Protein AF-A0A2J0Q7E8-F1 (afdb_monomer)

Structure (mmCIF, N/CA/C/O backbone):
data_AF-A0A2J0Q7E8-F1
#
_entry.id   AF-A0A2J0Q7E8-F1
#
loop_
_atom_site.group_PDB
_atom_site.id
_atom_site.type_symbol
_atom_site.label_atom_id
_atom_site.label_alt_id
_atom_site.label_comp_id
_atom_site.label_asym_id
_atom_site.label_entity_id
_atom_site.label_seq_id
_atom_site.pdbx_PDB_ins_code
_atom_site.Cartn_x
_atom_site.Cartn_y
_atom_site.Cartn_z
_atom_site.occupancy
_atom_site.B_iso_or_equiv
_atom_site.auth_seq_id
_atom_site.auth_comp_id
_atom_site.auth_asym_id
_atom_site.auth_atom_id
_atom_site.pdbx_PDB_model_num
ATOM 1 N N . MET A 1 1 ? -3.260 20.744 -15.168 1.00 29.88 1 MET A N 1
ATOM 2 C CA . MET A 1 1 ? -1.927 21.332 -15.432 1.00 29.88 1 MET A CA 1
ATOM 3 C C . MET A 1 1 ? -1.127 21.308 -14.137 1.00 29.88 1 MET A C 1
ATOM 5 O O . MET A 1 1 ? -1.166 22.268 -13.384 1.00 29.88 1 MET A O 1
ATOM 9 N N . TYR A 1 2 ? -0.454 20.196 -13.850 1.00 25.84 2 TYR A N 1
ATOM 10 C CA . TYR A 1 2 ? 0.564 20.111 -12.804 1.00 25.84 2 TYR A CA 1
ATOM 11 C C . TYR A 1 2 ? 1.826 19.566 -13.467 1.00 25.84 2 TYR A C 1
ATOM 13 O O . TYR A 1 2 ? 1.751 18.666 -14.300 1.00 25.84 2 TYR A O 1
ATOM 21 N N . LYS A 1 3 ? 2.949 20.234 -13.200 1.00 28.77 3 LYS A N 1
ATOM 22 C CA . LYS A 1 3 ? 4.243 20.004 -13.842 1.00 28.77 3 LYS A CA 1
ATOM 23 C C . LYS A 1 3 ? 4.721 18.596 -13.491 1.00 28.77 3 LYS A C 1
ATOM 25 O O . LYS A 1 3 ? 4.876 18.301 -12.311 1.00 28.77 3 LYS A O 1
ATOM 30 N N . GLY A 1 4 ? 4.930 17.760 -14.508 1.00 27.06 4 GLY A N 1
ATOM 31 C CA . GLY A 1 4 ? 5.583 16.465 -14.349 1.00 27.06 4 GLY A CA 1
ATOM 32 C C . GLY A 1 4 ? 6.909 16.648 -13.617 1.00 27.06 4 GLY A C 1
ATOM 33 O O . GLY A 1 4 ? 7.687 17.544 -13.949 1.00 27.06 4 GLY A O 1
ATOM 34 N N . LEU A 1 5 ? 7.101 15.850 -12.573 1.00 32.62 5 LEU A N 1
ATOM 35 C CA . LEU A 1 5 ? 8.302 15.810 -11.756 1.00 32.62 5 LEU A CA 1
ATOM 36 C C . LEU A 1 5 ? 9.481 15.430 -12.667 1.00 32.62 5 LEU A C 1
ATOM 38 O O . LEU A 1 5 ? 9.484 14.366 -13.282 1.00 32.62 5 LEU A O 1
ATOM 42 N N . ILE A 1 6 ? 10.437 16.343 -12.828 1.00 28.72 6 ILE A N 1
ATOM 43 C CA . ILE A 1 6 ? 11.600 16.143 -13.693 1.00 28.72 6 ILE A CA 1
ATOM 44 C C . ILE A 1 6 ? 12.678 15.468 -12.847 1.00 28.72 6 ILE A C 1
ATOM 46 O O . ILE A 1 6 ? 13.301 16.127 -12.018 1.00 28.72 6 ILE A O 1
ATOM 50 N N . VAL A 1 7 ? 12.955 14.186 -13.095 1.00 37.59 7 VAL A N 1
ATOM 51 C CA . VAL A 1 7 ? 14.287 13.646 -12.796 1.00 37.59 7 VAL A CA 1
ATOM 52 C C . VAL A 1 7 ? 15.257 14.402 -13.704 1.00 37.59 7 VAL A C 1
ATOM 54 O O . VAL A 1 7 ? 15.308 14.163 -14.912 1.00 37.59 7 VAL A O 1
ATOM 57 N N . ILE A 1 8 ? 15.981 15.385 -13.160 1.00 37.69 8 ILE A N 1
ATOM 58 C CA . ILE A 1 8 ? 17.003 16.110 -13.922 1.00 37.69 8 ILE A CA 1
ATOM 59 C C . ILE A 1 8 ? 18.231 15.208 -13.991 1.00 37.69 8 ILE A C 1
ATOM 61 O O . ILE A 1 8 ? 19.143 15.309 -13.179 1.00 37.69 8 ILE A O 1
ATOM 65 N N . VAL A 1 9 ? 18.285 14.328 -14.986 1.00 42.94 9 VAL A N 1
ATOM 66 C CA . VAL A 1 9 ? 19.572 13.774 -15.401 1.00 42.94 9 VAL A CA 1
ATOM 67 C C . VAL A 1 9 ? 20.324 14.890 -16.117 1.00 42.94 9 VAL A C 1
ATOM 69 O O . VAL A 1 9 ? 20.014 15.240 -17.258 1.00 42.94 9 VAL A O 1
ATOM 72 N N . VAL A 1 10 ? 21.334 15.451 -15.456 1.00 36.12 10 VAL A N 1
ATOM 73 C CA . VAL A 1 10 ? 22.291 16.332 -16.127 1.00 36.12 10 VAL A CA 1
ATOM 74 C C . VAL A 1 10 ? 23.195 15.456 -16.990 1.00 36.12 10 VAL A C 1
ATOM 76 O O . VAL A 1 10 ? 24.043 14.723 -16.486 1.00 36.12 10 VAL A O 1
ATOM 79 N N . VAL A 1 11 ? 23.003 15.520 -18.307 1.00 40.06 11 VAL A N 1
ATOM 80 C CA . VAL A 1 11 ? 23.932 14.922 -19.271 1.00 40.06 11 VAL A CA 1
ATOM 81 C C . VAL A 1 11 ? 25.169 15.813 -19.332 1.00 40.06 11 VAL A C 1
ATOM 83 O O . VAL A 1 11 ? 25.130 16.898 -19.914 1.00 40.06 11 VAL A O 1
ATOM 86 N N . VAL A 1 12 ? 26.275 15.369 -18.741 1.00 32.66 12 VAL A N 1
ATOM 87 C CA . VAL A 1 12 ? 27.570 16.037 -18.909 1.00 32.66 12 VAL A CA 1
ATOM 88 C C . VAL A 1 12 ? 28.159 15.578 -20.245 1.00 32.66 12 VAL A C 1
ATOM 90 O O . VAL A 1 12 ? 28.572 14.432 -20.403 1.00 32.66 12 VAL A O 1
ATOM 93 N N . PHE A 1 13 ? 28.151 16.461 -21.246 1.00 34.16 13 PHE A N 1
ATOM 94 C CA . PHE A 1 13 ? 28.747 16.178 -22.551 1.00 34.16 13 PHE A CA 1
ATOM 95 C C . PHE A 1 13 ? 30.276 16.224 -22.463 1.00 34.16 13 PHE A C 1
ATOM 97 O O . PHE A 1 13 ? 30.862 17.287 -22.275 1.00 34.16 13 PHE A O 1
ATOM 104 N N . SER A 1 14 ? 30.932 15.093 -22.711 1.00 29.83 14 SER A N 1
ATOM 105 C CA . SER A 1 14 ? 32.288 15.067 -23.263 1.00 29.83 14 SER A CA 1
ATOM 106 C C . SER A 1 14 ? 32.182 14.645 -24.731 1.00 29.83 14 SER A C 1
ATOM 108 O O . SER A 1 14 ? 32.129 13.468 -25.070 1.00 29.83 14 SER A O 1
ATOM 110 N N . ALA A 1 15 ? 32.041 15.627 -25.624 1.00 29.38 15 ALA A N 1
ATOM 111 C CA . ALA A 1 15 ? 31.917 15.375 -27.055 1.00 29.38 15 ALA A CA 1
ATOM 112 C C . ALA A 1 15 ? 33.299 15.169 -27.694 1.00 29.38 15 ALA A C 1
ATOM 114 O O . ALA A 1 15 ? 34.107 16.093 -27.742 1.00 29.38 15 ALA A O 1
ATOM 115 N N . VAL A 1 16 ? 33.531 13.991 -28.274 1.00 29.97 16 VAL A N 1
ATOM 116 C CA . VAL A 1 16 ? 34.401 13.853 -29.450 1.00 29.97 16 VAL A CA 1
ATOM 117 C C . VAL A 1 16 ? 33.485 13.487 -30.611 1.00 29.97 16 VAL A C 1
ATOM 119 O O . VAL A 1 16 ? 33.139 12.327 -30.810 1.00 29.97 16 VAL A O 1
ATOM 122 N N . ALA A 1 17 ? 33.015 14.501 -31.335 1.00 31.02 17 ALA A N 1
ATOM 123 C CA . ALA A 1 17 ? 32.206 14.321 -32.531 1.00 31.02 17 ALA A CA 1
ATOM 124 C C . ALA A 1 17 ? 33.125 14.298 -33.759 1.00 31.02 17 ALA A C 1
ATOM 126 O O . ALA A 1 17 ? 33.606 15.341 -34.196 1.00 31.02 17 ALA A O 1
ATOM 127 N N . VAL A 1 18 ? 33.355 13.117 -34.334 1.00 34.00 18 VAL A N 1
ATOM 128 C CA . VAL A 1 18 ? 33.808 12.996 -35.726 1.00 34.00 18 VAL A CA 1
ATOM 129 C C . VAL A 1 18 ? 32.577 12.619 -36.541 1.00 34.00 18 VAL A C 1
ATOM 131 O O . VAL A 1 18 ? 32.099 11.490 -36.480 1.00 34.00 18 VAL A O 1
ATOM 134 N N . GLY A 1 19 ? 32.002 13.607 -37.223 1.00 30.72 19 GLY A N 1
ATOM 135 C CA . GLY A 1 19 ? 30.799 13.434 -38.029 1.00 30.72 19 GLY A CA 1
ATOM 136 C C . GLY A 1 19 ? 31.110 12.914 -39.430 1.00 30.72 19 GLY A C 1
ATOM 137 O O . GLY A 1 19 ? 31.966 13.467 -40.115 1.00 30.72 19 GLY A O 1
ATOM 138 N N . VAL A 1 20 ? 30.345 11.918 -39.881 1.00 32.38 20 VAL A N 1
ATOM 139 C CA . VAL A 1 20 ? 30.047 11.695 -41.302 1.00 32.38 20 VAL A CA 1
ATOM 140 C C . VAL A 1 20 ? 28.559 11.363 -41.432 1.00 32.38 20 VAL A C 1
ATOM 142 O O . VAL A 1 20 ? 28.012 10.562 -40.678 1.00 32.38 20 VAL A O 1
ATOM 145 N N . LEU A 1 21 ? 27.913 12.043 -42.377 1.00 35.75 21 LEU A N 1
ATOM 146 C CA . LEU A 1 21 ? 26.495 11.971 -42.719 1.00 35.75 21 LEU A CA 1
ATOM 147 C C . LEU A 1 21 ? 26.125 10.609 -43.329 1.00 35.75 21 LEU A C 1
ATOM 149 O O . LEU A 1 21 ? 26.566 10.303 -44.432 1.00 35.75 21 LEU A O 1
ATOM 153 N N . PHE A 1 22 ? 25.231 9.860 -42.678 1.00 38.66 22 PHE A N 1
ATOM 154 C CA . PHE A 1 22 ? 24.342 8.904 -43.345 1.00 38.66 22 PHE A CA 1
ATOM 155 C C . PHE A 1 22 ? 22.932 9.021 -42.761 1.00 38.66 22 PHE A C 1
ATOM 157 O O . PHE A 1 22 ? 22.739 9.100 -41.548 1.00 38.66 22 PHE A O 1
ATOM 164 N N . PHE A 1 23 ? 21.953 9.085 -43.660 1.00 39.91 23 PHE A N 1
ATOM 165 C CA . PHE A 1 23 ? 20.534 9.243 -43.369 1.00 39.91 23 PHE A CA 1
ATOM 166 C C . PHE A 1 23 ? 20.035 8.129 -42.414 1.00 39.91 23 PHE A C 1
ATOM 168 O O . PHE A 1 23 ? 20.376 6.957 -42.570 1.00 39.91 23 PHE A O 1
ATOM 175 N N . ASP A 1 24 ? 19.249 8.521 -41.404 1.00 41.59 24 ASP A N 1
ATOM 176 C CA . ASP A 1 24 ? 18.457 7.674 -40.483 1.00 41.59 24 ASP A CA 1
ATOM 177 C C . ASP A 1 24 ? 19.199 6.771 -39.463 1.00 41.59 24 ASP A C 1
ATOM 179 O O . ASP A 1 24 ? 18.590 5.920 -38.818 1.00 41.59 24 ASP A O 1
ATOM 183 N N . SER A 1 25 ? 20.513 6.952 -39.274 1.00 51.31 25 SER A N 1
ATOM 184 C CA . SER A 1 25 ? 21.388 5.963 -38.609 1.00 51.31 25 SER A CA 1
ATOM 185 C C . SER A 1 25 ? 22.073 6.459 -37.324 1.00 51.31 25 SER A C 1
ATOM 187 O O . SER A 1 25 ? 23.271 6.242 -37.143 1.00 51.31 25 SER A O 1
ATOM 189 N N . PHE A 1 26 ? 21.360 7.137 -36.421 1.00 70.88 26 PHE A N 1
ATOM 190 C CA . PHE A 1 26 ? 21.956 7.591 -35.157 1.00 70.88 26 PHE A CA 1
ATOM 191 C C . PHE A 1 26 ? 21.622 6.647 -34.005 1.00 70.88 26 PHE A C 1
ATOM 193 O O . PHE A 1 26 ? 20.456 6.403 -33.704 1.00 70.88 26 PHE A O 1
ATOM 200 N N . VAL A 1 27 ? 22.661 6.150 -33.333 1.00 78.75 27 VAL A N 1
ATOM 201 C CA . VAL A 1 27 ? 22.513 5.487 -32.035 1.00 78.75 27 VAL A CA 1
ATOM 202 C C . VAL A 1 27 ? 22.162 6.550 -31.007 1.00 78.75 27 VAL A C 1
ATOM 204 O O . VAL A 1 27 ? 22.874 7.548 -30.870 1.00 78.75 27 VAL A O 1
ATOM 207 N N . ARG A 1 28 ? 21.083 6.330 -30.262 1.00 83.44 28 ARG A N 1
ATOM 208 C CA . ARG A 1 28 ? 20.658 7.239 -29.200 1.00 83.44 28 ARG A CA 1
ATOM 209 C C . ARG A 1 28 ? 20.571 6.477 -27.893 1.00 83.44 28 ARG A C 1
ATOM 211 O O . ARG A 1 28 ? 19.845 5.498 -27.818 1.00 83.44 28 ARG A O 1
ATOM 218 N N . VAL A 1 29 ? 21.300 6.949 -26.888 1.00 86.12 29 VAL A N 1
ATOM 219 C CA . VAL A 1 29 ? 21.240 6.428 -25.520 1.00 86.12 29 VAL A CA 1
ATOM 220 C C . VAL A 1 29 ? 20.461 7.436 -24.684 1.00 86.12 29 VAL A C 1
ATOM 222 O O . VAL A 1 29 ? 20.860 8.602 -24.578 1.00 86.12 29 VAL A O 1
ATOM 225 N N . ASP A 1 30 ? 19.357 7.016 -24.085 1.00 86.12 30 ASP A N 1
ATOM 226 C CA . ASP A 1 30 ? 18.511 7.841 -23.226 1.00 86.12 30 ASP A CA 1
ATOM 227 C C . ASP A 1 30 ? 18.316 7.156 -21.879 1.00 86.12 30 ASP A C 1
ATOM 229 O O . ASP A 1 30 ? 18.131 5.946 -21.809 1.00 86.12 30 ASP A O 1
ATOM 233 N N . TYR A 1 31 ? 18.345 7.948 -20.812 1.00 86.31 31 TYR A N 1
ATOM 234 C CA . TYR A 1 31 ? 17.760 7.523 -19.550 1.00 86.31 31 TYR A CA 1
ATOM 235 C C . TYR A 1 31 ? 16.272 7.850 -19.607 1.00 86.31 31 TYR A C 1
ATOM 237 O O . TYR A 1 31 ? 15.887 8.929 -20.069 1.00 86.31 31 TYR A O 1
ATOM 245 N N . PHE A 1 32 ? 15.456 6.922 -19.137 1.00 85.31 32 PHE A N 1
ATOM 246 C CA . PHE A 1 32 ? 14.017 7.062 -19.054 1.00 85.31 32 PHE A CA 1
ATOM 247 C C . PHE A 1 32 ? 13.543 6.393 -17.768 1.00 85.31 32 PHE A C 1
ATOM 249 O O . PHE A 1 32 ? 14.079 5.362 -17.378 1.00 85.31 32 PHE A O 1
ATOM 256 N N . SER A 1 33 ? 12.552 6.971 -17.103 1.00 85.56 33 SER A N 1
ATOM 257 C CA . SER A 1 33 ? 11.897 6.344 -15.959 1.00 85.56 33 SER A CA 1
ATOM 258 C C . SER A 1 33 ? 10.404 6.347 -16.232 1.00 85.56 33 SER A C 1
ATOM 260 O O . SER A 1 33 ? 9.842 7.398 -16.547 1.00 85.56 33 SER A O 1
ATOM 262 N N . SER A 1 34 ? 9.787 5.168 -16.194 1.00 89.06 34 SER A N 1
ATOM 263 C CA . SER A 1 34 ? 8.368 4.988 -16.503 1.00 89.06 34 SER A CA 1
ATOM 264 C C . SER A 1 34 ? 7.605 4.510 -15.270 1.00 89.06 34 SER A C 1
ATOM 266 O O . SER A 1 34 ? 8.167 3.741 -14.479 1.00 89.06 34 SER A O 1
ATOM 268 N N . PRO A 1 35 ? 6.327 4.889 -15.096 1.00 87.88 35 PRO A N 1
ATOM 269 C CA . PRO A 1 35 ? 5.512 4.386 -13.997 1.00 87.88 35 PRO A CA 1
ATOM 270 C C . PRO A 1 35 ? 5.476 2.858 -13.911 1.00 87.88 35 PRO A C 1
ATOM 272 O O . PRO A 1 35 ? 5.377 2.330 -12.804 1.00 87.88 35 PRO A O 1
ATOM 275 N N . GLU A 1 36 ? 5.571 2.148 -15.037 1.00 90.69 36 GLU A N 1
ATOM 276 C CA . GLU A 1 36 ? 5.364 0.702 -15.130 1.00 90.69 36 GLU A CA 1
ATOM 277 C C . GLU A 1 36 ? 6.640 -0.099 -14.872 1.00 90.69 36 GLU A C 1
ATOM 279 O O . GLU A 1 36 ? 6.604 -1.078 -14.121 1.00 90.69 36 GLU A O 1
ATOM 284 N N . THR A 1 37 ? 7.770 0.304 -15.464 1.00 90.75 37 THR A N 1
ATOM 285 C CA . THR A 1 37 ? 9.047 -0.438 -15.416 1.00 90.75 37 THR A CA 1
ATOM 286 C C . THR A 1 37 ? 10.058 0.145 -14.434 1.00 90.75 37 THR A C 1
ATOM 288 O O . THR A 1 37 ? 10.904 -0.609 -13.944 1.00 90.75 37 THR A O 1
ATOM 291 N N . GLY A 1 38 ? 9.916 1.425 -14.075 1.00 91.00 38 GLY A N 1
ATOM 292 C CA . GLY A 1 38 ? 10.889 2.172 -13.282 1.00 91.00 38 GLY A CA 1
ATOM 293 C C . GLY A 1 38 ? 12.027 2.718 -14.139 1.00 91.00 38 GLY A C 1
ATOM 294 O O . GLY A 1 38 ? 11.833 3.051 -15.308 1.00 91.00 38 GLY A O 1
ATOM 295 N N . ASP A 1 39 ? 13.208 2.822 -13.534 1.00 90.25 39 ASP A N 1
ATOM 296 C CA . ASP A 1 39 ? 14.408 3.336 -14.190 1.00 90.25 39 ASP A CA 1
ATOM 297 C C . ASP A 1 39 ? 14.885 2.410 -15.314 1.00 90.25 39 ASP A C 1
ATOM 299 O O . ASP A 1 39 ? 14.988 1.195 -15.132 1.00 90.25 39 ASP A O 1
ATOM 303 N N . GLN A 1 40 ? 15.241 2.992 -16.457 1.00 91.44 40 GLN A N 1
ATOM 304 C CA . GLN A 1 40 ? 15.790 2.266 -17.592 1.00 91.44 40 GLN A CA 1
ATOM 305 C C . GLN A 1 40 ? 16.731 3.124 -18.445 1.00 91.44 40 GLN A C 1
ATOM 307 O O . GLN A 1 40 ? 16.623 4.349 -18.526 1.00 91.44 40 GLN A O 1
ATOM 312 N N . ILE A 1 41 ? 17.663 2.452 -19.115 1.00 92.44 41 ILE A N 1
ATOM 313 C CA . ILE A 1 41 ? 18.430 3.011 -20.226 1.00 92.44 41 ILE A CA 1
ATOM 314 C C . ILE A 1 41 ? 17.874 2.410 -21.509 1.00 92.44 41 ILE A C 1
ATOM 316 O O . ILE A 1 41 ? 17.839 1.191 -21.659 1.00 92.44 41 ILE A O 1
ATOM 320 N N . ILE A 1 42 ? 17.469 3.267 -22.439 1.00 91.38 42 ILE A N 1
ATOM 321 C CA . ILE A 1 42 ? 16.989 2.868 -23.759 1.00 91.38 42 ILE A CA 1
ATOM 322 C C . ILE A 1 42 ? 18.047 3.245 -24.785 1.00 91.38 42 ILE A C 1
ATOM 324 O O . ILE A 1 42 ? 18.480 4.398 -24.856 1.00 91.38 42 ILE A O 1
ATOM 328 N N . ILE A 1 43 ? 18.452 2.275 -25.596 1.00 91.56 43 ILE A N 1
ATOM 329 C CA . ILE A 1 43 ? 19.388 2.471 -26.696 1.00 91.56 43 ILE A CA 1
ATOM 330 C C . ILE A 1 43 ? 18.642 2.193 -27.994 1.00 91.56 43 ILE A C 1
ATOM 332 O O . ILE A 1 43 ? 18.354 1.041 -28.317 1.00 91.56 43 ILE A O 1
ATOM 336 N N . LYS A 1 44 ? 18.336 3.250 -28.749 1.00 90.56 44 LYS A N 1
ATOM 337 C CA . LYS A 1 44 ? 17.777 3.120 -30.099 1.00 90.56 44 LYS A CA 1
ATOM 338 C C . LYS A 1 44 ? 18.909 2.802 -31.068 1.00 90.56 44 LYS A C 1
ATOM 340 O O . LYS A 1 44 ? 19.903 3.535 -31.108 1.00 90.56 44 LYS A O 1
ATOM 345 N N . LEU A 1 45 ? 18.765 1.717 -31.823 1.00 89.25 45 LEU A N 1
ATOM 346 C CA . LEU A 1 45 ? 19.806 1.172 -32.690 1.00 89.25 45 LEU A CA 1
ATOM 347 C C . LEU A 1 45 ? 19.374 1.161 -34.168 1.00 89.25 45 LEU A C 1
ATOM 349 O O . LEU A 1 45 ? 18.187 1.032 -34.471 1.00 89.25 45 LEU A O 1
ATOM 353 N N . PRO A 1 46 ? 20.324 1.273 -35.116 1.00 86.62 46 PRO A N 1
ATOM 354 C CA . PRO A 1 46 ? 20.027 1.180 -36.543 1.00 86.62 46 PRO A CA 1
ATOM 355 C C . PRO A 1 46 ? 19.375 -0.150 -36.958 1.00 86.62 46 PRO A C 1
ATOM 357 O O . PRO A 1 46 ? 19.630 -1.207 -36.381 1.00 86.62 46 PRO A O 1
ATOM 360 N N . LYS A 1 47 ? 18.617 -0.124 -38.061 1.00 87.31 47 LYS A N 1
ATOM 361 C CA . LYS A 1 47 ? 17.904 -1.294 -38.622 1.00 87.31 47 LYS A CA 1
ATOM 362 C C . LYS A 1 47 ? 18.785 -2.471 -39.060 1.00 87.31 47 LYS A C 1
ATOM 364 O O . LYS A 1 47 ? 18.257 -3.534 -39.362 1.00 87.31 47 LYS A O 1
ATOM 369 N N . TRP A 1 48 ? 20.098 -2.298 -39.149 1.00 85.75 48 TRP A N 1
ATOM 370 C CA . TRP A 1 48 ? 21.018 -3.375 -39.523 1.00 85.75 48 TRP A CA 1
ATOM 371 C C . TRP A 1 48 ? 21.617 -4.098 -38.303 1.00 85.75 48 TRP A C 1
ATOM 373 O O . TRP A 1 48 ? 22.225 -5.147 -38.473 1.00 85.75 48 TRP A O 1
ATOM 383 N N . ILE A 1 49 ? 21.425 -3.573 -37.084 1.00 87.69 49 ILE A N 1
ATOM 384 C CA . ILE A 1 49 ? 21.899 -4.190 -35.836 1.00 87.69 49 ILE A CA 1
ATOM 385 C C . ILE A 1 49 ? 20.943 -5.288 -35.392 1.00 87.69 49 ILE A C 1
ATOM 387 O O . ILE A 1 49 ? 19.801 -4.989 -35.054 1.00 87.69 49 ILE A O 1
ATOM 391 N N . ASP A 1 50 ? 21.392 -6.538 -35.366 1.00 90.75 50 ASP A N 1
ATOM 392 C CA . ASP A 1 50 ? 20.609 -7.634 -34.797 1.00 90.75 50 ASP A CA 1
ATOM 393 C C . ASP A 1 50 ? 20.662 -7.668 -33.257 1.00 90.75 50 ASP A C 1
ATOM 395 O O . ASP A 1 50 ? 21.362 -6.891 -32.601 1.00 90.75 50 ASP A O 1
ATOM 399 N N . LYS A 1 51 ? 19.888 -8.590 -32.677 1.00 92.88 51 LYS A N 1
ATOM 400 C CA . LYS A 1 51 ? 19.776 -8.786 -31.231 1.00 92.88 51 LYS A CA 1
ATOM 401 C C . LYS A 1 51 ? 21.122 -9.073 -30.558 1.00 92.88 51 LYS A C 1
ATOM 403 O O . LYS A 1 51 ? 21.390 -8.518 -29.493 1.00 92.88 51 LYS A O 1
ATOM 408 N N . ASP A 1 52 ? 21.943 -9.942 -31.139 1.00 92.69 52 ASP A N 1
ATOM 409 C CA . ASP A 1 52 ? 23.192 -10.379 -30.513 1.00 92.69 52 ASP A CA 1
ATOM 410 C C . ASP A 1 52 ? 24.232 -9.258 -30.568 1.00 92.69 52 ASP A C 1
ATOM 412 O O . ASP A 1 52 ? 24.930 -9.003 -29.584 1.00 92.69 52 ASP A O 1
ATOM 416 N N . MET A 1 53 ? 24.288 -8.522 -31.680 1.00 91.31 53 MET A N 1
ATOM 417 C CA . MET A 1 53 ? 25.082 -7.300 -31.794 1.00 91.31 53 MET A CA 1
ATOM 418 C C . MET A 1 53 ? 24.633 -6.245 -30.781 1.00 91.31 53 MET A C 1
ATOM 420 O O . MET A 1 53 ? 25.480 -5.656 -30.112 1.00 91.31 53 MET A O 1
ATOM 424 N N . ALA A 1 54 ? 23.323 -6.024 -30.631 1.00 92.19 54 ALA A N 1
ATOM 425 C CA . ALA A 1 54 ? 22.782 -5.075 -29.663 1.00 92.19 54 ALA A CA 1
ATOM 426 C C . ALA A 1 54 ? 23.219 -5.436 -28.237 1.00 92.19 54 ALA A C 1
ATOM 428 O O . ALA A 1 54 ? 23.849 -4.622 -27.561 1.00 92.19 54 ALA A O 1
ATOM 429 N N . ILE A 1 55 ? 22.956 -6.673 -27.809 1.00 93.56 55 ILE A N 1
ATOM 430 C CA . ILE A 1 55 ? 23.277 -7.158 -26.461 1.00 93.56 55 ILE A CA 1
ATOM 431 C C . ILE A 1 55 ? 24.777 -7.042 -26.171 1.00 93.56 55 ILE A C 1
ATOM 433 O O . ILE A 1 55 ? 25.157 -6.496 -25.137 1.00 93.56 55 ILE A O 1
ATOM 437 N N . ASN A 1 56 ? 25.629 -7.489 -27.096 1.00 92.25 56 ASN A N 1
ATOM 438 C CA . ASN A 1 56 ? 27.082 -7.478 -26.904 1.00 92.25 56 ASN A CA 1
ATOM 439 C C . ASN A 1 56 ? 27.702 -6.075 -26.994 1.00 92.25 56 ASN A C 1
ATOM 441 O O . ASN A 1 56 ? 28.843 -5.882 -26.577 1.00 92.25 56 ASN A O 1
ATOM 445 N N . SER A 1 57 ? 26.975 -5.094 -27.534 1.00 89.69 57 SER A N 1
ATOM 446 C CA . SER A 1 57 ? 27.462 -3.717 -27.637 1.00 89.69 57 SER A CA 1
ATOM 447 C C . SER A 1 57 ? 27.400 -2.951 -26.319 1.00 89.69 57 SER A C 1
ATOM 449 O O . SER A 1 57 ? 28.119 -1.964 -26.163 1.00 89.69 57 SER A O 1
ATOM 451 N N . PHE A 1 58 ? 26.548 -3.372 -25.381 1.00 94.25 58 PHE A N 1
ATOM 452 C CA . PHE A 1 58 ? 26.244 -2.615 -24.173 1.00 94.25 58 PHE A CA 1
ATOM 453 C C . PHE A 1 58 ? 27.193 -2.936 -23.017 1.00 94.25 58 PHE A C 1
ATOM 455 O O . PHE A 1 58 ? 27.431 -4.090 -22.668 1.00 94.25 58 PHE A O 1
ATOM 462 N N . SER A 1 59 ? 27.662 -1.889 -22.343 1.00 94.25 59 SER A N 1
ATOM 463 C CA . SER A 1 59 ? 28.265 -1.993 -21.016 1.00 94.25 59 SER A CA 1
ATOM 464 C C . SER A 1 59 ? 27.964 -0.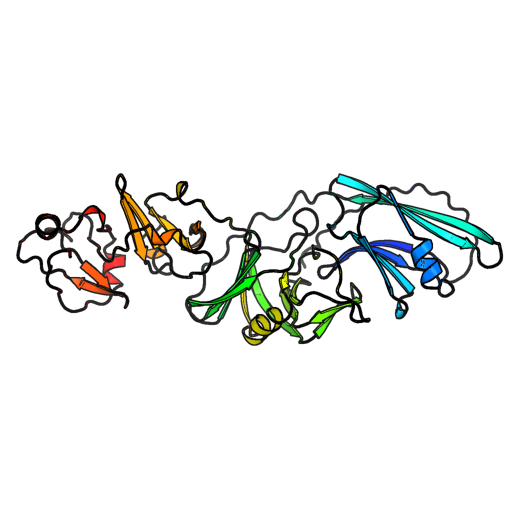752 -20.182 1.00 94.25 59 SER A C 1
ATOM 466 O O . SER A 1 59 ? 27.730 0.335 -20.714 1.00 94.25 59 SER A O 1
ATOM 468 N N . ILE A 1 60 ? 28.002 -0.900 -18.861 1.00 94.44 60 ILE A N 1
ATOM 469 C CA . ILE A 1 60 ? 27.792 0.193 -17.911 1.00 94.44 60 ILE A CA 1
ATOM 470 C C . ILE A 1 60 ? 28.862 0.159 -16.816 1.00 94.44 60 ILE A C 1
ATOM 472 O O . ILE A 1 60 ? 29.264 -0.914 -16.365 1.00 94.44 60 ILE A O 1
ATOM 476 N N . ASN A 1 61 ? 29.351 1.332 -16.412 1.00 93.81 61 ASN A N 1
ATOM 477 C CA . ASN A 1 61 ? 30.312 1.498 -15.324 1.00 93.81 61 ASN A CA 1
ATOM 478 C C . ASN A 1 61 ? 29.807 2.546 -14.308 1.00 93.81 61 ASN A C 1
ATOM 480 O O . ASN A 1 61 ? 29.460 3.641 -14.742 1.00 93.81 61 ASN A O 1
ATOM 484 N N . PRO A 1 62 ? 29.790 2.262 -12.994 1.00 94.81 62 PRO A N 1
ATOM 485 C CA . PRO A 1 62 ? 30.115 0.976 -12.380 1.00 94.81 62 PRO A CA 1
ATOM 486 C C . PRO A 1 62 ? 29.145 -0.127 -12.826 1.00 94.81 62 PRO A C 1
ATOM 488 O O . PRO A 1 62 ? 28.015 0.146 -13.229 1.00 94.81 62 PRO A O 1
ATOM 491 N N . VAL A 1 63 ? 29.619 -1.374 -12.801 1.00 94.38 63 VAL A N 1
ATOM 492 C CA . VAL A 1 63 ? 28.801 -2.531 -13.186 1.00 94.38 63 VAL A CA 1
ATOM 493 C C . VAL A 1 63 ? 27.693 -2.712 -12.157 1.00 94.38 63 VAL A C 1
ATOM 495 O O . VAL A 1 63 ? 27.958 -2.733 -10.956 1.00 94.38 63 VAL A O 1
ATOM 498 N N . ILE A 1 64 ? 26.464 -2.870 -12.638 1.00 94.25 64 ILE A N 1
ATOM 499 C CA . ILE A 1 64 ? 25.284 -3.126 -11.816 1.00 94.25 64 ILE A CA 1
ATOM 500 C C . ILE A 1 64 ? 24.442 -4.238 -12.434 1.00 94.25 64 ILE A C 1
ATOM 502 O O . ILE A 1 64 ? 24.424 -4.416 -13.651 1.00 94.25 64 ILE A O 1
ATOM 506 N N . ASP A 1 65 ? 23.752 -4.987 -11.578 1.00 95.25 65 ASP A N 1
ATOM 507 C CA . ASP A 1 65 ? 22.852 -6.057 -11.998 1.00 95.25 65 ASP A CA 1
ATOM 508 C C . ASP A 1 65 ? 21.565 -5.477 -12.601 1.00 95.25 65 ASP A C 1
ATOM 510 O O . ASP A 1 65 ? 20.936 -4.568 -12.044 1.00 95.25 65 ASP A O 1
ATOM 514 N N . GLY A 1 66 ? 21.165 -6.014 -13.745 1.00 94.62 66 GLY A N 1
ATOM 515 C CA . GLY A 1 66 ? 20.035 -5.520 -14.508 1.00 94.62 66 GLY A CA 1
ATOM 516 C C . GLY A 1 66 ? 19.568 -6.504 -15.565 1.00 94.62 66 GLY A C 1
ATOM 517 O O . GLY A 1 66 ? 20.282 -7.423 -15.968 1.00 94.62 66 GLY A O 1
ATOM 518 N N . GLU A 1 67 ? 18.337 -6.298 -16.001 1.00 95.19 67 GLU A N 1
ATOM 519 C CA . GLU A 1 67 ? 17.754 -6.982 -17.141 1.00 95.19 67 GLU A CA 1
ATOM 520 C C . GLU A 1 67 ? 18.153 -6.251 -18.424 1.00 95.19 67 GLU A C 1
ATOM 522 O O . GLU A 1 67 ? 18.032 -5.031 -18.500 1.00 95.19 67 GLU A O 1
ATOM 527 N N . LEU A 1 68 ? 18.606 -6.986 -19.438 1.00 94.94 68 LEU A N 1
ATOM 528 C CA . LEU A 1 68 ? 18.895 -6.442 -20.762 1.00 94.94 68 LEU A CA 1
ATOM 529 C C . LEU A 1 68 ? 17.961 -7.095 -21.786 1.00 94.94 68 LEU A C 1
ATOM 531 O O . LEU A 1 68 ? 17.948 -8.321 -21.927 1.00 94.94 68 LEU A O 1
ATOM 535 N N . VAL A 1 69 ? 17.164 -6.286 -22.481 1.00 94.12 69 VAL A N 1
ATOM 536 C CA . VAL A 1 69 ? 16.067 -6.747 -23.341 1.00 94.12 69 VAL A CA 1
ATOM 537 C C . VAL A 1 69 ? 16.137 -6.062 -24.695 1.00 94.12 69 VAL A C 1
ATOM 539 O O . VAL A 1 69 ? 16.140 -4.840 -24.788 1.00 94.12 69 VAL A O 1
ATOM 542 N N . TRP A 1 70 ? 16.175 -6.862 -25.757 1.00 94.00 70 TRP A N 1
ATOM 543 C CA . TRP A 1 70 ? 16.038 -6.374 -27.126 1.00 94.00 70 TRP A CA 1
ATOM 544 C C . TRP A 1 70 ? 14.569 -6.396 -27.543 1.00 94.00 70 TRP A C 1
ATOM 546 O O . TRP A 1 70 ? 13.937 -7.454 -27.490 1.00 94.00 70 TRP A O 1
ATOM 556 N N . ILE A 1 71 ? 14.051 -5.251 -27.985 1.00 91.00 71 ILE A N 1
ATOM 557 C CA . ILE A 1 71 ? 12.693 -5.106 -28.504 1.00 91.00 71 ILE A CA 1
ATOM 558 C C . ILE A 1 71 ? 12.777 -4.843 -30.007 1.00 91.00 71 ILE A C 1
ATOM 560 O O . ILE A 1 71 ? 13.052 -3.725 -30.449 1.00 91.00 71 ILE A O 1
ATOM 564 N N . ASP A 1 72 ? 12.571 -5.901 -30.792 1.00 88.75 72 ASP A N 1
ATOM 565 C CA . ASP A 1 72 ? 12.857 -5.891 -32.230 1.00 88.75 72 ASP A CA 1
ATOM 566 C C . ASP A 1 72 ? 11.963 -4.922 -33.014 1.00 88.75 72 ASP A C 1
ATOM 568 O O . ASP A 1 72 ? 12.471 -4.159 -33.833 1.00 88.75 72 ASP A O 1
ATOM 572 N N . ASP A 1 73 ? 10.669 -4.860 -32.685 1.00 87.44 73 ASP A N 1
ATOM 573 C CA . ASP A 1 73 ? 9.696 -3.985 -33.358 1.00 87.44 73 ASP A CA 1
ATOM 574 C C . ASP A 1 73 ? 10.078 -2.497 -33.288 1.00 87.44 73 ASP A C 1
ATOM 576 O O . ASP A 1 73 ? 9.797 -1.731 -34.211 1.00 87.44 73 ASP A O 1
ATOM 580 N N . PHE A 1 74 ? 10.765 -2.088 -32.215 1.00 87.50 74 PHE A N 1
ATOM 581 C CA . PHE A 1 74 ? 11.192 -0.702 -31.995 1.00 87.50 74 PHE A CA 1
ATOM 582 C C . PHE A 1 74 ? 12.683 -0.478 -32.260 1.00 87.50 74 PHE A C 1
ATOM 584 O O . PHE A 1 74 ? 13.130 0.668 -32.303 1.00 87.50 74 PHE A O 1
ATOM 591 N N . ARG A 1 75 ? 13.453 -1.553 -32.474 1.00 90.50 75 ARG A N 1
ATOM 592 C CA . ARG A 1 75 ? 14.923 -1.530 -32.575 1.00 90.50 75 ARG A CA 1
ATOM 593 C C . ARG A 1 75 ? 15.573 -0.879 -31.357 1.00 90.50 75 ARG A C 1
ATOM 595 O O . ARG A 1 75 ? 16.488 -0.060 -31.471 1.00 90.50 75 ARG A O 1
ATOM 602 N N . GLU A 1 76 ? 15.081 -1.255 -30.183 1.00 92.56 76 GLU A N 1
ATOM 603 C CA . GLU A 1 76 ? 15.519 -0.703 -28.907 1.00 92.56 76 GLU A CA 1
ATOM 604 C C . GLU A 1 76 ? 16.126 -1.783 -28.019 1.00 92.56 76 GLU A C 1
ATOM 606 O O . GLU A 1 76 ? 15.535 -2.840 -27.802 1.00 92.56 76 GLU A O 1
ATOM 611 N N . LEU A 1 77 ? 17.298 -1.491 -27.460 1.00 94.06 77 LEU A N 1
ATOM 612 C CA . LEU A 1 77 ? 17.875 -2.256 -26.366 1.00 94.06 77 LEU A CA 1
ATOM 613 C C . LEU A 1 77 ? 17.575 -1.532 -25.056 1.00 94.06 77 LEU A C 1
ATOM 615 O O . LEU A 1 77 ? 17.997 -0.394 -24.857 1.00 94.06 77 LEU A O 1
ATOM 619 N N . HIS A 1 78 ? 16.838 -2.192 -24.176 1.00 94.56 78 HIS A N 1
ATOM 620 C CA . HIS A 1 78 ? 16.458 -1.680 -22.868 1.00 94.56 78 HIS A CA 1
ATOM 621 C C . HIS A 1 78 ? 17.321 -2.345 -21.804 1.00 94.56 78 HIS A C 1
ATOM 623 O O . HIS A 1 78 ? 17.394 -3.570 -21.742 1.00 94.56 78 HIS A O 1
ATOM 629 N N . PHE A 1 79 ? 17.959 -1.544 -20.959 1.00 95.88 79 PHE A N 1
ATOM 630 C CA . PHE A 1 79 ? 18.627 -2.006 -19.750 1.00 95.88 79 PHE A CA 1
ATOM 631 C C . PHE A 1 79 ? 17.884 -1.493 -18.520 1.00 95.88 79 PHE A C 1
ATOM 633 O O . PHE A 1 79 ? 17.743 -0.282 -18.341 1.00 95.88 79 PHE A O 1
ATOM 640 N N . LEU A 1 80 ? 17.439 -2.410 -17.665 1.00 95.12 80 LEU A N 1
ATOM 641 C CA . LEU A 1 80 ? 16.674 -2.115 -16.463 1.00 95.12 80 LEU A CA 1
ATOM 642 C C . LEU A 1 80 ? 17.444 -2.605 -15.226 1.00 95.12 80 LEU A C 1
ATOM 644 O O . LEU A 1 80 ? 17.524 -3.816 -15.005 1.00 95.12 80 LEU A O 1
ATOM 648 N N . PRO A 1 81 ? 18.007 -1.723 -14.385 1.00 94.56 81 PRO A N 1
ATOM 649 C CA . PRO A 1 81 ? 18.681 -2.144 -13.161 1.00 94.56 81 PRO A CA 1
ATOM 650 C C . PRO A 1 81 ? 17.687 -2.792 -12.189 1.00 94.56 81 PRO A C 1
ATOM 652 O O . PRO A 1 81 ? 16.689 -2.181 -11.799 1.00 94.56 81 PRO A O 1
ATOM 655 N N . ARG A 1 82 ? 17.961 -4.023 -11.731 1.00 94.38 82 ARG A N 1
ATOM 656 C CA . ARG A 1 82 ? 16.982 -4.802 -10.940 1.00 94.38 82 ARG A CA 1
ATOM 657 C C . ARG A 1 82 ? 16.543 -4.089 -9.661 1.00 94.38 82 ARG A C 1
ATOM 659 O O . ARG A 1 82 ? 15.414 -4.267 -9.210 1.00 94.38 82 ARG A O 1
ATOM 666 N N . LYS A 1 83 ? 17.437 -3.301 -9.059 1.00 91.75 83 LYS A N 1
ATOM 667 C CA . LYS A 1 83 ? 17.199 -2.555 -7.813 1.00 91.75 83 LYS A CA 1
ATOM 668 C C . LYS A 1 83 ? 17.067 -1.041 -8.022 1.00 91.75 83 LYS A C 1
ATOM 670 O O . LYS A 1 83 ? 16.985 -0.325 -7.031 1.00 91.75 83 LYS A O 1
ATOM 675 N N . GLY A 1 84 ? 16.983 -0.576 -9.269 1.00 90.38 84 GLY A N 1
ATOM 676 C CA . GLY A 1 84 ? 17.127 0.843 -9.600 1.00 90.38 84 GLY A CA 1
ATOM 677 C C . 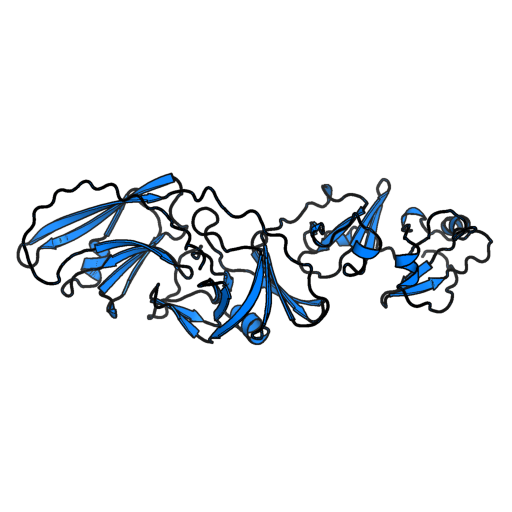GLY A 1 84 ? 18.594 1.274 -9.638 1.00 90.38 84 GLY A C 1
ATOM 678 O O . GLY A 1 84 ? 19.490 0.494 -9.302 1.00 90.38 84 GLY A O 1
ATOM 679 N N . PHE A 1 85 ? 18.838 2.508 -10.072 1.00 90.12 85 PHE A N 1
ATOM 680 C CA . PHE A 1 85 ? 20.161 3.110 -9.939 1.00 90.12 85 PHE A CA 1
ATOM 681 C C . PHE A 1 85 ? 20.373 3.660 -8.530 1.00 90.12 85 PHE A C 1
ATOM 683 O O . PHE A 1 85 ? 19.422 4.097 -7.880 1.00 90.12 85 PHE A O 1
ATOM 690 N N . GLU A 1 86 ? 21.626 3.674 -8.079 1.00 88.69 86 GLU A N 1
ATOM 691 C CA . GLU A 1 86 ? 21.961 4.237 -6.776 1.00 88.69 86 GLU A CA 1
ATOM 692 C C . GLU A 1 86 ? 21.907 5.774 -6.829 1.00 88.69 86 GLU A C 1
ATOM 694 O O . GLU A 1 86 ? 22.569 6.385 -7.678 1.00 88.69 86 GLU A O 1
ATOM 699 N N . PRO A 1 87 ? 21.137 6.422 -5.940 1.00 85.19 87 PRO A N 1
ATOM 700 C CA . PRO A 1 87 ? 21.071 7.875 -5.881 1.00 85.19 87 PRO A CA 1
ATOM 701 C C . PRO A 1 87 ? 22.436 8.496 -5.549 1.00 85.19 87 PRO A C 1
ATOM 703 O O . PRO A 1 87 ? 23.171 8.001 -4.695 1.00 85.19 87 PRO A O 1
ATOM 706 N N . GLY A 1 88 ? 22.777 9.598 -6.215 1.00 84.88 88 GLY A N 1
ATOM 707 C CA . GLY A 1 88 ? 24.055 10.295 -6.053 1.00 84.88 88 GLY A CA 1
ATOM 708 C C . GLY A 1 88 ? 25.238 9.645 -6.780 1.00 84.88 88 GLY A C 1
ATOM 709 O O . GLY A 1 88 ? 26.368 10.103 -6.614 1.00 84.88 88 GLY A O 1
ATOM 710 N N . MET A 1 89 ? 25.007 8.604 -7.587 1.00 87.44 89 MET A N 1
ATOM 711 C CA . MET A 1 89 ? 26.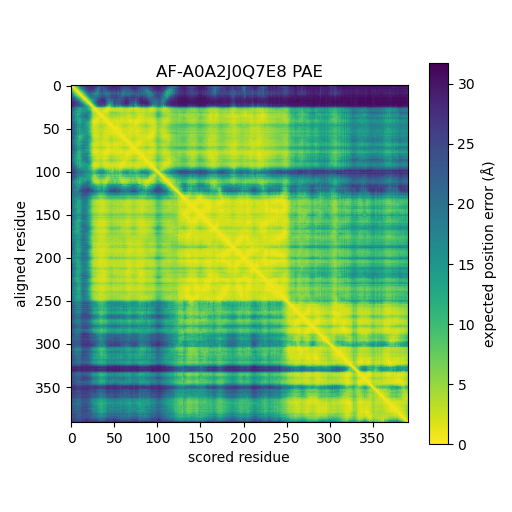048 7.943 -8.377 1.00 87.44 89 MET A CA 1
ATOM 712 C C . MET A 1 89 ? 26.022 8.376 -9.848 1.00 87.44 89 MET A C 1
ATOM 714 O O . MET A 1 89 ? 24.967 8.617 -10.439 1.00 87.44 89 MET A O 1
ATOM 718 N N . SER A 1 90 ? 27.211 8.427 -10.454 1.00 88.50 90 SER A N 1
ATOM 719 C CA . SER A 1 90 ? 27.379 8.551 -11.904 1.00 88.50 90 SER A CA 1
ATOM 720 C C . SER A 1 90 ? 27.517 7.178 -12.548 1.00 88.50 90 SER A C 1
ATOM 722 O O . SER A 1 90 ? 28.314 6.355 -12.096 1.00 88.50 90 SER A O 1
ATOM 724 N N . TYR A 1 91 ? 26.816 6.976 -13.659 1.00 90.44 91 TYR A N 1
ATOM 725 C CA . TYR A 1 91 ? 26.912 5.793 -14.500 1.00 90.44 91 TYR A CA 1
ATOM 726 C C . TYR A 1 91 ? 27.319 6.173 -15.917 1.00 90.44 91 TYR A C 1
ATOM 728 O O . TYR A 1 91 ? 26.673 6.985 -16.579 1.00 90.44 91 TYR A O 1
ATOM 736 N N . LYS A 1 92 ? 28.382 5.547 -16.409 1.00 90.94 92 LYS A N 1
ATOM 737 C CA . LYS A 1 92 ? 28.846 5.655 -17.785 1.00 90.94 92 LYS A CA 1
ATOM 738 C C . LYS A 1 92 ? 28.355 4.467 -18.591 1.00 90.94 92 LYS A C 1
ATOM 740 O O . LYS A 1 92 ? 28.815 3.345 -18.390 1.00 90.94 92 LYS A O 1
ATOM 745 N N . VAL A 1 93 ? 27.453 4.730 -19.524 1.00 90.69 93 VAL A N 1
ATOM 746 C CA . VAL A 1 93 ? 26.965 3.755 -20.497 1.00 90.69 93 VAL A CA 1
ATOM 747 C C . VAL A 1 93 ? 27.855 3.810 -21.723 1.00 90.69 93 VAL A C 1
ATOM 749 O O . VAL A 1 93 ? 28.035 4.884 -22.295 1.00 90.69 93 VAL A O 1
ATOM 752 N N . ASN A 1 94 ? 28.383 2.665 -22.144 1.00 88.50 94 ASN A N 1
ATOM 753 C CA . ASN A 1 94 ? 29.139 2.531 -23.381 1.00 88.50 94 ASN A CA 1
ATOM 754 C C . ASN A 1 94 ? 28.405 1.580 -24.329 1.00 88.50 94 ASN A C 1
ATOM 756 O O . ASN A 1 94 ? 27.973 0.500 -23.930 1.00 88.50 94 ASN A O 1
ATOM 760 N N . VAL A 1 95 ? 28.303 1.992 -25.586 1.00 88.25 95 VAL A N 1
ATOM 761 C CA . VAL A 1 95 ? 27.728 1.237 -26.694 1.00 88.25 95 VAL A CA 1
ATOM 762 C C . VAL A 1 95 ? 28.806 1.111 -27.767 1.00 88.25 95 VAL A C 1
ATOM 764 O O . VAL A 1 95 ? 29.165 2.096 -28.409 1.00 88.25 95 VAL A O 1
ATOM 767 N N . GLY A 1 96 ? 29.374 -0.083 -27.918 1.00 86.56 96 GLY A N 1
ATOM 768 C CA . GLY A 1 96 ? 30.415 -0.382 -28.901 1.00 86.56 96 GLY A CA 1
ATOM 769 C C . GLY A 1 96 ? 29.847 -1.156 -30.083 1.00 86.56 96 GLY A C 1
ATOM 770 O O . GLY A 1 96 ? 29.694 -2.371 -29.995 1.00 86.56 96 GLY A O 1
ATOM 771 N N . LEU A 1 97 ? 29.546 -0.474 -31.190 1.00 80.88 97 LEU A N 1
ATOM 772 C CA . LEU A 1 97 ? 29.011 -1.123 -32.394 1.00 80.88 97 LEU A CA 1
ATOM 773 C C . LEU A 1 97 ? 30.083 -1.282 -33.471 1.00 80.88 97 LEU A C 1
ATOM 775 O O . LEU A 1 97 ? 30.917 -0.386 -33.625 1.00 80.88 97 LEU A O 1
ATOM 779 N N . PRO A 1 98 ? 30.048 -2.363 -34.268 1.00 71.25 98 PRO A N 1
ATOM 780 C CA . PRO A 1 98 ? 30.892 -2.461 -35.447 1.00 71.25 98 PRO A CA 1
ATOM 781 C C . PRO A 1 98 ? 30.521 -1.374 -36.469 1.00 71.25 98 PRO A C 1
ATOM 783 O O . PRO A 1 98 ? 29.374 -0.957 -36.583 1.00 71.25 98 PRO A O 1
ATOM 786 N N . THR A 1 99 ? 31.480 -0.900 -37.250 1.00 68.06 99 THR A N 1
ATOM 787 C CA . THR A 1 99 ? 31.221 -0.066 -38.419 1.00 68.06 99 THR A CA 1
ATOM 788 C C . THR A 1 99 ? 30.814 -0.965 -39.570 1.00 68.06 99 THR A C 1
ATOM 790 O O . THR A 1 99 ? 31.539 -1.892 -39.949 1.00 68.06 99 THR A O 1
ATOM 793 N N . TYR A 1 100 ? 29.640 -0.689 -40.137 1.00 65.94 100 TYR A N 1
ATOM 794 C CA . TYR A 1 100 ? 29.119 -1.449 -41.264 1.00 65.94 100 TYR A CA 1
ATOM 795 C C . TYR A 1 100 ? 30.152 -1.499 -42.404 1.00 65.94 100 TYR A C 1
ATOM 797 O O . TYR A 1 100 ? 30.554 -0.466 -42.935 1.00 65.94 100 TYR A O 1
ATOM 805 N N . GLY A 1 101 ? 30.611 -2.707 -42.745 1.00 62.84 101 GLY A N 1
ATOM 806 C CA . GLY A 1 101 ? 31.549 -2.954 -43.845 1.00 62.84 101 GLY A CA 1
ATOM 807 C C . GLY A 1 101 ? 33.016 -2.555 -43.614 1.00 62.84 101 GLY A C 1
ATOM 808 O O . GLY A 1 101 ? 33.804 -2.693 -44.545 1.00 62.84 101 GLY A O 1
ATOM 809 N N . LEU A 1 102 ? 33.405 -2.082 -42.421 1.00 63.22 102 LEU A N 1
ATOM 810 C CA . LEU A 1 102 ? 34.766 -1.573 -42.156 1.00 63.22 102 LEU A CA 1
ATOM 811 C C . LEU A 1 102 ? 35.513 -2.291 -41.017 1.00 63.22 102 LEU A C 1
ATOM 813 O O . LEU A 1 102 ? 36.705 -2.054 -40.843 1.00 63.22 102 LEU A O 1
ATOM 817 N N . GLY A 1 103 ? 34.854 -3.164 -40.246 1.00 65.62 103 GLY A N 1
ATOM 818 C CA . GLY A 1 103 ? 35.500 -3.978 -39.201 1.00 65.62 103 GLY A CA 1
ATOM 819 C C . GLY A 1 103 ? 36.084 -3.192 -38.014 1.00 65.62 103 GLY A C 1
ATOM 820 O O . GLY A 1 103 ? 36.761 -3.778 -37.174 1.00 65.62 103 GLY A O 1
ATOM 821 N N . LEU A 1 104 ? 35.833 -1.882 -37.929 1.00 69.88 104 LEU A N 1
ATOM 822 C CA . LEU A 1 104 ? 36.201 -1.036 -36.789 1.00 69.88 104 LEU A CA 1
ATOM 823 C C . LEU A 1 104 ? 35.049 -1.019 -35.778 1.00 69.88 104 LEU A C 1
ATOM 825 O O . LEU A 1 104 ? 33.913 -1.285 -36.143 1.00 69.88 104 LEU A O 1
ATOM 829 N N . ILE A 1 105 ? 35.307 -0.681 -34.517 1.00 70.00 105 ILE A N 1
ATOM 830 C CA . ILE A 1 105 ? 34.249 -0.473 -33.516 1.00 70.00 105 ILE A CA 1
ATOM 831 C C . ILE A 1 105 ? 34.112 1.033 -33.278 1.00 70.00 105 ILE A C 1
ATOM 833 O O . ILE A 1 105 ? 35.110 1.693 -32.996 1.00 70.00 105 ILE A O 1
ATOM 837 N N . MET A 1 106 ? 32.899 1.580 -33.386 1.00 68.25 106 MET A N 1
ATOM 838 C CA . MET A 1 106 ? 32.581 2.948 -32.967 1.00 68.25 106 MET A CA 1
ATOM 839 C C . MET A 1 106 ? 32.052 2.938 -31.529 1.00 68.25 106 MET A C 1
ATOM 841 O O . MET A 1 106 ? 30.927 2.480 -31.307 1.00 68.25 106 MET A O 1
ATOM 845 N N . PRO A 1 107 ? 32.832 3.432 -30.549 1.00 73.69 107 PRO A N 1
ATOM 846 C CA . PRO A 1 107 ? 32.368 3.559 -29.180 1.00 73.69 107 PRO A CA 1
ATOM 847 C C . PRO A 1 107 ? 31.534 4.832 -29.014 1.00 73.69 107 PRO A C 1
ATOM 849 O O . PRO A 1 107 ? 31.979 5.935 -29.327 1.00 73.69 107 PRO A O 1
ATOM 852 N N . ILE A 1 108 ? 30.334 4.681 -28.466 1.00 78.44 108 ILE A N 1
ATOM 853 C CA . ILE A 1 108 ? 29.497 5.784 -27.998 1.00 78.44 108 ILE A CA 1
ATOM 854 C C . ILE A 1 108 ? 29.423 5.675 -26.485 1.00 78.44 108 ILE A C 1
ATOM 856 O O . ILE A 1 108 ? 29.002 4.648 -25.964 1.00 78.44 108 ILE A O 1
ATOM 860 N N . ALA A 1 10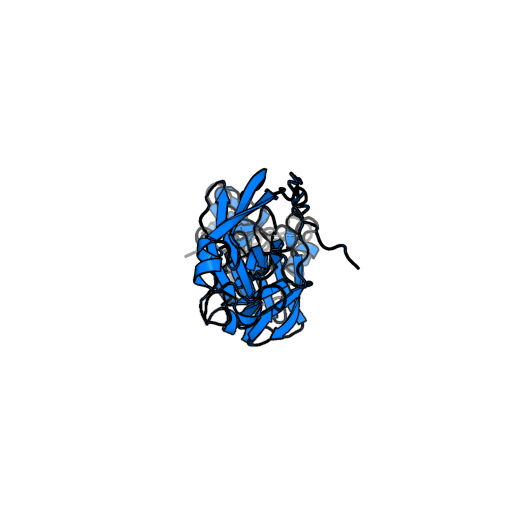9 ? 29.831 6.726 -25.780 1.00 77.50 109 ALA A N 1
ATOM 861 C CA . ALA A 1 109 ? 29.773 6.775 -24.328 1.00 77.50 109 ALA A CA 1
ATOM 862 C C . ALA A 1 109 ? 28.894 7.940 -23.870 1.00 77.50 109 ALA A C 1
ATOM 864 O O . ALA A 1 109 ? 29.026 9.055 -24.379 1.00 77.50 109 ALA A O 1
ATOM 865 N N . LYS A 1 110 ? 28.012 7.689 -22.902 1.00 79.69 110 LYS A N 1
ATOM 866 C CA . LYS A 1 110 ? 27.182 8.718 -22.272 1.00 79.69 110 LYS A CA 1
ATOM 867 C C . LYS A 1 110 ? 27.170 8.531 -20.762 1.00 79.69 110 LYS A C 1
ATOM 869 O O . LYS A 1 110 ? 26.989 7.421 -20.269 1.00 79.69 110 LYS A O 1
ATOM 874 N N . GLU A 1 111 ? 27.397 9.624 -20.046 1.00 79.25 111 GLU A N 1
ATOM 875 C CA . GLU A 1 111 ? 27.421 9.651 -18.586 1.00 79.25 111 GLU A CA 1
ATOM 876 C C . GLU A 1 111 ? 26.098 10.205 -18.050 1.00 79.25 111 GLU A C 1
ATOM 878 O O . GLU A 1 111 ? 25.562 11.193 -18.559 1.00 79.25 111 GLU A O 1
ATOM 883 N N . TYR A 1 112 ? 25.570 9.528 -17.034 1.00 76.62 112 TYR A N 1
ATOM 884 C CA . TYR A 1 112 ? 24.303 9.809 -16.377 1.00 76.62 112 TYR A CA 1
ATOM 885 C C . TYR A 1 112 ? 24.558 9.968 -14.888 1.00 76.62 112 TYR A C 1
ATOM 887 O O . TYR A 1 112 ? 25.033 9.033 -14.249 1.00 76.62 112 TYR A O 1
ATOM 895 N N . PHE A 1 113 ? 24.230 11.129 -14.332 1.00 74.75 113 PHE A N 1
ATOM 896 C CA . PHE A 1 113 ? 24.221 11.320 -12.887 1.00 74.75 113 PHE A CA 1
ATOM 897 C C . PHE A 1 113 ? 22.802 11.137 -12.355 1.00 74.75 113 PHE A C 1
ATOM 899 O O . PHE A 1 113 ? 21.863 11.760 -12.859 1.00 74.75 113 PHE A O 1
ATOM 906 N N . VAL A 1 114 ? 22.649 10.264 -11.363 1.00 76.88 114 VAL A N 1
ATOM 907 C CA . VAL A 1 114 ? 21.351 9.941 -10.768 1.00 76.88 114 VAL A CA 1
ATOM 908 C C . VAL A 1 114 ? 21.125 10.874 -9.594 1.00 76.88 114 VAL A C 1
ATOM 910 O O . VAL A 1 114 ? 21.739 10.733 -8.539 1.00 76.88 114 VAL A O 1
ATOM 913 N N . MET A 1 115 ? 20.252 11.854 -9.794 1.00 69.12 115 MET A N 1
ATOM 914 C CA . MET A 1 115 ? 19.870 12.781 -8.735 1.00 69.12 115 MET A CA 1
ATOM 915 C C . MET A 1 115 ? 19.022 12.066 -7.680 1.00 69.12 115 MET A C 1
ATOM 917 O O . MET A 1 115 ? 18.225 11.183 -8.000 1.00 69.12 115 MET A O 1
ATOM 921 N N . VAL A 1 116 ? 19.172 12.488 -6.427 1.00 65.12 116 VAL A N 1
ATOM 922 C CA . VAL A 1 116 ? 18.213 12.173 -5.365 1.00 65.12 116 VAL A CA 1
ATOM 923 C C . VAL A 1 116 ? 17.020 13.108 -5.528 1.00 65.12 116 VAL A C 1
ATOM 925 O O . VAL A 1 116 ? 17.216 14.308 -5.737 1.00 65.12 116 VAL A O 1
ATOM 928 N N . ASP A 1 117 ? 15.796 12.594 -5.415 1.00 65.69 117 ASP A N 1
ATOM 929 C CA . ASP A 1 117 ? 14.656 13.482 -5.205 1.00 65.69 117 ASP A CA 1
ATOM 930 C C . ASP A 1 117 ? 14.657 13.953 -3.744 1.00 65.69 117 ASP A C 1
ATOM 932 O O . ASP A 1 117 ? 14.337 13.198 -2.828 1.00 65.69 117 ASP A O 1
ATOM 936 N N . GLU A 1 118 ? 15.067 15.199 -3.508 1.00 60.00 118 GLU A N 1
ATOM 937 C CA . GLU A 1 118 ? 15.060 15.802 -2.168 1.00 60.00 118 GLU A CA 1
ATOM 938 C C . GLU A 1 118 ? 13.652 16.237 -1.720 1.00 60.00 118 GLU A C 1
ATOM 940 O O . GLU A 1 118 ? 13.450 16.552 -0.548 1.00 60.00 118 GLU A O 1
ATOM 945 N N . ASN A 1 119 ? 12.663 16.227 -2.623 1.00 59.91 119 ASN A N 1
ATOM 946 C CA . ASN A 1 119 ? 11.286 16.641 -2.355 1.00 59.91 119 ASN A CA 1
ATOM 947 C C . ASN A 1 119 ? 10.318 15.449 -2.336 1.00 59.91 119 ASN A C 1
ATOM 949 O O . ASN A 1 119 ? 9.190 15.570 -2.821 1.00 59.91 119 ASN A O 1
ATOM 953 N N . ILE A 1 120 ? 10.726 14.313 -1.754 1.00 62.28 120 ILE A N 1
ATOM 954 C CA . ILE A 1 120 ? 9.817 13.179 -1.530 1.00 62.28 120 ILE A CA 1
ATOM 955 C C . ILE A 1 120 ? 8.613 13.700 -0.733 1.00 62.28 120 ILE A C 1
ATOM 957 O O . ILE A 1 120 ? 8.792 14.158 0.403 1.00 62.28 120 ILE A O 1
ATOM 961 N N . PRO A 1 121 ? 7.387 13.646 -1.287 1.00 55.62 121 PRO A N 1
ATOM 962 C CA . PRO A 1 121 ? 6.212 14.109 -0.574 1.00 55.62 121 PRO A CA 1
ATOM 963 C C . PRO A 1 121 ? 6.109 13.364 0.754 1.00 55.62 121 PRO A C 1
ATOM 965 O O . PRO A 1 121 ? 6.140 12.128 0.786 1.00 55.62 121 PRO A O 1
ATOM 968 N N . LEU A 1 122 ? 5.992 14.116 1.852 1.00 54.22 122 LEU A N 1
ATOM 969 C CA . LEU A 1 122 ? 5.695 13.530 3.154 1.00 54.22 122 LEU A CA 1
ATOM 970 C C . LEU A 1 122 ? 4.417 12.683 3.046 1.00 54.22 122 LEU A C 1
ATOM 972 O O . LEU A 1 122 ? 3.561 12.993 2.211 1.00 54.22 122 LEU A O 1
ATOM 976 N N . PRO A 1 123 ? 4.273 11.620 3.862 1.00 58.00 123 PRO A N 1
ATOM 977 C CA . PRO A 1 123 ? 3.087 10.778 3.831 1.00 58.00 123 PRO A CA 1
ATOM 978 C C . PRO A 1 123 ? 1.840 11.656 3.919 1.00 58.00 123 PRO A C 1
ATOM 980 O O . PRO A 1 123 ? 1.614 12.329 4.927 1.00 58.00 123 PRO A O 1
ATOM 983 N N . ASN A 1 124 ? 1.056 11.690 2.842 1.00 56.62 124 ASN A N 1
ATOM 984 C CA . ASN A 1 124 ? -0.202 12.407 2.867 1.00 56.62 124 ASN A CA 1
ATOM 985 C C . ASN A 1 124 ? -1.127 11.688 3.842 1.00 56.62 124 ASN A C 1
ATOM 987 O O . ASN A 1 124 ? -1.231 10.460 3.848 1.00 56.62 124 ASN A O 1
ATOM 991 N N . LYS A 1 125 ? -1.798 12.484 4.666 1.00 62.44 125 LYS A N 1
ATOM 992 C CA . LYS A 1 125 ? -2.831 12.021 5.580 1.00 62.44 125 LYS A CA 1
ATOM 993 C C . LYS A 1 125 ? -3.906 11.295 4.774 1.00 62.44 125 LYS A C 1
ATOM 995 O O . LYS A 1 125 ? -4.506 11.883 3.870 1.00 62.44 125 LYS A O 1
ATOM 1000 N N . ILE A 1 126 ? -4.111 10.014 5.061 1.00 68.81 126 ILE A N 1
ATOM 1001 C CA . ILE A 1 126 ? -5.231 9.275 4.483 1.00 68.81 126 ILE A CA 1
ATOM 1002 C C . ILE A 1 126 ? -6.503 9.666 5.215 1.00 68.81 126 ILE A C 1
ATOM 1004 O O . ILE A 1 126 ? -6.493 9.903 6.425 1.00 68.81 126 ILE A O 1
ATOM 1008 N N . ASN A 1 127 ? -7.596 9.730 4.469 1.00 66.69 127 ASN A N 1
ATOM 1009 C CA . ASN A 1 127 ? -8.912 9.768 5.077 1.00 66.69 127 ASN A CA 1
ATOM 1010 C C . ASN A 1 127 ? -9.147 8.420 5.776 1.00 66.69 127 ASN A C 1
ATOM 1012 O O . ASN A 1 127 ? -8.623 7.392 5.338 1.00 66.69 127 ASN A O 1
ATOM 1016 N N . GLY A 1 128 ? -9.916 8.418 6.865 1.00 64.62 128 GLY A N 1
ATOM 1017 C CA . GLY A 1 128 ? -10.300 7.171 7.522 1.00 64.62 128 GLY A CA 1
ATOM 1018 C C . GLY A 1 128 ? -11.047 6.230 6.571 1.00 64.62 128 GLY A C 1
ATOM 1019 O O . GLY A 1 128 ? -11.597 6.657 5.553 1.00 64.62 128 GLY A O 1
ATOM 1020 N N . ILE A 1 129 ? -11.067 4.940 6.911 1.00 78.25 129 ILE A N 1
ATOM 1021 C CA . ILE A 1 129 ? -11.750 3.911 6.118 1.00 78.25 129 ILE A CA 1
ATOM 1022 C C . ILE A 1 129 ? -13.260 4.223 6.086 1.00 78.25 129 ILE A C 1
ATOM 1024 O O . ILE A 1 129 ? -13.879 4.301 7.152 1.00 78.25 129 ILE A O 1
ATOM 1028 N N . PRO A 1 130 ? -13.881 4.384 4.902 1.00 75.69 130 PRO A N 1
ATOM 1029 C CA . PRO A 1 130 ? -15.317 4.609 4.791 1.00 75.69 130 PRO A CA 1
ATOM 1030 C C . PRO A 1 130 ? -16.134 3.440 5.357 1.00 75.69 130 PRO A C 1
ATOM 1032 O O . PRO A 1 130 ? -15.821 2.270 5.130 1.00 75.69 130 PRO A O 1
ATOM 1035 N N . LEU A 1 131 ? -17.230 3.761 6.049 1.00 73.50 131 LEU A N 1
ATOM 1036 C CA . LEU A 1 131 ? -18.142 2.770 6.639 1.00 73.50 131 LEU A CA 1
ATOM 1037 C C . LEU A 1 131 ? -19.165 2.201 5.662 1.00 73.50 131 LEU A C 1
ATOM 1039 O O . LEU A 1 131 ? -19.833 1.220 5.971 1.00 73.50 131 LEU A O 1
ATOM 1043 N N . GLU A 1 132 ? -19.287 2.801 4.486 1.00 81.12 132 GLU A N 1
ATOM 1044 C CA . GLU A 1 132 ? -20.211 2.374 3.446 1.00 81.12 132 GLU A CA 1
ATOM 1045 C C . GLU A 1 132 ? -19.482 2.285 2.110 1.00 81.12 132 GLU A C 1
ATOM 1047 O O . GLU A 1 132 ? -18.586 3.076 1.809 1.00 81.12 132 GLU A O 1
ATOM 1052 N N . GLY A 1 133 ? -19.891 1.314 1.297 1.00 91.44 133 GLY A N 1
ATOM 1053 C CA . GLY A 1 133 ? -19.328 1.085 -0.024 1.00 91.44 133 GLY A CA 1
ATOM 1054 C C . GLY A 1 133 ? -18.009 0.317 -0.002 1.00 91.44 133 GLY A C 1
ATOM 1055 O O . GLY A 1 133 ? -17.630 -0.306 0.993 1.00 91.44 133 GLY A O 1
ATOM 1056 N N . LYS A 1 134 ? -17.346 0.325 -1.158 1.00 96.19 134 LYS A N 1
ATOM 1057 C CA . LYS A 1 134 ? -16.058 -0.328 -1.384 1.00 96.19 134 LYS A CA 1
ATOM 1058 C C . LYS A 1 134 ? -14.920 0.662 -1.177 1.00 96.19 134 LYS A C 1
ATOM 1060 O O . LYS A 1 134 ? -14.983 1.795 -1.659 1.00 96.19 134 LYS A O 1
ATOM 1065 N N . PHE A 1 135 ? -13.863 0.206 -0.525 1.00 95.00 135 PHE A N 1
ATOM 1066 C CA . PHE A 1 135 ? -12.643 0.972 -0.313 1.00 95.00 135 PHE A CA 1
ATOM 1067 C C . PHE A 1 135 ? -11.418 0.067 -0.436 1.00 95.00 135 PHE A C 1
ATOM 1069 O O . PHE A 1 135 ? -11.469 -1.115 -0.092 1.00 95.00 135 PHE A O 1
ATOM 1076 N N . ILE A 1 136 ? -10.324 0.622 -0.946 1.00 97.12 136 ILE A N 1
ATOM 1077 C CA . ILE A 1 136 ? -9.041 -0.065 -1.090 1.00 97.12 136 ILE A CA 1
ATOM 1078 C C . ILE A 1 136 ? -7.989 0.750 -0.339 1.00 97.12 136 ILE A C 1
ATOM 1080 O O . ILE A 1 136 ? -7.881 1.960 -0.521 1.00 97.12 136 ILE A O 1
ATOM 1084 N N . GLU A 1 137 ? -7.185 0.089 0.479 1.00 93.94 137 GLU A N 1
ATOM 1085 C CA . GLU A 1 137 ? -6.036 0.681 1.162 1.00 93.94 137 GLU A CA 1
ATOM 1086 C C . GLU A 1 137 ? -4.760 0.009 0.662 1.00 93.94 137 GLU A C 1
ATOM 1088 O O . GLU A 1 137 ? -4.709 -1.214 0.572 1.00 93.94 137 GLU A O 1
ATOM 1093 N N . ALA A 1 138 ? -3.722 0.785 0.366 1.00 94.62 138 ALA A N 1
ATOM 1094 C CA . ALA A 1 138 ? -2.372 0.300 0.117 1.00 94.62 138 ALA A CA 1
ATOM 1095 C C . ALA A 1 138 ? -1.404 0.909 1.137 1.00 94.62 138 ALA A C 1
ATOM 1097 O O . ALA A 1 138 ? -1.079 2.099 1.074 1.00 94.62 138 ALA A O 1
ATOM 1098 N N . ASN A 1 139 ? -0.893 0.069 2.037 1.00 91.44 139 ASN A N 1
ATOM 1099 C CA . ASN A 1 139 ? 0.175 0.435 2.954 1.00 91.44 139 ASN A CA 1
ATOM 1100 C C . ASN A 1 139 ? 1.528 0.003 2.363 1.00 91.44 139 ASN A C 1
ATOM 1102 O O . ASN A 1 139 ? 1.898 -1.172 2.359 1.00 91.44 139 ASN A O 1
ATOM 1106 N N . LEU A 1 140 ? 2.286 0.976 1.864 1.00 92.38 140 LEU A N 1
ATOM 1107 C CA . LEU A 1 140 ? 3.590 0.810 1.223 1.00 92.38 140 LEU A CA 1
ATOM 1108 C C . LEU A 1 140 ? 4.735 0.541 2.208 1.00 92.38 140 LEU A C 1
ATOM 1110 O O . LEU A 1 140 ? 5.821 0.152 1.774 1.00 92.38 140 LEU A O 1
ATOM 1114 N N . GLN A 1 141 ? 4.514 0.755 3.508 1.00 88.12 141 GLN A N 1
ATOM 1115 C CA . GLN A 1 141 ? 5.483 0.438 4.556 1.00 88.12 141 GLN A CA 1
ATOM 1116 C C . GLN A 1 141 ? 5.384 -1.034 4.962 1.00 88.12 141 GLN A C 1
ATOM 1118 O O . GLN A 1 141 ? 6.408 -1.699 5.104 1.00 88.12 141 GLN A O 1
ATOM 1123 N N . THR A 1 142 ? 4.164 -1.562 5.102 1.00 88.75 142 THR A N 1
ATOM 1124 C CA . THR A 1 142 ? 3.931 -2.994 5.365 1.00 88.75 142 THR A CA 1
ATOM 1125 C C . THR A 1 142 ? 3.841 -3.832 4.091 1.00 88.75 142 THR A C 1
ATOM 1127 O O . THR A 1 142 ? 3.835 -5.058 4.171 1.00 88.75 142 THR A O 1
ATOM 1130 N N . MET A 1 143 ? 3.818 -3.190 2.917 1.00 94.00 143 MET A N 1
ATOM 1131 C CA . MET A 1 143 ? 3.638 -3.819 1.603 1.00 94.00 143 MET A CA 1
ATOM 1132 C C . MET A 1 143 ? 2.349 -4.651 1.535 1.00 94.00 143 MET A C 1
ATOM 1134 O O . MET A 1 143 ? 2.353 -5.787 1.056 1.00 94.00 143 MET A O 1
ATOM 1138 N N . THR A 1 144 ? 1.238 -4.081 2.007 1.00 94.38 144 THR A N 1
ATOM 1139 C CA . THR A 1 144 ? -0.079 -4.735 2.014 1.00 94.38 144 THR A CA 1
ATOM 1140 C C . THR A 1 144 ? -1.130 -3.909 1.288 1.00 94.38 144 THR A C 1
ATOM 1142 O O . THR A 1 144 ? -1.078 -2.679 1.285 1.00 94.38 144 THR A O 1
ATOM 1145 N N . MET A 1 145 ? -2.077 -4.600 0.657 1.00 96.50 145 MET A N 1
ATOM 1146 C CA . MET A 1 145 ? -3.269 -4.005 0.066 1.00 96.50 145 MET A CA 1
ATOM 1147 C C . MET A 1 145 ? -4.509 -4.651 0.674 1.00 96.50 145 MET A C 1
ATOM 1149 O O . MET A 1 145 ? -4.669 -5.862 0.564 1.00 96.50 145 MET A O 1
ATOM 1153 N N . THR A 1 146 ? -5.387 -3.863 1.285 1.00 94.50 146 THR A N 1
ATOM 1154 C CA . THR A 1 146 ? -6.581 -4.359 1.977 1.00 94.50 146 THR A CA 1
ATOM 1155 C C . THR A 1 146 ? -7.843 -3.842 1.303 1.00 94.50 146 THR A C 1
ATOM 1157 O O . THR A 1 146 ? -7.967 -2.651 1.011 1.00 94.50 146 THR A O 1
ATOM 1160 N N . LEU A 1 147 ? -8.783 -4.750 1.056 1.00 96.44 147 LEU A N 1
ATOM 1161 C CA . LEU A 1 147 ? -10.104 -4.451 0.518 1.00 96.44 147 LEU A CA 1
ATOM 1162 C C . LEU A 1 147 ? -11.107 -4.338 1.658 1.00 96.44 147 LEU A C 1
ATOM 1164 O O . LEU A 1 147 ? -11.148 -5.200 2.536 1.00 96.44 147 LEU A O 1
ATOM 1168 N N . TYR A 1 148 ? -11.956 -3.319 1.604 1.00 92.81 148 TYR A N 1
ATOM 1169 C CA . TYR A 1 148 ? -12.983 -3.070 2.604 1.00 92.81 148 TYR A CA 1
ATOM 1170 C C . TYR A 1 148 ? -14.357 -2.941 1.959 1.00 92.81 148 TYR A C 1
ATOM 1172 O O . TYR A 1 148 ? -14.532 -2.177 1.011 1.00 92.81 148 TYR A O 1
ATOM 1180 N N . GLN A 1 149 ? -15.349 -3.628 2.521 1.00 92.81 149 GLN A N 1
ATOM 1181 C CA . GLN A 1 149 ? -16.760 -3.457 2.188 1.00 92.81 149 GLN A CA 1
ATOM 1182 C C . GLN A 1 149 ? -17.499 -3.002 3.441 1.00 92.81 149 GLN A C 1
ATOM 1184 O O . GLN A 1 149 ? -17.545 -3.723 4.437 1.00 92.81 149 GLN A O 1
ATOM 1189 N N . ASN A 1 150 ? -18.105 -1.819 3.373 1.00 84.62 150 ASN A N 1
ATOM 1190 C CA . ASN A 1 150 ? -18.867 -1.218 4.465 1.00 84.62 150 ASN A CA 1
ATOM 1191 C C . ASN A 1 150 ? -18.070 -1.188 5.783 1.00 84.62 150 ASN A C 1
ATOM 1193 O O . ASN A 1 150 ? -18.496 -1.735 6.803 1.00 84.62 150 ASN A O 1
ATOM 1197 N N . GLY A 1 151 ? -16.851 -0.645 5.724 1.00 77.38 151 GLY A N 1
ATOM 1198 C CA . GLY A 1 151 ? -15.960 -0.552 6.877 1.00 77.38 151 GLY A CA 1
ATOM 1199 C C . GLY A 1 151 ? -15.451 -1.887 7.421 1.00 77.38 151 GLY A C 1
ATOM 1200 O O . GLY A 1 151 ? -14.874 -1.889 8.499 1.00 77.38 151 GLY A O 1
ATOM 1201 N N . LYS A 1 152 ? -15.644 -3.024 6.738 1.00 79.25 152 LYS A N 1
ATOM 1202 C CA . LYS A 1 152 ? -15.128 -4.341 7.155 1.00 79.25 152 LYS A CA 1
ATOM 1203 C C . LYS A 1 152 ? -14.110 -4.867 6.164 1.00 79.25 152 LYS A C 1
ATOM 1205 O O . LYS A 1 152 ? -14.329 -4.767 4.959 1.00 79.25 152 LYS A O 1
ATOM 1210 N N . VAL A 1 153 ? -13.037 -5.465 6.673 1.00 86.31 153 VAL A N 1
ATOM 1211 C CA . VAL A 1 153 ? -12.029 -6.123 5.837 1.00 86.31 153 VAL A CA 1
ATOM 1212 C C . VAL A 1 153 ? -12.650 -7.314 5.113 1.00 86.31 153 VAL A C 1
ATOM 1214 O O . VAL A 1 153 ? -13.295 -8.163 5.725 1.00 86.31 153 VAL A O 1
ATOM 1217 N N . VAL A 1 154 ? -12.467 -7.337 3.796 1.00 94.38 154 VAL A N 1
ATOM 1218 C CA . VAL A 1 154 ? -12.879 -8.423 2.904 1.00 94.38 154 VAL A CA 1
ATOM 1219 C C . VAL A 1 154 ? -11.707 -9.368 2.675 1.00 94.38 154 VAL A C 1
ATOM 1221 O O . VAL A 1 154 ? -11.836 -10.569 2.885 1.00 94.38 154 VAL A O 1
ATOM 1224 N N . GLU A 1 155 ? -10.563 -8.825 2.254 1.00 94.81 155 GLU A N 1
ATOM 1225 C CA . GLU A 1 155 ? -9.348 -9.591 1.969 1.00 94.81 155 GLU A CA 1
ATOM 1226 C C . GLU A 1 155 ? -8.124 -8.665 2.017 1.00 94.81 155 GLU A C 1
ATOM 1228 O O . GLU A 1 155 ? -8.225 -7.474 1.706 1.00 94.81 155 GLU A O 1
ATOM 1233 N N . THR A 1 156 ? -6.966 -9.216 2.386 1.00 94.50 156 THR A N 1
ATOM 1234 C CA . THR A 1 156 ? -5.676 -8.513 2.389 1.00 94.50 156 THR A CA 1
ATOM 1235 C C . THR A 1 156 ? -4.669 -9.271 1.531 1.00 94.50 156 THR A C 1
ATOM 1237 O O . THR A 1 156 ? -4.480 -10.476 1.687 1.00 94.50 156 THR A O 1
ATOM 1240 N N . PHE A 1 157 ? -3.981 -8.542 0.658 1.00 95.44 157 PHE A N 1
ATOM 1241 C CA . PHE A 1 157 ? -2.980 -9.041 -0.281 1.00 95.44 157 PHE A CA 1
ATOM 1242 C C . PHE A 1 157 ? -1.600 -8.471 0.024 1.00 95.44 157 PHE A C 1
ATOM 1244 O O . PHE A 1 157 ? -1.460 -7.401 0.622 1.00 95.44 157 PHE A O 1
ATOM 1251 N N . LYS A 1 158 ? -0.562 -9.156 -0.461 1.00 96.44 158 LYS A N 1
ATOM 1252 C CA . LYS A 1 158 ? 0.794 -8.603 -0.486 1.00 96.44 158 LYS A CA 1
ATOM 1253 C C . LYS A 1 158 ? 0.978 -7.742 -1.730 1.00 96.44 158 LYS A C 1
ATOM 1255 O O . LYS A 1 158 ? 0.678 -8.169 -2.842 1.00 96.44 158 LYS A O 1
ATOM 1260 N N . ILE A 1 159 ? 1.556 -6.561 -1.551 1.00 97.81 159 ILE A N 1
ATOM 1261 C CA . ILE A 1 159 ? 2.051 -5.748 -2.660 1.00 97.81 159 ILE A CA 1
ATOM 1262 C C . ILE A 1 159 ? 3.373 -6.357 -3.130 1.00 97.81 159 ILE A C 1
ATOM 1264 O O . ILE A 1 159 ? 4.289 -6.584 -2.339 1.00 97.81 159 ILE A O 1
ATOM 1268 N N . ALA A 1 160 ? 3.475 -6.629 -4.427 1.00 97.06 160 ALA A N 1
ATOM 1269 C CA . ALA A 1 160 ? 4.664 -7.214 -5.031 1.00 97.06 160 ALA A CA 1
ATOM 1270 C C . ALA A 1 160 ? 5.741 -6.154 -5.306 1.00 97.06 160 ALA A C 1
ATOM 1272 O O . ALA A 1 160 ? 6.933 -6.416 -5.152 1.00 97.06 160 ALA A O 1
ATOM 1273 N N . GLY A 1 161 ? 5.334 -4.942 -5.688 1.00 96.25 161 GLY A N 1
ATOM 1274 C CA . GLY A 1 161 ? 6.252 -3.857 -6.023 1.00 96.25 161 GLY A CA 1
ATOM 1275 C C . GLY A 1 161 ? 5.605 -2.482 -5.912 1.00 96.25 161 GLY A C 1
ATOM 1276 O O . GLY A 1 161 ? 4.387 -2.340 -5.989 1.00 96.25 161 GLY A O 1
ATOM 1277 N N . LYS A 1 162 ? 6.446 -1.467 -5.728 1.00 95.75 162 LYS A N 1
ATOM 1278 C CA . LYS A 1 162 ? 6.067 -0.053 -5.639 1.00 95.75 162 LYS A CA 1
ATOM 1279 C C . LYS A 1 162 ? 7.132 0.818 -6.303 1.00 95.75 162 LYS A C 1
ATOM 1281 O O . LYS A 1 162 ? 8.190 0.307 -6.676 1.00 95.75 162 LYS A O 1
ATOM 1286 N N . GLY A 1 163 ? 6.872 2.115 -6.395 1.00 93.25 163 GLY A N 1
ATOM 1287 C CA . GLY A 1 163 ? 7.829 3.107 -6.868 1.00 93.25 163 GLY A CA 1
ATOM 1288 C C . GLY A 1 163 ? 9.119 3.120 -6.045 1.00 93.25 163 GLY A C 1
ATOM 1289 O O . GLY A 1 163 ? 9.098 2.825 -4.839 1.00 93.25 163 GLY A O 1
ATOM 1290 N N . ASN A 1 164 ? 10.244 3.455 -6.680 1.00 89.44 164 ASN A N 1
ATOM 1291 C CA . ASN A 1 164 ? 11.526 3.576 -5.990 1.00 89.44 164 ASN A CA 1
ATOM 1292 C C . ASN A 1 164 ? 11.453 4.733 -4.974 1.00 89.44 164 ASN A C 1
ATOM 1294 O O . ASN A 1 164 ? 11.289 5.876 -5.393 1.00 89.44 164 ASN A O 1
ATOM 1298 N N . PRO A 1 165 ? 11.607 4.485 -3.657 1.00 86.81 165 PRO A N 1
ATOM 1299 C CA . PRO A 1 165 ? 11.468 5.529 -2.643 1.00 86.81 165 PRO A CA 1
ATOM 1300 C C . PRO A 1 165 ? 12.389 6.737 -2.835 1.00 86.81 165 PRO A C 1
ATOM 1302 O O . PRO A 1 165 ? 12.051 7.808 -2.353 1.00 86.81 165 PRO A O 1
ATOM 1305 N N . ALA A 1 166 ? 13.546 6.553 -3.476 1.00 82.19 166 ALA A N 1
ATOM 1306 C CA . ALA A 1 166 ? 14.571 7.587 -3.581 1.00 82.19 166 ALA A CA 1
ATOM 1307 C C . ALA A 1 166 ? 14.518 8.401 -4.885 1.00 82.19 166 ALA A C 1
ATOM 1309 O O . ALA A 1 166 ? 15.059 9.504 -4.928 1.00 82.19 166 ALA A O 1
ATOM 1310 N N . THR A 1 167 ? 13.915 7.855 -5.948 1.00 80.12 167 THR A N 1
ATOM 1311 C CA . THR A 1 167 ? 13.956 8.461 -7.295 1.00 80.12 167 THR A CA 1
ATOM 1312 C C . THR A 1 167 ? 12.586 8.618 -7.946 1.00 80.12 167 THR A C 1
ATOM 1314 O O . THR A 1 167 ? 12.385 9.538 -8.730 1.00 80.12 167 THR A O 1
ATOM 1317 N N . SER A 1 168 ? 11.639 7.726 -7.650 1.00 85.44 168 SER A N 1
ATOM 1318 C CA . SER A 1 168 ? 10.315 7.682 -8.283 1.00 85.44 168 SER A CA 1
ATOM 1319 C C . SER A 1 168 ? 9.282 7.044 -7.342 1.00 85.44 168 SER A C 1
ATOM 1321 O O . SER A 1 168 ? 8.746 5.965 -7.622 1.00 85.44 168 SER A O 1
ATOM 1323 N N . PRO A 1 169 ? 9.026 7.650 -6.165 1.00 89.62 169 PRO A N 1
ATOM 1324 C CA . PRO A 1 169 ? 8.157 7.052 -5.163 1.00 89.62 169 PRO A CA 1
ATOM 1325 C C . PRO A 1 169 ? 6.722 6.931 -5.685 1.00 89.62 169 PRO A C 1
ATOM 1327 O O . PRO A 1 169 ? 6.218 7.807 -6.386 1.00 89.62 169 PRO A O 1
ATOM 1330 N N . THR A 1 170 ? 6.028 5.860 -5.294 1.00 92.75 170 THR A N 1
ATOM 1331 C CA . THR A 1 170 ? 4.572 5.795 -5.475 1.00 92.75 170 THR A CA 1
ATOM 1332 C C . THR A 1 170 ? 3.933 6.950 -4.717 1.00 92.75 170 THR A C 1
ATOM 1334 O O . THR A 1 170 ? 4.193 7.136 -3.524 1.00 92.75 170 THR A O 1
ATOM 1337 N N . ILE A 1 171 ? 3.087 7.710 -5.408 1.00 91.12 171 ILE A N 1
ATOM 1338 C CA . ILE A 1 171 ? 2.393 8.843 -4.808 1.00 91.12 171 ILE A CA 1
ATOM 1339 C C . ILE A 1 171 ? 1.466 8.377 -3.676 1.00 91.12 171 ILE A C 1
ATOM 1341 O O . ILE A 1 171 ? 0.791 7.353 -3.776 1.00 91.12 171 ILE A O 1
ATOM 1345 N N . GLN A 1 172 ? 1.445 9.139 -2.586 1.00 90.81 172 GLN A N 1
ATOM 1346 C CA . GLN A 1 172 ? 0.624 8.863 -1.407 1.00 90.81 172 GLN A CA 1
ATOM 1347 C C . GLN A 1 172 ? -0.538 9.853 -1.334 1.00 90.81 172 GLN A C 1
ATOM 1349 O O . GLN A 1 172 ? -0.404 11.007 -1.746 1.00 90.81 172 GLN A O 1
ATOM 1354 N N . GLY A 1 173 ? -1.669 9.426 -0.782 1.00 89.50 173 GLY A N 1
ATOM 1355 C CA . GLY A 1 173 ? -2.866 10.249 -0.644 1.00 89.50 173 GLY A CA 1
ATOM 1356 C C . GLY A 1 173 ? -4.156 9.464 -0.840 1.00 89.50 173 GLY A C 1
ATOM 1357 O O . GLY A 1 173 ? -4.175 8.237 -0.753 1.00 89.50 173 GLY A O 1
ATOM 1358 N N . ASN A 1 174 ? -5.230 10.206 -1.099 1.00 90.25 174 ASN A N 1
ATOM 1359 C CA . ASN A 1 174 ? -6.567 9.674 -1.333 1.00 90.25 174 ASN A CA 1
ATOM 1360 C C . ASN A 1 174 ? -6.937 9.863 -2.806 1.00 90.25 174 ASN A C 1
ATOM 1362 O O . ASN A 1 174 ? -6.840 10.966 -3.345 1.00 90.25 174 ASN A O 1
ATOM 1366 N N . PHE A 1 175 ? -7.387 8.788 -3.432 1.00 95.31 175 PHE A N 1
ATOM 1367 C CA . PHE A 1 175 ? -7.668 8.670 -4.854 1.00 95.31 175 PHE A CA 1
ATOM 1368 C C . PHE A 1 175 ? -8.980 7.911 -5.072 1.00 95.31 175 PHE A C 1
ATOM 1370 O O . PHE A 1 175 ? -9.674 7.505 -4.137 1.00 95.31 175 PHE A O 1
ATOM 1377 N N . SER A 1 176 ? -9.312 7.694 -6.340 1.00 96.94 176 SER A N 1
ATOM 1378 C CA . SER A 1 176 ? -10.356 6.758 -6.747 1.00 96.94 176 SER A CA 1
ATOM 1379 C C . SER A 1 176 ? -9.926 6.028 -8.011 1.00 96.94 176 SER A C 1
ATOM 1381 O O . SER A 1 176 ? -9.116 6.546 -8.780 1.00 96.94 176 SER A O 1
ATOM 1383 N N . ILE A 1 177 ? -10.459 4.828 -8.231 1.00 98.50 177 ILE A N 1
ATOM 1384 C CA . ILE A 1 177 ? -10.217 4.083 -9.468 1.00 98.50 177 ILE A CA 1
ATOM 1385 C C . ILE A 1 177 ? -10.891 4.816 -10.633 1.00 98.50 177 ILE A C 1
ATOM 1387 O O . ILE A 1 177 ? -12.109 4.977 -10.650 1.00 98.50 177 ILE A O 1
ATOM 1391 N N . LYS A 1 178 ? -10.105 5.266 -11.611 1.00 98.38 178 LYS A N 1
ATOM 1392 C CA . LYS A 1 178 ? -10.559 6.082 -12.748 1.00 98.38 178 LYS A CA 1
ATOM 1393 C C . LYS A 1 178 ? -10.922 5.233 -13.958 1.00 98.38 178 LYS A C 1
ATOM 1395 O O . LYS A 1 178 ? -11.951 5.461 -14.587 1.00 98.38 178 LYS A O 1
ATOM 1400 N N . THR A 1 179 ? -10.091 4.247 -14.273 1.00 98.19 179 THR A N 1
ATOM 1401 C CA . THR A 1 179 ? -10.288 3.346 -15.413 1.00 98.19 179 THR A CA 1
ATOM 1402 C C . THR A 1 179 ? -9.893 1.928 -15.037 1.00 98.19 179 THR A C 1
ATOM 1404 O O . THR A 1 179 ? -9.216 1.700 -14.031 1.00 98.19 179 THR A O 1
ATOM 1407 N N . LYS A 1 180 ? -10.348 0.966 -15.842 1.00 98.38 180 LYS A N 1
ATOM 1408 C CA . LYS A 1 180 ? -10.076 -0.455 -15.662 1.00 98.38 180 LYS A CA 1
ATOM 1409 C C . LYS A 1 180 ? -9.848 -1.114 -17.017 1.00 98.38 180 LYS A C 1
ATOM 1411 O O . LYS A 1 180 ? -10.707 -1.031 -17.889 1.00 98.38 180 LYS A O 1
ATOM 1416 N N . GLU A 1 181 ? -8.752 -1.844 -17.157 1.00 98.19 181 GLU A N 1
ATOM 1417 C CA . GLU A 1 181 ? -8.382 -2.571 -18.373 1.00 98.19 181 GLU A CA 1
ATOM 1418 C C . GLU A 1 181 ? -7.876 -3.964 -17.999 1.00 98.19 181 GLU A C 1
ATOM 1420 O O . GLU A 1 181 ? -7.024 -4.116 -17.129 1.00 98.19 181 GLU A O 1
ATOM 1425 N N . THR A 1 182 ? -8.401 -5.011 -18.636 1.00 97.94 182 THR A N 1
ATOM 1426 C CA . THR A 1 182 ? -8.013 -6.392 -18.304 1.00 97.94 182 THR A CA 1
ATOM 1427 C C . THR A 1 182 ? -6.566 -6.701 -18.683 1.00 97.94 182 THR A C 1
ATOM 1429 O O . THR A 1 182 ? -5.946 -7.560 -18.064 1.00 97.94 182 THR A O 1
ATOM 1432 N N . ASN A 1 183 ? -6.027 -6.011 -19.689 1.00 96.69 183 ASN A N 1
ATOM 1433 C CA . ASN A 1 183 ? -4.625 -6.089 -20.082 1.00 96.69 183 ASN A CA 1
ATOM 1434 C C . ASN A 1 183 ? -4.226 -4.787 -20.791 1.00 96.69 183 ASN A C 1
ATOM 1436 O O . ASN A 1 183 ? -4.510 -4.621 -21.977 1.00 96.69 183 ASN A O 1
ATOM 1440 N N . HIS A 1 184 ? -3.622 -3.856 -20.057 1.00 96.75 184 HIS A N 1
ATOM 1441 C CA . HIS A 1 184 ? -3.184 -2.569 -20.593 1.00 96.75 184 HIS A CA 1
ATOM 1442 C C . HIS A 1 184 ? -1.796 -2.706 -21.226 1.00 96.75 184 HIS A C 1
ATOM 1444 O O . HIS A 1 184 ? -0.891 -3.281 -20.620 1.00 96.75 184 HIS A O 1
ATOM 1450 N N . PHE A 1 185 ? -1.606 -2.157 -22.425 1.00 95.75 185 PHE A N 1
ATOM 1451 C CA . PHE A 1 185 ? -0.283 -2.040 -23.038 1.00 95.75 185 PHE A CA 1
ATOM 1452 C C . PHE A 1 185 ? 0.267 -0.636 -22.822 1.00 95.75 185 PHE A C 1
ATOM 1454 O O . PHE A 1 185 ? -0.299 0.326 -23.342 1.00 95.75 185 PHE A O 1
ATOM 1461 N N . SER A 1 186 ? 1.391 -0.514 -22.115 1.00 92.75 186 SER A N 1
ATOM 1462 C CA . SER A 1 186 ? 2.055 0.780 -21.991 1.00 92.75 186 SER A CA 1
ATOM 1463 C C . SER A 1 186 ? 2.814 1.107 -23.271 1.00 92.75 186 SER A C 1
ATOM 1465 O O . SER A 1 186 ? 3.811 0.465 -23.606 1.00 92.75 186 SER A O 1
ATOM 1467 N N . SER A 1 187 ? 2.395 2.164 -23.964 1.00 88.75 187 SER A N 1
ATOM 1468 C CA . SER A 1 187 ? 3.149 2.715 -25.093 1.00 88.75 187 SER A CA 1
ATOM 1469 C C . SER A 1 187 ? 4.446 3.416 -24.671 1.00 88.75 187 SER A C 1
ATOM 1471 O O . SER A 1 187 ? 5.239 3.776 -25.533 1.00 88.75 187 SER A O 1
ATOM 1473 N N . LEU A 1 188 ? 4.649 3.663 -23.371 1.00 86.19 188 LEU A N 1
ATOM 1474 C CA . LEU A 1 188 ? 5.847 4.321 -22.842 1.00 86.19 188 LEU A CA 1
ATOM 1475 C C . LEU A 1 188 ? 6.986 3.328 -22.614 1.00 86.19 188 LEU A C 1
ATOM 1477 O O . LEU A 1 188 ? 8.137 3.618 -22.933 1.00 86.19 188 LEU A O 1
ATOM 1481 N N . SER A 1 189 ? 6.663 2.169 -22.044 1.00 87.50 189 SER A N 1
ATOM 1482 C CA . SER A 1 189 ? 7.640 1.156 -21.634 1.00 87.50 189 SER A CA 1
ATOM 1483 C C . SER A 1 189 ? 7.526 -0.160 -22.404 1.00 87.50 189 SER A C 1
ATOM 1485 O O . SER A 1 189 ? 8.334 -1.057 -22.190 1.00 87.50 189 SER A O 1
ATOM 1487 N N . HIS A 1 190 ? 6.575 -0.265 -23.337 1.00 92.38 190 HIS A N 1
ATOM 1488 C CA . HIS A 1 190 ? 6.343 -1.431 -24.194 1.00 92.38 190 HIS A CA 1
ATOM 1489 C C . HIS A 1 190 ? 6.099 -2.733 -23.417 1.00 92.38 190 HIS A C 1
ATOM 1491 O O . HIS A 1 190 ? 6.491 -3.809 -23.866 1.00 92.38 190 HIS A O 1
ATOM 1497 N N . VAL A 1 191 ? 5.442 -2.650 -22.258 1.00 94.94 191 VAL A N 1
ATOM 1498 C CA . VAL A 1 191 ? 5.064 -3.808 -21.436 1.00 94.94 191 VAL A CA 1
ATOM 1499 C C . VAL A 1 191 ? 3.553 -3.959 -21.348 1.00 94.94 191 VAL A C 1
ATOM 1501 O O . VAL A 1 191 ? 2.799 -2.985 -21.398 1.00 94.94 191 VAL A O 1
ATOM 1504 N N . TRP A 1 192 ? 3.119 -5.201 -21.172 1.00 97.31 192 TRP A N 1
ATOM 1505 C CA . TRP A 1 192 ? 1.750 -5.538 -20.820 1.00 97.31 192 TRP A CA 1
ATOM 1506 C C . TRP A 1 192 ? 1.572 -5.551 -19.304 1.00 97.31 192 TRP A C 1
ATOM 1508 O O . TRP A 1 192 ? 2.404 -6.090 -18.568 1.00 97.31 192 TRP A O 1
ATOM 1518 N N . MET A 1 193 ? 0.458 -4.983 -18.856 1.00 97.62 193 MET A N 1
ATOM 1519 C CA . MET A 1 193 ? 0.032 -4.896 -17.467 1.00 97.62 193 MET A CA 1
ATOM 1520 C C . MET A 1 193 ? -1.367 -5.517 -17.330 1.00 97.62 193 MET A C 1
ATOM 1522 O O . MET A 1 193 ? -2.367 -4.885 -17.681 1.00 97.62 193 MET A O 1
ATOM 1526 N N . PRO A 1 194 ? -1.474 -6.770 -16.864 1.00 98.38 194 PRO A N 1
ATOM 1527 C CA . PRO A 1 194 ? -2.769 -7.383 -16.594 1.00 98.38 194 PRO A CA 1
ATOM 1528 C C . PRO A 1 194 ? -3.509 -6.694 -15.451 1.00 98.38 194 PRO A C 1
ATOM 1530 O O . PRO A 1 194 ? -2.894 -6.246 -14.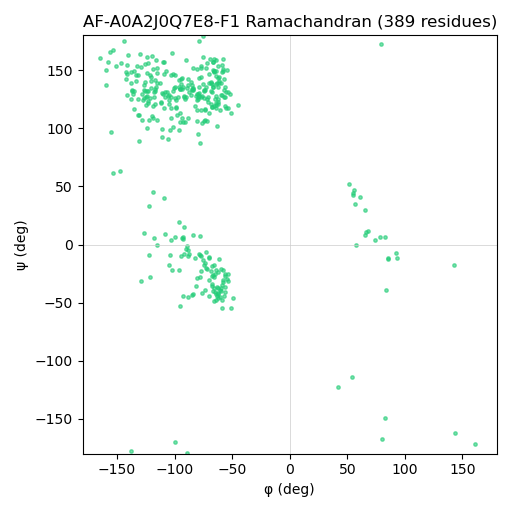480 1.00 98.38 194 PRO A O 1
ATOM 1533 N N . TRP A 1 195 ? -4.840 -6.694 -15.535 1.00 98.56 195 TRP A N 1
ATOM 1534 C CA . TRP A 1 195 ? -5.740 -6.238 -14.469 1.00 98.56 195 TRP A CA 1
ATOM 1535 C C . TRP A 1 195 ? -5.440 -4.810 -13.994 1.00 98.56 195 TRP A C 1
ATOM 1537 O O . TRP A 1 195 ? -5.447 -4.514 -12.799 1.00 98.56 195 TRP A O 1
ATOM 1547 N N . SER A 1 196 ? -5.168 -3.923 -14.948 1.00 98.25 196 SER A N 1
ATOM 1548 C CA . SER A 1 196 ? -4.787 -2.539 -14.699 1.00 98.25 196 SER A CA 1
ATOM 1549 C C . SER A 1 196 ? -5.964 -1.682 -14.260 1.00 98.25 196 SER A C 1
ATOM 1551 O O . SER A 1 196 ? -7.030 -1.674 -14.879 1.00 98.25 196 SER A O 1
ATOM 1553 N N . MET A 1 197 ? -5.737 -0.904 -13.207 1.00 98.62 197 MET A N 1
ATOM 1554 C CA . MET A 1 197 ? -6.672 0.072 -12.664 1.00 98.62 197 MET A CA 1
ATOM 1555 C C . MET A 1 197 ? -5.951 1.399 -12.457 1.00 98.62 197 MET A C 1
ATOM 1557 O O . MET A 1 197 ? -5.074 1.498 -11.598 1.00 98.62 197 MET A O 1
ATOM 1561 N N . GLN A 1 198 ? -6.301 2.416 -13.242 1.00 98.19 198 GLN A N 1
ATOM 1562 C CA . GLN A 1 198 ? -5.712 3.748 -13.096 1.00 98.19 198 GLN A CA 1
ATOM 1563 C C . GLN A 1 198 ? -6.269 4.413 -11.841 1.00 98.19 198 GLN A C 1
ATOM 1565 O O . GLN A 1 198 ? -7.483 4.392 -11.636 1.00 98.19 198 GLN A O 1
ATOM 1570 N N . PHE A 1 199 ? -5.420 5.054 -11.037 1.00 97.19 199 PHE A N 1
ATOM 1571 C CA . PHE A 1 199 ? -5.882 5.838 -9.885 1.00 97.19 199 PHE A CA 1
ATOM 1572 C C . PHE A 1 199 ? -5.459 7.309 -9.934 1.00 97.19 199 PHE A C 1
ATOM 1574 O O . PHE A 1 199 ? -6.189 8.163 -9.435 1.00 97.19 199 PHE A O 1
ATOM 1581 N N . GLU A 1 200 ? -4.341 7.647 -10.584 1.00 94.81 200 GLU A N 1
ATOM 1582 C CA . GLU A 1 200 ? -3.894 9.036 -10.737 1.00 94.81 200 GLU A CA 1
ATOM 1583 C C . GLU A 1 200 ? -2.908 9.186 -11.893 1.00 94.81 200 GLU A C 1
ATOM 1585 O O . GLU A 1 200 ? -2.011 8.364 -11.995 1.00 94.81 200 GLU A O 1
ATOM 1590 N N . GLY A 1 201 ? -3.022 10.234 -12.722 1.00 91.19 201 GLY A N 1
ATOM 1591 C CA . GLY A 1 201 ? -2.118 10.444 -13.866 1.00 91.19 201 GLY A CA 1
ATOM 1592 C C . GLY A 1 201 ? -1.800 9.152 -14.634 1.00 91.19 201 GLY A C 1
ATOM 1593 O O . GLY A 1 201 ? -2.712 8.446 -15.052 1.00 91.19 201 GLY A O 1
ATOM 1594 N N . ASP A 1 202 ? -0.514 8.818 -14.735 1.00 90.62 202 ASP A N 1
ATOM 1595 C CA . ASP A 1 202 ? -0.011 7.592 -15.374 1.00 90.62 202 ASP A CA 1
ATOM 1596 C C . ASP A 1 202 ? 0.254 6.445 -14.366 1.00 90.62 202 ASP A C 1
ATOM 1598 O O . ASP A 1 202 ? 1.007 5.516 -14.647 1.00 90.62 202 ASP A O 1
ATOM 1602 N N . TYR A 1 203 ? -0.333 6.502 -13.166 1.00 95.31 203 TYR A N 1
ATOM 1603 C CA . TYR A 1 203 ? -0.159 5.515 -12.099 1.00 95.31 203 TYR A CA 1
ATOM 1604 C C . TYR A 1 203 ? -1.334 4.540 -12.002 1.00 95.31 203 TYR A C 1
ATOM 1606 O O . TYR A 1 203 ? -2.511 4.920 -11.931 1.00 95.31 203 TYR A O 1
ATOM 1614 N N . PHE A 1 204 ? -0.978 3.259 -11.923 1.00 97.81 204 PHE A N 1
ATOM 1615 C CA . PHE A 1 204 ? -1.903 2.136 -11.936 1.00 97.81 204 PHE A CA 1
ATOM 1616 C C . PHE A 1 204 ? -1.652 1.179 -10.767 1.00 97.81 204 PHE A C 1
ATOM 1618 O O . PHE A 1 204 ? -0.528 1.037 -10.279 1.00 97.81 204 PHE A O 1
ATOM 1625 N N . ILE A 1 205 ? -2.707 0.481 -10.357 1.00 98.56 205 ILE A N 1
ATOM 1626 C CA . ILE A 1 205 ? -2.615 -0.818 -9.686 1.00 98.56 205 ILE A CA 1
ATOM 1627 C C . ILE A 1 205 ? -2.704 -1.874 -10.788 1.00 98.56 205 ILE A C 1
ATOM 1629 O O . ILE A 1 205 ? -3.632 -1.816 -11.591 1.00 98.56 205 ILE A O 1
ATOM 1633 N N . HIS A 1 206 ? -1.764 -2.811 -10.859 1.00 98.25 206 HIS A N 1
ATOM 1634 C CA . HIS A 1 206 ? -1.772 -3.849 -11.895 1.00 98.25 206 HIS A CA 1
ATOM 1635 C C . HIS A 1 206 ? -1.002 -5.102 -11.456 1.00 98.25 206 HIS A C 1
ATOM 1637 O O . HIS A 1 206 ? -0.237 -5.078 -10.491 1.00 98.25 206 HIS A O 1
ATOM 1643 N N . GLU A 1 207 ? -1.184 -6.212 -12.168 1.00 98.25 207 GLU A N 1
ATOM 1644 C CA . GLU A 1 207 ? -0.341 -7.401 -12.017 1.00 98.25 207 GLU A CA 1
ATOM 1645 C C . GLU A 1 207 ? 1.095 -7.141 -12.487 1.00 98.25 207 GLU A C 1
ATOM 1647 O O . GLU A 1 207 ? 1.346 -6.263 -13.311 1.00 98.25 207 GLU A O 1
ATOM 1652 N N . TRP A 1 208 ? 2.051 -7.930 -12.001 1.00 97.31 208 TRP A N 1
ATOM 1653 C CA . TRP A 1 208 ? 3.441 -7.886 -12.447 1.00 97.31 208 TRP A CA 1
ATOM 1654 C C . TRP A 1 208 ? 3.599 -7.817 -13.988 1.00 97.31 208 TRP A C 1
ATOM 1656 O O . TRP A 1 208 ? 3.167 -8.746 -14.678 1.00 97.31 208 TRP A O 1
ATOM 1666 N N . PRO A 1 209 ? 4.242 -6.766 -14.543 1.00 97.19 209 PRO A N 1
ATOM 1667 C CA . PRO A 1 209 ? 4.328 -6.581 -15.989 1.00 97.19 209 PRO A CA 1
ATOM 1668 C C . PRO A 1 209 ? 5.156 -7.640 -16.706 1.00 97.19 209 PRO A C 1
ATOM 1670 O O . PRO A 1 209 ? 6.081 -8.237 -16.140 1.00 97.19 209 PRO A O 1
ATOM 1673 N N . TYR A 1 210 ? 4.889 -7.794 -17.999 1.00 96.25 210 TYR A N 1
ATOM 1674 C CA . TYR A 1 210 ? 5.677 -8.640 -18.886 1.00 96.25 210 TYR A CA 1
ATOM 1675 C C . TYR A 1 210 ? 5.916 -7.986 -20.249 1.00 96.25 210 TYR A C 1
ATOM 1677 O O . TYR A 1 210 ? 5.102 -7.215 -20.756 1.00 96.25 210 TYR A O 1
ATOM 1685 N N . TRP A 1 211 ? 7.061 -8.303 -20.845 1.00 94.06 211 TRP A N 1
ATOM 1686 C CA . TRP A 1 211 ? 7.419 -7.911 -22.205 1.00 94.06 211 TRP A CA 1
ATOM 1687 C C . TRP A 1 211 ? 6.504 -8.589 -23.232 1.00 94.06 211 TRP A C 1
ATOM 1689 O O . TRP A 1 211 ? 5.986 -9.665 -22.946 1.00 94.06 211 TRP A O 1
ATOM 1699 N N . PRO A 1 212 ? 6.371 -8.082 -24.470 1.00 90.12 212 PRO A N 1
ATOM 1700 C CA . PRO A 1 212 ? 5.516 -8.688 -25.498 1.00 90.12 212 PRO A CA 1
ATOM 1701 C C . PRO A 1 212 ? 5.795 -10.179 -25.765 1.00 90.12 212 PRO A C 1
ATOM 1703 O O . PRO A 1 212 ? 4.894 -10.915 -26.150 1.00 90.12 212 PRO A O 1
ATOM 1706 N N . GLY A 1 213 ? 7.017 -10.652 -25.490 1.00 86.69 213 GLY A N 1
ATOM 1707 C CA . GLY A 1 213 ? 7.396 -12.069 -25.552 1.00 86.69 213 GLY A CA 1
ATOM 1708 C C . GLY A 1 213 ? 6.954 -12.938 -24.362 1.00 86.69 213 GLY A C 1
ATOM 1709 O O . GLY A 1 213 ? 7.405 -14.074 -24.256 1.00 86.69 213 GLY A O 1
ATOM 1710 N N . GLY A 1 214 ? 6.143 -12.426 -23.431 1.00 90.81 214 GLY A N 1
ATOM 1711 C CA . GLY A 1 214 ? 5.620 -13.165 -22.271 1.00 90.81 214 GLY A CA 1
ATOM 1712 C C . GLY A 1 214 ? 6.544 -13.200 -21.048 1.00 90.81 214 GLY A C 1
ATOM 1713 O O . GLY A 1 214 ? 6.115 -13.567 -19.956 1.00 90.81 214 GLY A O 1
ATOM 1714 N N . LYS A 1 215 ? 7.814 -12.804 -21.196 1.00 92.81 215 LYS A N 1
ATOM 1715 C CA . LYS A 1 215 ? 8.770 -12.763 -20.083 1.00 92.81 215 LYS A CA 1
ATOM 1716 C C . LYS A 1 215 ? 8.422 -11.616 -19.130 1.00 92.81 215 LYS A C 1
ATOM 1718 O O . LYS A 1 215 ? 8.358 -10.466 -19.557 1.00 92.81 215 LYS A O 1
ATOM 1723 N N . ARG A 1 216 ? 8.244 -11.918 -17.842 1.00 95.25 216 ARG A N 1
ATOM 1724 C CA . ARG A 1 216 ? 8.067 -10.904 -16.791 1.00 95.25 216 ARG A CA 1
ATOM 1725 C C . ARG A 1 216 ? 9.291 -10.004 -16.676 1.00 95.25 216 ARG A C 1
ATOM 1727 O O . ARG A 1 216 ? 10.414 -10.490 -16.795 1.00 95.25 216 ARG A O 1
ATOM 1734 N N . ILE A 1 217 ? 9.057 -8.726 -16.393 1.00 95.25 217 ILE A N 1
ATOM 1735 C CA . ILE A 1 217 ? 10.144 -7.795 -16.081 1.00 95.25 217 ILE A CA 1
ATOM 1736 C C . ILE A 1 217 ? 10.818 -8.194 -14.765 1.00 95.25 217 ILE A C 1
ATOM 1738 O O . ILE A 1 217 ? 10.164 -8.721 -13.862 1.00 95.25 217 ILE A O 1
ATOM 1742 N N . GLU A 1 218 ? 12.111 -7.924 -14.625 1.00 94.75 218 GLU A N 1
ATOM 1743 C CA . GLU A 1 218 ? 12.888 -8.366 -13.455 1.00 94.75 218 GLU A CA 1
ATOM 1744 C C . GLU A 1 218 ? 13.168 -7.244 -12.439 1.00 94.75 218 GLU A C 1
ATOM 1746 O O . GLU A 1 218 ? 13.857 -7.466 -11.438 1.00 94.75 218 GLU A O 1
ATOM 1751 N N . THR A 1 219 ? 12.638 -6.037 -12.663 1.00 93.75 219 THR A N 1
ATOM 1752 C CA . THR A 1 219 ? 12.848 -4.904 -11.754 1.00 93.75 219 THR A CA 1
ATOM 1753 C C . THR A 1 219 ? 12.026 -5.030 -10.484 1.00 93.75 219 THR A C 1
ATOM 1755 O O . THR A 1 219 ? 10.844 -5.361 -10.510 1.00 93.75 219 THR A O 1
ATOM 1758 N N . LYS A 1 220 ? 12.635 -4.700 -9.345 1.00 93.12 220 LYS A N 1
ATOM 1759 C CA . LYS A 1 220 ? 11.954 -4.631 -8.048 1.00 93.12 220 LYS A CA 1
ATOM 1760 C C . LYS A 1 220 ? 10.993 -3.446 -7.975 1.00 93.12 220 LYS A C 1
ATOM 1762 O O . LYS A 1 220 ? 9.890 -3.578 -7.448 1.00 93.12 220 LYS A O 1
ATOM 1767 N N . TYR A 1 221 ? 11.447 -2.287 -8.444 1.00 93.44 221 TYR A N 1
ATOM 1768 C CA . TYR A 1 221 ? 10.702 -1.040 -8.353 1.00 93.44 221 TYR A CA 1
ATOM 1769 C C . TYR A 1 221 ? 10.009 -0.718 -9.673 1.00 93.44 221 TYR A C 1
ATOM 1771 O O . TYR A 1 221 ? 10.516 -1.024 -10.752 1.00 93.44 221 TYR A O 1
ATOM 1779 N N . SER A 1 222 ? 8.835 -0.112 -9.559 1.00 93.75 222 SER A N 1
ATOM 1780 C CA . SER A 1 222 ? 8.178 0.618 -10.640 1.00 93.75 222 SER A CA 1
ATOM 1781 C C . SER A 1 222 ? 8.634 2.085 -10.614 1.00 93.75 222 SER A C 1
ATOM 1783 O O . SER A 1 222 ? 9.421 2.466 -9.745 1.00 93.75 222 SER A O 1
ATOM 1785 N N . GLY A 1 223 ? 8.133 2.919 -11.527 1.00 89.38 223 GLY A N 1
ATOM 1786 C CA . GLY A 1 223 ? 8.285 4.380 -11.439 1.00 89.38 223 GLY A CA 1
ATOM 1787 C C . GLY A 1 223 ? 7.124 5.060 -10.715 1.00 89.38 223 GLY A C 1
ATOM 1788 O O . GLY A 1 223 ? 6.927 6.263 -10.859 1.00 89.38 223 GLY A O 1
ATOM 1789 N N . GLY A 1 224 ? 6.307 4.283 -9.997 1.00 91.50 224 GLY A N 1
ATOM 1790 C CA . GLY A 1 224 ? 5.231 4.787 -9.150 1.00 91.50 224 GLY A CA 1
ATOM 1791 C C . GLY A 1 224 ? 3.968 3.927 -9.140 1.00 91.50 224 GLY A C 1
ATOM 1792 O O . GLY A 1 224 ? 3.195 4.035 -8.191 1.00 91.50 224 GLY A O 1
ATOM 1793 N N . CYS A 1 225 ? 3.768 3.026 -10.107 1.00 96.50 225 CYS A N 1
ATOM 1794 C CA . CYS A 1 225 ? 2.658 2.068 -10.058 1.00 96.50 225 CYS A CA 1
ATOM 1795 C C . CYS A 1 225 ? 2.773 1.094 -8.871 1.00 96.50 225 CYS A C 1
ATOM 1797 O O . CYS A 1 225 ? 3.864 0.853 -8.344 1.00 96.50 225 CYS A O 1
ATOM 1799 N N . ILE A 1 226 ? 1.654 0.487 -8.481 1.00 98.31 226 ILE A N 1
ATOM 1800 C CA . ILE A 1 226 ? 1.601 -0.571 -7.467 1.00 98.31 226 ILE A CA 1
ATOM 1801 C C . ILE A 1 226 ? 1.423 -1.908 -8.183 1.00 98.31 226 ILE A C 1
ATOM 1803 O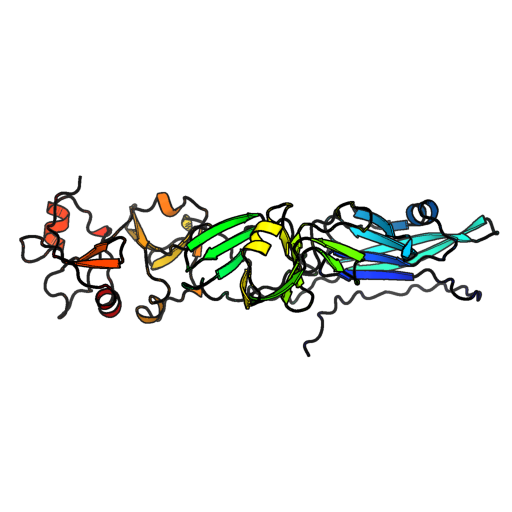 O . ILE A 1 226 ? 0.416 -2.138 -8.853 1.00 98.31 226 ILE A O 1
ATOM 1807 N N . ARG A 1 227 ? 2.408 -2.795 -8.024 1.00 98.12 227 ARG A N 1
ATOM 1808 C CA . ARG A 1 227 ? 2.403 -4.133 -8.621 1.00 98.12 227 ARG A CA 1
ATOM 1809 C C . ARG A 1 227 ? 1.830 -5.139 -7.635 1.00 98.12 227 ARG A C 1
ATOM 1811 O O . ARG A 1 227 ? 2.250 -5.176 -6.477 1.00 98.12 227 ARG A O 1
ATOM 1818 N N . LEU A 1 228 ? 0.940 -5.994 -8.111 1.00 98.31 228 LEU A N 1
ATOM 1819 C CA . LEU A 1 228 ? 0.378 -7.124 -7.376 1.00 98.31 228 LEU A CA 1
ATOM 1820 C C . LEU A 1 228 ? 0.896 -8.448 -7.944 1.00 98.31 228 LEU A C 1
ATOM 1822 O O . LEU A 1 228 ? 1.346 -8.520 -9.092 1.00 98.31 228 LEU A O 1
ATOM 1826 N N . TYR A 1 229 ? 0.855 -9.491 -7.116 1.00 97.25 229 TYR A N 1
ATOM 1827 C CA . TYR A 1 229 ? 1.183 -10.843 -7.553 1.00 97.25 229 TYR A CA 1
ATOM 1828 C C . TYR A 1 229 ? 0.117 -11.388 -8.507 1.00 97.25 229 TYR A C 1
ATOM 1830 O O . TYR A 1 229 ? -1.020 -10.911 -8.554 1.00 97.25 229 TYR A O 1
ATOM 1838 N N . GLU A 1 230 ? 0.518 -12.397 -9.275 1.00 94.38 230 GLU A N 1
ATOM 1839 C CA . GLU A 1 230 ? -0.367 -13.116 -10.183 1.00 94.38 230 GLU A CA 1
ATOM 1840 C C . GLU A 1 230 ? -1.593 -13.667 -9.445 1.00 94.38 230 GLU A C 1
ATOM 1842 O O . GLU A 1 230 ? -1.470 -14.276 -8.383 1.00 94.38 230 GLU A O 1
ATOM 1847 N N . GLY A 1 231 ? -2.780 -13.432 -10.005 1.00 93.56 231 GLY A N 1
ATOM 1848 C CA . GLY A 1 231 ? -4.058 -13.867 -9.432 1.00 93.56 231 GLY A CA 1
ATOM 1849 C C . GLY A 1 231 ? -4.634 -12.932 -8.361 1.00 93.56 231 GLY A C 1
ATOM 1850 O O . GLY A 1 231 ? -5.840 -12.680 -8.379 1.00 93.56 231 GLY A O 1
ATOM 1851 N N . ASP A 1 232 ? -3.801 -12.359 -7.486 1.00 97.75 232 ASP A N 1
ATOM 1852 C CA . ASP A 1 232 ? -4.232 -11.359 -6.491 1.00 97.75 232 ASP A CA 1
ATOM 1853 C C . ASP A 1 232 ? -4.745 -10.087 -7.182 1.00 97.75 232 ASP A C 1
ATOM 1855 O O . ASP A 1 232 ? -5.803 -9.556 -6.845 1.00 97.75 232 ASP A O 1
ATOM 1859 N N . SER A 1 233 ? -4.032 -9.654 -8.223 1.00 97.69 233 SER A N 1
ATOM 1860 C CA . SER A 1 233 ? -4.397 -8.542 -9.108 1.00 97.69 233 SER A CA 1
ATOM 1861 C C . SER A 1 233 ? -5.838 -8.638 -9.632 1.00 97.69 233 SER A C 1
ATOM 1863 O O . SER A 1 233 ? -6.593 -7.666 -9.563 1.00 97.69 233 SER A O 1
ATOM 1865 N N . LYS A 1 234 ? -6.251 -9.828 -10.090 1.00 98.31 234 LYS A N 1
ATOM 1866 C CA . LYS A 1 234 ? -7.587 -10.085 -10.626 1.00 98.31 234 LYS A CA 1
ATOM 1867 C C . LYS A 1 234 ? -8.653 -9.957 -9.547 1.00 98.31 234 LYS A C 1
ATOM 1869 O O . LYS A 1 234 ? -9.708 -9.397 -9.818 1.00 98.31 234 LYS A O 1
ATOM 1874 N N . LYS A 1 235 ? -8.394 -10.435 -8.328 1.00 98.50 235 LYS A N 1
ATOM 1875 C CA . LYS A 1 235 ? -9.345 -10.303 -7.213 1.00 98.50 235 LYS A CA 1
ATOM 1876 C C . LYS A 1 235 ? -9.578 -8.839 -6.853 1.00 98.50 235 LYS A C 1
ATOM 1878 O O . LYS A 1 235 ? -10.726 -8.424 -6.713 1.00 98.50 235 LYS A O 1
ATOM 1883 N N . VAL A 1 236 ? -8.507 -8.045 -6.772 1.00 98.38 236 VAL A N 1
ATOM 1884 C CA . VAL A 1 236 ? -8.610 -6.593 -6.548 1.00 98.38 236 VAL A CA 1
ATOM 1885 C C . VAL A 1 236 ? -9.361 -5.929 -7.705 1.00 98.38 236 VAL A C 1
ATOM 1887 O O . VAL A 1 236 ? -10.249 -5.111 -7.470 1.00 98.38 236 VAL A O 1
ATOM 1890 N N . TYR A 1 237 ? -9.065 -6.320 -8.947 1.00 98.62 237 TYR A N 1
ATOM 1891 C CA . TYR A 1 237 ? -9.752 -5.818 -10.133 1.00 98.62 237 TYR A CA 1
ATOM 1892 C C . TYR A 1 237 ? -11.242 -6.153 -10.140 1.00 98.62 237 TYR A C 1
ATOM 1894 O O . TYR A 1 237 ? -12.054 -5.281 -10.424 1.00 98.62 237 TYR A O 1
ATOM 1902 N N . ASP A 1 238 ? -11.625 -7.389 -9.837 1.00 98.44 238 ASP A N 1
ATOM 1903 C CA . ASP A 1 238 ? -13.025 -7.816 -9.799 1.00 98.44 238 ASP A CA 1
ATOM 1904 C C . ASP A 1 238 ? -13.784 -7.131 -8.651 1.00 98.44 238 ASP A C 1
ATOM 1906 O O . ASP A 1 238 ? -14.955 -6.782 -8.802 1.00 98.44 238 ASP A O 1
ATOM 1910 N N . PHE A 1 239 ? -13.114 -6.900 -7.517 1.00 98.62 239 PHE A N 1
ATOM 1911 C CA . PHE A 1 239 ? -13.676 -6.158 -6.395 1.00 98.62 239 PHE A CA 1
ATOM 1912 C C . PHE A 1 239 ? -13.936 -4.693 -6.757 1.00 98.62 239 PHE A C 1
ATOM 1914 O O . PHE A 1 239 ? -15.027 -4.182 -6.496 1.00 98.62 239 PHE A O 1
ATOM 1921 N N . ALA A 1 240 ? -12.957 -4.019 -7.360 1.00 98.25 240 ALA A N 1
ATOM 1922 C CA . ALA A 1 240 ? -13.019 -2.594 -7.639 1.00 98.25 240 ALA A CA 1
ATOM 1923 C C . ALA A 1 240 ? -14.033 -2.240 -8.738 1.00 98.25 240 ALA A C 1
ATOM 1925 O O . ALA A 1 240 ? -14.098 -2.853 -9.803 1.00 98.25 240 ALA A O 1
ATOM 1926 N N . GLU A 1 241 ? -14.760 -1.153 -8.534 1.00 98.06 241 GLU A N 1
ATOM 1927 C CA . GLU A 1 241 ? -15.546 -0.453 -9.555 1.00 98.06 241 GLU A CA 1
ATOM 1928 C C . GLU A 1 241 ? -14.894 0.895 -9.885 1.00 98.06 241 GLU A C 1
ATOM 1930 O O . GLU A 1 241 ? -14.166 1.453 -9.060 1.00 98.06 241 GLU A O 1
ATOM 1935 N N . ILE A 1 242 ? -15.165 1.451 -11.070 1.00 98.44 242 ILE A N 1
ATOM 1936 C CA . ILE A 1 242 ? -14.784 2.843 -11.360 1.00 98.44 242 ILE A CA 1
ATOM 1937 C C . ILE A 1 242 ? -15.460 3.749 -10.320 1.00 98.44 242 ILE A C 1
ATOM 1939 O O . ILE A 1 242 ? -16.658 3.638 -10.081 1.00 98.44 242 ILE A O 1
ATOM 1943 N N . GLY A 1 243 ? -14.677 4.616 -9.680 1.00 97.81 243 GLY A N 1
ATOM 1944 C CA . GLY A 1 243 ? -15.085 5.449 -8.550 1.00 97.81 243 GLY A CA 1
ATOM 1945 C C . GLY A 1 243 ? -14.817 4.838 -7.170 1.00 97.81 243 GLY A C 1
ATOM 1946 O O . GLY A 1 243 ? -14.963 5.547 -6.176 1.00 97.81 243 GLY A O 1
ATOM 1947 N N . THR A 1 244 ? -14.382 3.573 -7.077 1.00 98.19 244 THR A N 1
ATOM 1948 C CA . THR A 1 244 ? -13.978 2.967 -5.792 1.00 98.19 244 THR A CA 1
ATOM 1949 C C . THR A 1 244 ? -12.878 3.802 -5.159 1.00 98.19 244 THR A C 1
ATOM 1951 O O . THR A 1 244 ? -11.869 4.089 -5.806 1.00 98.19 244 THR A O 1
ATOM 1954 N N . GLN A 1 245 ? -13.080 4.204 -3.906 1.00 96.19 245 GLN A N 1
ATOM 1955 C CA . GLN A 1 245 ? -12.115 5.014 -3.173 1.00 96.19 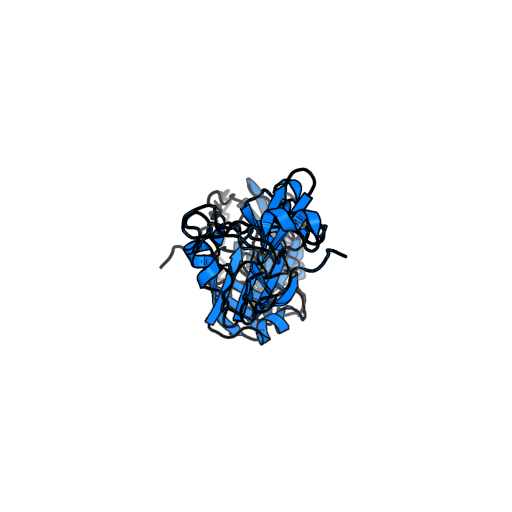245 GLN A CA 1
ATOM 1956 C C . GLN A 1 245 ? -10.851 4.202 -2.876 1.00 96.19 245 GLN A C 1
ATOM 1958 O O . GLN A 1 245 ? -10.922 3.017 -2.542 1.00 96.19 245 GLN A O 1
ATOM 1963 N N . PHE A 1 246 ? -9.698 4.852 -3.000 1.00 95.81 246 PHE A N 1
ATOM 1964 C CA . PHE A 1 246 ? -8.393 4.221 -2.864 1.00 95.81 246 PHE A CA 1
ATOM 1965 C C . PHE A 1 246 ? -7.437 5.110 -2.069 1.00 95.81 246 PHE A C 1
ATOM 1967 O O . PHE A 1 246 ? -7.210 6.253 -2.451 1.00 95.81 246 PHE A O 1
ATOM 1974 N N . ALA A 1 247 ? -6.850 4.597 -0.993 1.00 93.25 247 ALA A N 1
ATOM 1975 C CA . ALA A 1 247 ? -5.843 5.310 -0.213 1.00 93.25 247 ALA A CA 1
ATOM 1976 C C . ALA A 1 247 ? -4.470 4.644 -0.327 1.00 93.25 247 ALA A C 1
ATOM 1978 O O . ALA A 1 247 ? -4.354 3.423 -0.248 1.00 93.25 247 ALA A O 1
ATOM 1979 N N . VAL A 1 248 ? -3.421 5.457 -0.455 1.00 93.12 248 VAL A N 1
ATOM 1980 C CA . VAL A 1 248 ? -2.022 5.010 -0.482 1.00 93.12 248 VAL A CA 1
ATOM 1981 C C . VAL A 1 248 ? -1.233 5.742 0.590 1.00 93.12 248 VAL A C 1
ATOM 1983 O O . VAL A 1 248 ? -1.216 6.973 0.612 1.00 93.12 248 VAL A O 1
ATOM 1986 N N . HIS A 1 249 ? -0.537 5.005 1.452 1.00 88.81 249 HIS A N 1
ATOM 1987 C CA . HIS A 1 249 ? 0.265 5.582 2.531 1.00 88.81 249 HIS A CA 1
ATOM 1988 C C . HIS A 1 249 ? 1.416 4.668 2.950 1.00 88.81 249 HIS A C 1
ATOM 1990 O O . HIS A 1 249 ? 1.470 3.501 2.582 1.00 88.81 249 HIS A O 1
ATOM 1996 N N . SER A 1 250 ? 2.345 5.202 3.739 1.00 86.38 250 SER A N 1
ATOM 1997 C CA . SER A 1 250 ? 3.497 4.478 4.294 1.00 86.38 250 SER A CA 1
ATOM 1998 C C . SER A 1 250 ? 3.511 4.553 5.820 1.00 86.38 250 SER A C 1
ATOM 2000 O O . SER A 1 250 ? 4.575 4.634 6.431 1.00 86.38 250 SER A O 1
ATOM 2002 N N . THR A 1 251 ? 2.331 4.590 6.448 1.00 80.00 251 THR A N 1
ATOM 2003 C CA . THR A 1 251 ? 2.236 4.655 7.912 1.00 80.00 251 THR A CA 1
ATOM 2004 C C . THR A 1 251 ? 2.860 3.391 8.510 1.00 80.00 251 THR A C 1
ATOM 2006 O O . THR A 1 251 ? 2.413 2.286 8.178 1.00 80.00 251 THR A O 1
ATOM 2009 N N . PRO A 1 252 ? 3.891 3.522 9.362 1.00 78.69 252 PRO A N 1
ATOM 2010 C CA . PRO A 1 252 ? 4.559 2.376 9.955 1.00 78.69 252 PRO A CA 1
ATOM 2011 C C . PRO A 1 252 ? 3.695 1.690 11.002 1.00 78.69 252 PRO A C 1
ATOM 2013 O O . PRO A 1 252 ? 2.831 2.308 11.627 1.00 78.69 252 PRO A O 1
ATOM 2016 N N . LEU A 1 253 ? 3.988 0.407 11.214 1.00 80.44 253 LEU A N 1
ATOM 2017 C CA . LEU A 1 253 ? 3.504 -0.299 12.389 1.00 80.44 253 LEU A CA 1
ATOM 2018 C C . LEU A 1 253 ? 4.196 0.276 13.622 1.00 80.44 253 LEU A C 1
ATOM 2020 O O . LEU A 1 253 ? 5.417 0.439 13.646 1.00 80.44 253 LEU A O 1
ATOM 2024 N N . ILE A 1 254 ? 3.400 0.578 14.634 1.00 84.62 254 ILE A N 1
ATOM 2025 C CA . ILE A 1 254 ? 3.860 1.034 15.935 1.00 84.62 254 ILE A CA 1
ATOM 2026 C C . ILE A 1 254 ? 4.111 -0.194 16.815 1.00 84.62 254 ILE A C 1
ATOM 2028 O O . ILE A 1 254 ? 3.392 -1.192 16.729 1.00 84.62 254 ILE A O 1
ATOM 2032 N N . SER A 1 255 ? 5.154 -0.147 17.644 1.00 86.56 255 SER A N 1
ATOM 2033 C CA . SER A 1 255 ? 5.417 -1.219 18.603 1.00 86.56 255 SER A CA 1
ATOM 2034 C C . SER A 1 255 ? 4.408 -1.172 19.754 1.00 86.56 255 SER A C 1
ATOM 2036 O O . SER A 1 255 ? 3.923 -0.101 20.118 1.00 86.56 255 SER A O 1
ATOM 2038 N N . GLU A 1 256 ? 4.116 -2.315 20.380 1.00 89.38 256 GLU A N 1
ATOM 2039 C CA . GLU A 1 256 ? 3.232 -2.347 21.556 1.00 89.38 256 GLU A CA 1
ATOM 2040 C C . GLU A 1 256 ? 3.741 -1.428 22.682 1.00 89.38 256 GLU A C 1
ATOM 2042 O O . GLU A 1 256 ? 2.954 -0.757 23.345 1.00 89.38 256 GLU A O 1
ATOM 2047 N N . SER A 1 257 ? 5.062 -1.337 22.871 1.00 89.56 257 SER A N 1
ATOM 2048 C CA . SER A 1 257 ? 5.685 -0.468 23.880 1.00 89.56 257 SER A CA 1
ATOM 2049 C C . SER A 1 257 ? 5.453 1.027 23.654 1.00 89.56 257 SER A C 1
ATOM 2051 O O . SER A 1 257 ? 5.546 1.805 24.601 1.00 89.56 257 SER A O 1
ATOM 2053 N N . ASP A 1 258 ? 5.136 1.432 22.424 1.00 90.06 258 ASP A N 1
ATOM 2054 C CA . ASP A 1 258 ? 4.846 2.825 22.078 1.00 90.06 258 ASP A CA 1
ATOM 2055 C C . ASP A 1 258 ? 3.351 3.172 22.218 1.00 90.06 258 ASP A C 1
ATOM 2057 O O . ASP A 1 258 ? 2.961 4.333 22.022 1.00 90.06 258 ASP A O 1
ATOM 2061 N N . LEU A 1 259 ? 2.509 2.182 22.551 1.00 91.75 259 LEU A N 1
ATOM 2062 C CA . LEU A 1 259 ? 1.093 2.384 22.840 1.00 91.75 259 LEU A CA 1
ATOM 2063 C C . LEU A 1 259 ? 0.892 2.927 24.256 1.00 91.75 259 LEU A C 1
ATOM 2065 O O . LEU A 1 259 ? 1.375 2.383 25.252 1.00 91.75 259 LEU A O 1
ATOM 2069 N N . LYS A 1 260 ? 0.110 3.996 24.353 1.00 92.19 260 LYS A N 1
ATOM 2070 C CA . LYS A 1 260 ? -0.209 4.721 25.580 1.00 92.19 260 LYS A CA 1
ATOM 2071 C C . LYS A 1 260 ? -1.718 4.767 25.785 1.00 92.19 260 LYS A C 1
ATOM 2073 O O . LYS A 1 260 ? -2.499 4.683 24.839 1.00 92.19 260 LYS A O 1
ATOM 2078 N N . SER A 1 261 ? -2.131 4.941 27.038 1.00 91.44 261 SER A N 1
ATOM 2079 C CA . SER A 1 261 ? -3.533 5.197 27.370 1.00 91.44 261 SER A CA 1
ATOM 2080 C C . SER A 1 261 ? -4.062 6.394 26.575 1.00 91.44 261 SER A C 1
ATOM 2082 O O . SER A 1 261 ? -3.426 7.446 26.548 1.00 91.44 261 SER A O 1
ATOM 2084 N N . GLY A 1 262 ? -5.225 6.230 25.950 1.00 88.81 262 GLY A N 1
ATOM 2085 C CA . GLY A 1 262 ? -5.865 7.222 25.087 1.00 88.81 262 GLY A CA 1
ATOM 2086 C C . GLY A 1 262 ? -5.534 7.086 23.599 1.00 88.81 262 GLY A C 1
ATOM 2087 O O . GLY A 1 262 ? -6.222 7.702 22.790 1.00 88.81 262 GLY A O 1
ATOM 2088 N N . ASP A 1 263 ? -4.543 6.274 23.215 1.00 90.56 263 ASP A N 1
ATOM 2089 C CA . ASP A 1 263 ? -4.272 6.026 21.799 1.00 90.56 263 ASP A CA 1
ATOM 2090 C C . ASP A 1 263 ? -5.450 5.313 21.130 1.00 90.56 263 ASP A C 1
ATOM 2092 O O . ASP A 1 263 ? -6.002 4.352 21.676 1.00 90.56 263 ASP A O 1
ATOM 2096 N N . LEU A 1 264 ? -5.779 5.751 19.912 1.00 90.75 264 LEU A N 1
ATOM 2097 C CA . LEU A 1 264 ? -6.586 4.966 18.989 1.00 90.75 264 LEU A CA 1
ATOM 2098 C C . LEU A 1 264 ? -5.684 4.022 18.214 1.00 90.75 264 LEU A C 1
ATOM 2100 O O . LEU A 1 264 ? -4.691 4.451 17.626 1.00 90.75 264 LEU A O 1
ATOM 2104 N N . VAL A 1 265 ? -6.037 2.745 18.202 1.00 90.94 265 VAL A N 1
ATOM 2105 C CA . VAL A 1 265 ? -5.220 1.696 17.605 1.00 90.94 265 VAL A CA 1
ATOM 2106 C C . VAL A 1 265 ? -6.098 0.735 16.822 1.00 90.94 265 VAL A C 1
ATOM 2108 O O . VAL A 1 265 ? -7.165 0.345 17.292 1.00 90.94 265 VAL A O 1
ATOM 2111 N N . ARG A 1 266 ? -5.630 0.319 15.649 1.00 89.25 266 ARG A N 1
ATOM 2112 C CA . ARG A 1 266 ? -6.175 -0.826 14.916 1.00 89.25 266 ARG A CA 1
ATOM 2113 C C . ARG A 1 266 ? -5.071 -1.824 14.599 1.00 89.25 266 ARG A C 1
ATOM 2115 O O . ARG A 1 266 ? -3.901 -1.452 14.487 1.00 89.25 266 ARG A O 1
ATOM 2122 N N . GLU A 1 267 ? -5.449 -3.079 14.419 1.00 86.38 267 GLU A N 1
ATOM 2123 C CA . GLU A 1 267 ? -4.544 -4.071 13.837 1.00 86.38 267 GLU A CA 1
ATOM 2124 C C . GLU A 1 267 ? -4.465 -3.878 12.321 1.00 86.38 267 GLU A C 1
ATOM 2126 O O . GLU A 1 267 ? -5.397 -3.368 11.694 1.00 86.38 267 GLU A O 1
ATOM 2131 N N . ASN A 1 268 ? -3.334 -4.247 11.726 1.00 79.31 268 ASN A N 1
ATOM 2132 C CA . ASN A 1 268 ? -3.043 -4.002 10.315 1.00 79.31 268 ASN A CA 1
ATOM 2133 C C . ASN A 1 268 ? -4.118 -4.581 9.379 1.00 79.31 268 ASN A C 1
ATOM 2135 O O . ASN A 1 268 ? -4.526 -3.913 8.427 1.00 79.31 268 ASN A O 1
ATOM 2139 N N . SER A 1 269 ? -4.606 -5.783 9.688 1.00 70.06 269 SER A N 1
ATOM 2140 C CA . SER A 1 269 ? -5.645 -6.502 8.941 1.00 70.06 269 SER A CA 1
ATOM 2141 C C . SER A 1 269 ? -7.072 -6.267 9.447 1.00 70.06 269 SER A C 1
ATOM 2143 O O . SER A 1 269 ? -8.000 -6.900 8.948 1.00 70.06 269 SER A O 1
ATOM 2145 N N . SER A 1 270 ? -7.275 -5.382 10.429 1.00 80.25 270 SER A N 1
ATOM 2146 C CA . SER A 1 270 ? -8.587 -5.116 11.021 1.00 80.25 270 SER A CA 1
ATOM 2147 C C . SER A 1 270 ? -9.028 -3.675 10.787 1.00 80.25 270 SER A C 1
ATOM 2149 O O . SER A 1 270 ? -8.235 -2.732 10.861 1.00 80.25 270 SER A O 1
ATOM 2151 N N . SER A 1 271 ? -10.324 -3.499 10.535 1.00 76.81 271 SER A N 1
ATOM 2152 C CA . SER A 1 271 ? -10.965 -2.184 10.521 1.00 76.81 271 SER A CA 1
ATOM 2153 C C . SER A 1 271 ? -11.469 -1.751 11.898 1.00 76.81 271 SER A C 1
ATOM 2155 O O . SER A 1 271 ? -11.844 -0.592 12.075 1.00 76.81 271 SER A O 1
ATOM 2157 N N . ASP A 1 272 ? -11.470 -2.656 12.880 1.00 86.50 272 ASP A N 1
ATOM 2158 C CA . ASP A 1 272 ? -11.890 -2.336 14.234 1.00 86.50 272 ASP A CA 1
ATOM 2159 C C . ASP A 1 272 ? -10.850 -1.436 14.904 1.00 86.50 272 ASP A C 1
ATOM 2161 O O . ASP A 1 272 ? -9.677 -1.789 15.042 1.00 86.50 272 ASP A O 1
ATOM 2165 N N . VAL A 1 273 ? -11.307 -0.266 15.343 1.00 89.12 273 VAL A N 1
ATOM 2166 C CA . VAL A 1 273 ? -10.494 0.694 16.084 1.00 89.12 273 VAL A CA 1
ATOM 2167 C C . VAL A 1 273 ? -10.798 0.557 17.567 1.00 89.12 273 VAL A C 1
ATOM 2169 O O . VAL A 1 273 ? -11.957 0.474 17.984 1.00 89.12 273 VAL A O 1
ATOM 2172 N N . TYR A 1 274 ? -9.742 0.561 18.368 1.00 92.94 274 TYR A N 1
ATOM 2173 C CA . TYR A 1 274 ? -9.803 0.462 19.813 1.00 92.94 274 TYR A CA 1
ATOM 2174 C C . TYR A 1 274 ? -9.172 1.683 20.462 1.00 92.94 274 TYR A C 1
ATOM 2176 O O . TYR A 1 274 ? -8.151 2.179 19.995 1.00 92.94 274 TYR A O 1
ATOM 2184 N N . ILE A 1 275 ? -9.742 2.123 21.580 1.00 92.94 275 ILE A N 1
ATOM 2185 C CA . ILE A 1 275 ? -9.074 3.036 22.502 1.00 92.94 275 ILE A CA 1
ATOM 2186 C C . ILE A 1 275 ? -8.332 2.233 23.575 1.00 92.94 275 ILE A C 1
ATOM 2188 O O . ILE A 1 275 ? -8.902 1.355 24.237 1.00 92.94 275 ILE A O 1
ATOM 2192 N N . ILE A 1 276 ? -7.047 2.531 23.740 1.00 94.62 276 ILE A N 1
ATOM 2193 C CA . ILE A 1 276 ? -6.173 1.841 24.689 1.00 94.62 276 ILE A CA 1
ATOM 2194 C C . ILE A 1 276 ? -6.282 2.468 26.078 1.00 94.62 276 ILE A C 1
ATOM 2196 O O . ILE A 1 276 ? -6.327 3.689 26.222 1.00 94.62 276 ILE A O 1
ATOM 2200 N N . LYS A 1 277 ? -6.291 1.636 27.120 1.00 94.62 277 LYS A N 1
ATOM 2201 C CA . LYS A 1 277 ? -6.149 2.067 28.515 1.00 94.62 277 LYS A CA 1
ATOM 2202 C C . LYS A 1 277 ? -5.177 1.131 29.225 1.00 94.62 277 LYS A C 1
ATOM 2204 O O . LYS A 1 277 ? -5.451 -0.050 29.388 1.00 94.62 277 LYS A O 1
ATOM 2209 N N . ASN A 1 278 ? -4.057 1.678 29.669 1.00 93.56 278 ASN A N 1
ATOM 2210 C CA . ASN A 1 278 ? -3.076 0.989 30.495 1.00 93.56 278 ASN A CA 1
ATOM 2211 C C . ASN A 1 278 ? -3.213 1.493 31.937 1.00 93.56 278 ASN A C 1
ATOM 2213 O O . ASN A 1 278 ? -3.194 2.708 32.168 1.00 93.56 278 ASN A O 1
ATOM 2217 N N . VAL A 1 279 ? -3.343 0.572 32.892 1.00 93.12 279 VAL A N 1
ATOM 2218 C CA . VAL A 1 279 ? -3.377 0.865 34.331 1.00 93.12 279 VAL A CA 1
ATOM 2219 C C . VAL A 1 279 ? -2.410 -0.082 35.029 1.00 93.12 279 VAL A C 1
ATOM 2221 O O . VAL A 1 279 ? -2.642 -1.286 35.072 1.00 93.12 279 VAL A O 1
ATOM 2224 N N . SER A 1 280 ? -1.314 0.463 35.560 1.00 90.06 280 SER A N 1
ATOM 2225 C CA . SER A 1 280 ? -0.225 -0.323 36.153 1.00 90.06 280 SER A CA 1
ATOM 2226 C C . SER A 1 280 ? 0.305 -1.391 35.178 1.00 90.06 280 SER A C 1
ATOM 2228 O O . SER A 1 280 ? 0.872 -1.041 34.144 1.00 90.06 280 SER A O 1
ATOM 2230 N N . ASP A 1 281 ? 0.129 -2.674 35.489 1.00 89.75 281 ASP A N 1
ATOM 2231 C CA . ASP A 1 281 ? 0.511 -3.837 34.683 1.00 89.75 281 ASP A CA 1
ATOM 2232 C C . ASP A 1 281 ? -0.604 -4.334 33.744 1.00 89.75 281 ASP A C 1
ATOM 2234 O O . ASP A 1 281 ? -0.356 -5.175 32.880 1.00 89.75 281 ASP A O 1
ATOM 2238 N N . LYS A 1 282 ? -1.823 -3.799 33.873 1.00 93.69 282 LYS A N 1
ATOM 2239 C CA . LYS A 1 282 ? -2.998 -4.224 33.108 1.00 93.69 282 LYS A CA 1
ATOM 2240 C C . LYS A 1 282 ? -3.195 -3.372 31.864 1.00 93.69 282 LYS A C 1
ATOM 2242 O O . LYS A 1 282 ? -3.003 -2.152 31.869 1.00 93.69 282 LYS A O 1
ATOM 2247 N N . LYS A 1 283 ? -3.632 -4.031 30.794 1.00 95.56 283 LYS A N 1
ATOM 2248 C CA . LYS A 1 283 ? -3.853 -3.431 29.481 1.00 95.56 283 LYS A CA 1
ATOM 2249 C C . LYS A 1 283 ? -5.262 -3.737 29.008 1.00 95.56 283 LYS A C 1
ATOM 2251 O O . LYS A 1 283 ? -5.654 -4.899 28.929 1.00 95.56 283 LYS A O 1
ATOM 2256 N N . TYR A 1 284 ? -5.999 -2.693 28.665 1.00 96.31 284 TYR A N 1
ATOM 2257 C CA . TYR A 1 284 ? -7.377 -2.769 28.212 1.00 96.31 284 TYR A CA 1
ATOM 2258 C C . TYR A 1 284 ? -7.521 -2.166 26.821 1.00 96.31 284 TYR A C 1
ATOM 2260 O O . TYR A 1 284 ? -6.862 -1.179 26.469 1.00 96.31 284 TYR A O 1
ATOM 2268 N N . ARG A 1 285 ? -8.429 -2.749 26.042 1.00 95.94 285 ARG A N 1
ATOM 2269 C CA . ARG A 1 285 ? -8.903 -2.202 24.773 1.00 95.94 285 ARG A CA 1
ATOM 2270 C C . ARG A 1 285 ? -10.422 -2.118 24.791 1.00 95.94 285 ARG A C 1
ATOM 2272 O O . ARG A 1 285 ? -11.096 -3.067 25.193 1.00 95.94 285 ARG A O 1
ATOM 2279 N N . ARG A 1 286 ? -10.970 -1.013 24.294 1.00 94.50 286 ARG A N 1
ATOM 2280 C CA . ARG A 1 286 ? -12.410 -0.867 24.044 1.00 94.50 286 ARG A CA 1
ATOM 2281 C C . ARG A 1 286 ? -12.626 -0.486 22.593 1.00 94.50 286 ARG A C 1
ATOM 2283 O O . ARG A 1 286 ? -12.007 0.460 22.118 1.00 94.50 286 ARG A O 1
ATOM 2290 N N . LYS A 1 287 ? -13.483 -1.227 21.895 1.00 92.38 287 LYS A N 1
ATOM 2291 C CA . LYS A 1 287 ? -13.842 -0.926 20.506 1.00 92.38 287 LYS A CA 1
ATOM 2292 C C . LYS A 1 287 ? -14.631 0.385 20.458 1.00 92.38 287 LYS A C 1
ATOM 2294 O O . LYS A 1 287 ? -15.484 0.605 21.316 1.00 92.38 287 LYS A O 1
ATOM 2299 N N . VAL A 1 288 ? -14.349 1.239 19.477 1.00 89.88 288 VAL A N 1
ATOM 2300 C CA . VAL A 1 288 ? -14.979 2.562 19.343 1.00 89.88 288 VAL A CA 1
ATOM 2301 C C . VAL A 1 288 ? -15.449 2.839 17.909 1.00 89.88 288 VAL A C 1
ATOM 2303 O O . VAL A 1 288 ? -14.785 2.409 16.964 1.00 89.88 288 VAL A O 1
ATOM 2306 N N . PRO A 1 289 ? -16.570 3.561 17.725 1.00 86.00 289 PRO A N 1
ATOM 2307 C CA . PRO A 1 289 ? -17.040 3.997 16.414 1.00 86.00 289 PRO A CA 1
ATOM 2308 C C . PRO A 1 289 ? -16.250 5.239 15.978 1.00 86.00 289 PRO A C 1
ATOM 2310 O O . PRO A 1 289 ? -16.516 6.380 16.378 1.00 86.00 289 PRO A O 1
ATOM 2313 N N . VAL A 1 290 ? -15.199 5.007 15.195 1.00 77.75 290 VAL A N 1
ATOM 2314 C CA . VAL A 1 290 ? -14.203 6.025 14.840 1.00 77.75 290 VAL A CA 1
ATOM 2315 C C . VAL A 1 290 ? -14.787 7.201 14.047 1.00 77.75 290 VAL A C 1
ATOM 2317 O O . VAL A 1 290 ? -14.249 8.303 14.073 1.00 77.75 290 VAL A O 1
ATOM 2320 N N . GLU A 1 291 ? -15.907 7.014 13.357 1.00 75.12 291 GLU A N 1
ATOM 2321 C CA . GLU A 1 291 ? -16.657 8.037 12.620 1.00 75.12 291 GLU A CA 1
ATOM 2322 C C . GLU A 1 291 ? -17.296 9.105 13.507 1.00 75.12 291 GLU A C 1
ATOM 2324 O O . GLU A 1 291 ? -17.518 10.228 13.053 1.00 75.12 291 GLU A O 1
ATOM 2329 N N . LYS A 1 292 ? -17.585 8.771 14.768 1.00 81.31 292 LYS A N 1
ATOM 2330 C CA . LYS A 1 292 ? -18.163 9.704 15.740 1.00 81.31 292 LYS A CA 1
ATOM 2331 C C . LYS A 1 292 ? -17.157 10.188 16.769 1.00 81.31 292 LYS A C 1
ATOM 2333 O O . LYS A 1 292 ? -17.382 11.222 17.391 1.00 81.31 292 LYS A O 1
ATOM 2338 N N . ILE A 1 293 ? -16.034 9.488 16.922 1.00 80.06 293 ILE A N 1
ATOM 2339 C CA . ILE A 1 293 ? -15.092 9.760 18.008 1.00 80.06 293 ILE A CA 1
ATOM 2340 C C . ILE A 1 293 ? -14.540 11.189 17.988 1.00 80.06 293 ILE A C 1
ATOM 2342 O O . ILE A 1 293 ? -14.375 11.787 19.043 1.00 80.06 293 ILE A O 1
ATOM 2346 N N . SER A 1 294 ? -14.326 11.771 16.806 1.00 74.19 294 SER A N 1
ATOM 2347 C CA . SER A 1 294 ? -13.862 13.156 16.668 1.00 74.19 294 SER A CA 1
ATOM 2348 C C . SER A 1 294 ? -14.926 14.192 17.032 1.00 74.19 294 SER A C 1
ATOM 2350 O O . SER A 1 294 ? -14.586 15.328 17.353 1.00 74.19 294 SER A O 1
ATOM 2352 N N . GLN A 1 295 ? -16.208 13.812 17.004 1.00 81.38 295 GLN A N 1
ATOM 2353 C CA . GLN A 1 295 ? -17.318 14.657 17.450 1.00 81.38 295 GLN A CA 1
ATOM 2354 C C . GLN A 1 295 ? -17.369 14.703 18.978 1.00 81.38 295 GLN A C 1
ATOM 2356 O O . GLN A 1 295 ? -17.537 15.774 19.546 1.00 81.38 295 GLN A O 1
ATOM 2361 N N . TRP A 1 296 ? -17.167 13.555 19.627 1.00 83.69 296 TRP A N 1
ATOM 2362 C CA . TRP A 1 296 ? -17.224 13.418 21.088 1.00 83.69 296 TRP A CA 1
ATOM 2363 C C . TRP A 1 296 ? -15.940 13.861 21.787 1.00 83.69 296 TRP A C 1
ATOM 2365 O O . TRP A 1 296 ? -15.960 14.289 22.939 1.00 83.69 296 TRP A O 1
ATOM 2375 N N . TYR A 1 297 ? -14.810 13.735 21.093 1.00 81.00 297 TYR A N 1
ATOM 2376 C CA . TYR A 1 297 ? -13.485 14.043 21.607 1.00 81.00 297 TYR A CA 1
ATOM 2377 C C . TYR A 1 297 ? -12.752 14.927 20.592 1.00 81.00 297 TYR A C 1
ATOM 2379 O O . TYR A 1 297 ? -12.023 14.413 19.745 1.00 81.00 297 TYR A O 1
ATOM 2387 N N . PRO A 1 298 ? -12.882 16.263 20.686 1.00 71.88 298 PRO A N 1
ATOM 2388 C CA . PRO A 1 298 ? -12.350 17.196 19.684 1.00 71.88 298 PRO A CA 1
ATOM 2389 C C . PRO A 1 298 ? -10.835 17.098 19.441 1.00 71.88 298 PRO A C 1
ATOM 2391 O O . PRO A 1 298 ? -10.343 17.507 18.394 1.00 71.88 298 PRO A O 1
ATOM 2394 N N . ASN A 1 299 ? -10.088 16.551 20.406 1.00 72.75 299 ASN A N 1
ATOM 2395 C CA . ASN A 1 299 ? -8.638 16.350 20.314 1.00 72.75 299 ASN A CA 1
ATOM 2396 C C . ASN A 1 299 ? -8.243 14.993 19.705 1.00 72.75 299 ASN A C 1
ATOM 2398 O O . ASN A 1 299 ? -7.054 14.707 19.574 1.00 72.75 299 ASN A O 1
ATOM 2402 N N . ILE A 1 300 ? -9.214 14.146 19.360 1.00 72.81 300 ILE A N 1
ATOM 2403 C CA . ILE A 1 300 ? -8.998 12.823 18.782 1.00 72.81 300 ILE A CA 1
ATOM 2404 C C . ILE A 1 300 ? -9.423 12.866 17.313 1.00 72.81 300 ILE A C 1
ATOM 2406 O O . ILE A 1 300 ? -10.586 13.080 16.986 1.00 72.81 300 ILE A O 1
ATOM 2410 N N . SER A 1 301 ? -8.467 12.641 16.413 1.00 66.75 301 SER A N 1
ATOM 2411 C CA . SER A 1 301 ? -8.726 12.502 14.979 1.00 66.75 301 SER A CA 1
ATOM 2412 C C . SER A 1 301 ? -8.533 11.054 14.537 1.00 66.75 301 SER A C 1
ATOM 2414 O O . SER A 1 301 ? -7.634 10.365 15.021 1.00 66.75 301 SER A O 1
ATOM 2416 N N . GLN A 1 302 ? -9.322 10.624 13.547 1.00 65.62 302 GLN A N 1
ATOM 2417 C CA . GLN A 1 302 ? -9.114 9.360 12.830 1.00 65.62 302 GLN A CA 1
ATOM 2418 C C . GLN A 1 302 ? -7.720 9.263 12.203 1.00 65.62 302 GLN A C 1
ATOM 2420 O O . GLN A 1 302 ? -7.179 8.187 11.988 1.00 65.62 302 GLN A O 1
ATOM 2425 N N . GLU A 1 303 ? -7.105 10.401 11.921 1.00 63.72 303 GLU A N 1
ATOM 2426 C CA . GLU A 1 303 ? -5.791 10.448 11.303 1.00 63.72 303 GLU A CA 1
ATOM 2427 C C . GLU A 1 303 ? -4.660 10.187 12.318 1.00 63.72 303 GLU A C 1
ATOM 2429 O O . GLU A 1 303 ? -3.500 10.061 11.933 1.00 63.72 303 GLU A O 1
ATOM 2434 N N . GLY A 1 304 ? -4.990 10.122 13.614 1.00 74.62 304 GLY A N 1
ATOM 2435 C CA . GLY A 1 304 ? -4.090 9.726 14.695 1.00 74.62 304 GLY A CA 1
ATOM 2436 C C . GLY A 1 304 ? -4.167 8.239 15.048 1.00 74.62 304 GLY A C 1
ATOM 2437 O O . GLY A 1 304 ? -3.549 7.833 16.031 1.00 74.62 304 GLY A O 1
ATOM 2438 N N . ILE A 1 305 ? -4.925 7.431 14.293 1.00 84.25 305 ILE A N 1
ATOM 2439 C CA . ILE A 1 305 ? -5.020 5.989 14.541 1.00 84.25 305 ILE A CA 1
ATOM 2440 C C . ILE A 1 305 ? -3.660 5.347 14.269 1.00 84.25 305 ILE A C 1
ATOM 2442 O O . ILE A 1 305 ? -3.141 5.367 13.151 1.00 84.25 305 ILE A O 1
ATOM 2446 N N . LYS A 1 306 ? -3.093 4.741 15.308 1.00 87.31 306 LYS A N 1
ATOM 2447 C CA . LYS A 1 306 ? -1.882 3.934 15.218 1.00 87.31 306 LYS A CA 1
ATOM 2448 C C . LYS A 1 306 ? -2.234 2.559 14.662 1.00 87.31 306 LYS A C 1
ATOM 2450 O O . LYS A 1 306 ? -3.277 1.991 14.982 1.00 87.31 306 LYS A O 1
ATOM 2455 N N . ILE A 1 307 ? -1.347 2.013 13.843 1.00 84.81 307 ILE A N 1
ATOM 2456 C CA . ILE A 1 307 ? -1.501 0.666 13.292 1.00 84.81 307 ILE A CA 1
ATOM 2457 C C . ILE A 1 307 ? -0.476 -0.224 13.983 1.00 84.81 307 ILE A C 1
ATOM 2459 O O . ILE A 1 307 ? 0.690 0.153 14.074 1.00 84.81 307 ILE A O 1
ATOM 2463 N N . VAL A 1 308 ? -0.893 -1.386 14.475 1.00 87.44 308 VAL A N 1
ATOM 2464 C CA . VAL A 1 308 ? 0.002 -2.400 15.055 1.00 87.44 308 VAL A CA 1
ATOM 2465 C C . VAL A 1 308 ? -0.088 -3.711 14.283 1.00 87.44 308 VAL A C 1
ATOM 2467 O O . VAL A 1 308 ? -1.021 -3.922 13.508 1.00 87.44 308 VAL A O 1
ATOM 2470 N N . SER A 1 309 ? 0.904 -4.585 14.463 1.00 83.56 309 SER A N 1
ATOM 2471 C CA . SER A 1 309 ? 0.861 -5.941 13.908 1.00 83.56 309 SER A CA 1
ATOM 2472 C C . SER A 1 309 ? -0.359 -6.708 14.422 1.00 83.56 309 SER A C 1
ATOM 2474 O O . SER A 1 309 ? -0.781 -6.515 15.562 1.00 83.56 309 SER A O 1
ATOM 2476 N N . ASP A 1 310 ? -0.891 -7.604 13.595 1.00 82.62 310 ASP A N 1
ATOM 2477 C CA . ASP A 1 310 ? -2.006 -8.473 13.980 1.00 82.62 310 ASP A CA 1
ATOM 2478 C C . ASP A 1 310 ? -1.635 -9.349 15.191 1.00 82.62 310 ASP A C 1
ATOM 2480 O O . ASP A 1 310 ? -0.507 -9.847 15.284 1.00 82.62 310 ASP A O 1
ATOM 2484 N N . GLY A 1 311 ? -2.571 -9.516 16.129 1.00 89.06 311 GLY A N 1
ATOM 2485 C CA . GLY A 1 311 ? -2.401 -10.282 17.367 1.00 89.06 311 GLY A CA 1
ATOM 2486 C C . GLY A 1 311 ? -1.782 -9.494 18.526 1.00 89.06 311 GLY A C 1
ATOM 2487 O O . GLY A 1 311 ? -1.833 -9.952 19.666 1.00 89.06 311 GLY A O 1
ATOM 2488 N N . ILE A 1 312 ? -1.232 -8.293 18.293 1.00 92.44 312 ILE A N 1
ATOM 2489 C CA . ILE A 1 312 ? -0.717 -7.438 19.380 1.00 92.44 312 ILE A CA 1
ATOM 2490 C C . ILE A 1 312 ? -1.836 -7.074 20.353 1.00 92.44 312 ILE A C 1
ATOM 2492 O O . ILE A 1 312 ? -1.628 -7.056 21.568 1.00 92.44 312 ILE A O 1
ATOM 2496 N N . LEU A 1 313 ? -3.036 -6.800 19.839 1.00 94.44 313 LEU A N 1
ATOM 2497 C CA . LEU A 1 313 ? -4.139 -6.388 20.693 1.00 94.44 313 LEU A CA 1
ATOM 2498 C C . LEU A 1 313 ? -4.780 -7.568 21.440 1.00 94.44 313 LEU A C 1
ATOM 2500 O O . LEU A 1 313 ? -5.557 -7.331 22.361 1.00 94.44 313 LEU A O 1
ATOM 2504 N N . ASP A 1 314 ? -4.438 -8.823 21.138 1.00 94.00 314 ASP A N 1
ATOM 2505 C CA . ASP A 1 314 ? -4.951 -9.993 21.869 1.00 94.00 314 ASP A CA 1
ATOM 2506 C C . ASP A 1 314 ? -4.435 -10.082 23.306 1.00 94.00 314 ASP A C 1
ATOM 2508 O O . ASP A 1 314 ? -5.113 -10.638 24.170 1.00 94.00 314 ASP A O 1
ATOM 2512 N N . GLY A 1 315 ? -3.293 -9.449 23.592 1.00 93.12 315 GLY A N 1
ATOM 2513 C CA . GLY A 1 315 ? -2.797 -9.252 24.956 1.00 93.12 315 GLY A CA 1
ATOM 2514 C C . GLY A 1 315 ? -3.572 -8.203 25.766 1.00 93.12 315 GLY A C 1
ATOM 2515 O O . GLY A 1 315 ? -3.308 -8.043 26.956 1.00 93.12 315 GLY A O 1
ATOM 2516 N N . TYR A 1 316 ? -4.516 -7.482 25.149 1.00 96.00 316 TYR A N 1
ATOM 2517 C CA . TYR A 1 316 ? -5.324 -6.454 25.803 1.00 96.00 316 TYR A CA 1
ATOM 2518 C C . TYR A 1 316 ? -6.703 -7.009 26.169 1.00 96.00 316 TYR A C 1
ATOM 2520 O O . TYR A 1 316 ? -7.461 -7.476 25.310 1.00 96.00 316 TYR A O 1
ATOM 2528 N N . LEU A 1 317 ? -7.068 -6.870 27.444 1.00 95.19 317 LEU A N 1
ATOM 2529 C CA . LEU A 1 317 ? -8.379 -7.245 27.961 1.00 95.19 317 LEU A CA 1
ATOM 2530 C C . LEU A 1 317 ? -9.467 -6.409 27.275 1.00 95.19 317 LEU A C 1
ATOM 2532 O O . LEU A 1 317 ? -9.423 -5.175 27.269 1.00 95.19 317 LEU A O 1
ATOM 2536 N N . LYS A 1 318 ? -10.452 -7.083 26.676 1.00 94.69 318 LYS A N 1
ATOM 2537 C CA . LYS A 1 318 ? -11.582 -6.412 26.032 1.00 94.69 318 LYS A CA 1
ATOM 2538 C C . LYS A 1 318 ? -12.516 -5.864 27.106 1.00 94.69 318 LYS A C 1
ATOM 2540 O O . LYS A 1 318 ? -13.150 -6.636 27.816 1.00 94.69 318 LYS A O 1
ATOM 2545 N N . SER A 1 319 ? -12.652 -4.545 27.158 1.00 94.44 319 SER A N 1
ATOM 2546 C CA . SER A 1 319 ? -13.672 -3.892 27.971 1.00 94.44 319 SER A CA 1
ATOM 2547 C C . SER A 1 319 ? -14.900 -3.550 27.138 1.00 94.44 319 SER A C 1
ATOM 2549 O O . SER A 1 319 ? -14.802 -3.126 25.983 1.00 94.44 319 SER A O 1
ATOM 2551 N N . LYS A 1 320 ? -16.060 -3.716 27.766 1.00 93.44 320 LYS A N 1
ATOM 2552 C CA . LYS A 1 320 ? -17.377 -3.299 27.276 1.00 93.44 320 LYS A CA 1
ATOM 2553 C C . LYS A 1 320 ? -18.025 -2.261 28.193 1.00 93.44 320 LYS A C 1
ATOM 2555 O O . LYS A 1 320 ? -19.175 -1.900 27.991 1.00 93.44 320 LYS A O 1
ATOM 2560 N N . TRP A 1 321 ? -17.304 -1.796 29.208 1.00 93.69 321 TRP A N 1
ATOM 2561 C CA . TRP A 1 321 ? -17.881 -1.055 30.320 1.00 93.69 321 TRP A CA 1
ATOM 2562 C C . TRP A 1 321 ? -17.535 0.421 30.240 1.00 93.69 321 TRP A C 1
ATOM 2564 O O . TRP A 1 321 ? -16.368 0.791 30.074 1.00 93.69 321 TRP A O 1
ATOM 2574 N N . VAL A 1 322 ? -18.550 1.266 30.393 1.00 93.69 322 VAL A N 1
ATOM 2575 C CA . VAL A 1 322 ? -18.390 2.718 30.362 1.00 93.69 322 VAL A CA 1
ATOM 2576 C C . VAL A 1 322 ? -19.108 3.397 31.521 1.00 93.69 322 VAL A C 1
ATOM 2578 O O . VAL A 1 322 ? -20.091 2.890 32.064 1.00 93.69 322 VAL A O 1
ATOM 2581 N N . VAL A 1 323 ? -18.612 4.570 31.896 1.00 92.56 323 VAL A N 1
ATOM 2582 C CA . VAL A 1 323 ? -19.179 5.421 32.942 1.00 92.56 323 VAL A CA 1
ATOM 2583 C C . VAL A 1 323 ? -19.052 6.885 32.531 1.00 92.56 323 VAL A C 1
ATOM 2585 O O . VAL A 1 323 ? -18.107 7.272 31.847 1.00 92.56 323 VAL A O 1
ATOM 2588 N N . LEU A 1 324 ? -19.992 7.720 32.953 1.00 89.56 324 LEU A N 1
ATOM 2589 C CA . LEU A 1 324 ? -19.856 9.169 32.808 1.00 89.56 324 LEU A CA 1
ATOM 2590 C C . LEU A 1 324 ? -18.901 9.723 33.879 1.00 89.56 324 LEU A C 1
ATOM 2592 O O . LEU A 1 324 ? -18.800 9.141 34.963 1.00 89.56 324 LEU A O 1
ATOM 2596 N N . PRO A 1 325 ? -18.218 10.854 33.644 1.00 85.31 325 PRO A N 1
ATOM 2597 C CA . PRO A 1 325 ? -17.433 11.501 34.689 1.00 85.31 325 PRO A CA 1
ATOM 2598 C C . PRO A 1 325 ? -18.314 11.858 35.906 1.00 85.31 325 PRO A C 1
ATOM 2600 O O . PRO A 1 325 ? -19.510 12.115 35.739 1.00 85.31 325 PRO A O 1
ATOM 2603 N N . PRO A 1 326 ? -17.756 11.892 37.131 1.00 75.94 326 PRO A N 1
ATOM 2604 C CA . PRO A 1 326 ? -18.497 12.304 38.324 1.00 75.94 326 PRO A CA 1
ATOM 2605 C C . PRO A 1 326 ? -19.083 13.721 38.172 1.00 75.94 326 PRO A C 1
ATOM 2607 O O . PRO A 1 326 ? -18.370 14.636 37.763 1.00 75.94 326 PRO A O 1
ATOM 2610 N N . GLY A 1 327 ? -20.363 13.914 38.514 1.00 69.88 327 GLY A N 1
ATOM 2611 C CA . GLY A 1 327 ? -21.068 15.203 38.400 1.00 69.88 327 GLY A CA 1
ATOM 2612 C C . GLY A 1 327 ? -22.595 15.052 38.417 1.00 69.88 327 GLY A C 1
ATOM 2613 O O . GLY A 1 327 ? -23.091 13.948 38.636 1.00 69.88 327 GLY A O 1
ATOM 2614 N N . ASP A 1 328 ? -23.343 16.132 38.150 1.00 56.34 328 ASP A N 1
ATOM 2615 C CA . ASP A 1 328 ? -24.824 16.163 38.199 1.00 56.34 328 ASP A CA 1
ATOM 2616 C C . ASP A 1 328 ? -25.495 15.084 37.324 1.00 56.34 328 ASP A C 1
ATOM 2618 O O . ASP A 1 328 ? -26.551 14.559 37.672 1.00 56.34 328 ASP A O 1
ATOM 2622 N N . ASN A 1 329 ? -24.843 14.683 36.228 1.00 61.34 329 ASN A N 1
ATOM 2623 C CA . ASN A 1 329 ? -25.332 13.648 35.310 1.00 61.34 329 ASN A CA 1
ATOM 2624 C C . ASN A 1 329 ? -24.895 12.217 35.698 1.00 61.34 329 ASN A C 1
ATOM 2626 O O . ASN A 1 329 ? -25.309 11.251 35.061 1.00 61.34 329 ASN A O 1
ATOM 2630 N N . ASN A 1 330 ? -24.067 12.051 36.740 1.00 65.06 330 ASN A N 1
ATOM 2631 C CA . ASN A 1 330 ? -23.641 10.749 37.261 1.00 65.06 330 ASN A CA 1
ATOM 2632 C C . ASN A 1 330 ? -23.417 10.769 38.780 1.00 65.06 330 ASN A C 1
ATOM 2634 O O . ASN A 1 330 ? -22.315 10.540 39.283 1.00 65.06 330 ASN A O 1
ATOM 2638 N N . ILE A 1 331 ? -24.496 11.018 39.518 1.00 54.47 331 ILE A N 1
ATOM 2639 C CA . ILE A 1 331 ? -24.482 11.147 40.984 1.00 54.47 331 ILE A CA 1
ATOM 2640 C C . ILE A 1 331 ? -24.156 9.807 41.687 1.00 54.47 331 ILE A C 1
ATOM 2642 O O . ILE A 1 331 ? -23.706 9.805 42.829 1.00 54.47 331 ILE A O 1
ATOM 2646 N N . ASN A 1 332 ? -24.302 8.668 40.995 1.00 62.38 332 ASN A N 1
ATOM 2647 C CA . ASN A 1 332 ? -24.246 7.323 41.589 1.00 62.38 332 ASN A CA 1
ATOM 2648 C C . ASN A 1 332 ? -23.248 6.353 40.920 1.00 62.38 332 ASN A C 1
ATOM 2650 O O . ASN A 1 332 ? -23.279 5.156 41.197 1.00 62.38 332 ASN A O 1
ATOM 2654 N N . GLY A 1 333 ? -22.376 6.824 40.023 1.00 72.62 333 GLY A N 1
ATOM 2655 C CA . GLY A 1 333 ? -21.405 5.951 39.353 1.00 72.62 333 GLY A CA 1
ATOM 2656 C C . GLY A 1 333 ? -22.066 4.847 38.520 1.00 72.62 333 GLY A C 1
ATOM 2657 O O . GLY A 1 333 ? -21.631 3.701 38.571 1.00 72.62 333 GLY A O 1
ATOM 2658 N N . THR A 1 334 ? -23.152 5.167 37.807 1.00 85.88 334 THR A N 1
ATOM 2659 C CA . THR A 1 334 ? -23.888 4.181 36.995 1.00 85.88 334 THR A CA 1
ATOM 2660 C C . THR A 1 334 ? -22.992 3.673 35.872 1.00 85.88 334 THR A C 1
ATOM 2662 O O . THR A 1 334 ? -22.518 4.464 35.059 1.00 85.88 334 THR A O 1
ATOM 2665 N N . VAL A 1 335 ? -22.781 2.359 35.829 1.00 90.38 335 VAL A N 1
ATOM 2666 C CA . VAL A 1 335 ? -21.998 1.695 34.785 1.00 90.38 335 VAL A CA 1
ATOM 2667 C C . VAL A 1 335 ? -22.937 1.219 33.683 1.00 90.38 335 VAL A C 1
ATOM 2669 O O . VAL A 1 335 ? -24.054 0.774 33.961 1.00 90.38 335 VAL A O 1
ATOM 2672 N N . TYR A 1 336 ? -22.479 1.310 32.441 1.00 93.25 336 TYR A N 1
ATOM 2673 C CA . TYR A 1 336 ? -23.186 0.806 31.272 1.00 93.25 336 TYR A CA 1
ATOM 2674 C C . TYR A 1 336 ? -22.335 -0.236 30.548 1.00 93.25 336 TYR A C 1
ATOM 2676 O O . TYR A 1 336 ? -21.121 -0.067 30.418 1.00 93.25 336 TYR A O 1
ATOM 2684 N N . GLU A 1 337 ? -22.975 -1.292 30.059 1.00 94.31 337 GLU A N 1
ATOM 2685 C CA . GLU A 1 337 ? -22.414 -2.183 29.044 1.00 94.31 337 GLU A CA 1
ATOM 2686 C C . GLU A 1 337 ? -22.674 -1.592 27.661 1.00 94.31 337 GLU A C 1
ATOM 2688 O O . GLU A 1 337 ? -23.807 -1.218 27.378 1.00 94.31 337 GLU A O 1
ATOM 2693 N N . ILE A 1 338 ? -21.664 -1.552 26.795 1.00 95.38 338 ILE A N 1
ATOM 2694 C CA . ILE A 1 338 ? -21.837 -1.381 25.351 1.00 95.38 338 ILE A CA 1
ATOM 2695 C C . ILE A 1 338 ? -21.632 -2.749 24.711 1.00 95.38 338 ILE A C 1
ATOM 2697 O O . ILE A 1 338 ? -20.514 -3.278 24.696 1.00 95.38 338 ILE A O 1
ATOM 2701 N N . ASP A 1 339 ? -22.716 -3.343 24.225 1.00 92.56 339 ASP A N 1
ATOM 2702 C CA . ASP A 1 339 ? -22.676 -4.687 23.664 1.00 92.56 339 ASP A CA 1
ATOM 2703 C C . ASP A 1 339 ? -22.041 -4.718 22.255 1.00 92.56 339 ASP A C 1
ATOM 2705 O O . ASP A 1 339 ? -21.632 -3.705 21.679 1.00 92.56 339 ASP A O 1
ATOM 2709 N N . ASN A 1 340 ? -21.942 -5.910 21.661 1.00 87.94 340 ASN A N 1
ATOM 2710 C CA . ASN A 1 340 ? -21.363 -6.060 20.320 1.00 87.94 340 ASN A CA 1
ATOM 2711 C C . ASN A 1 340 ? -22.254 -5.488 19.195 1.00 87.94 340 ASN A C 1
ATOM 2713 O O . ASN A 1 340 ? -21.801 -5.421 18.050 1.00 87.94 340 ASN A O 1
ATOM 2717 N N . GLN A 1 341 ? -23.503 -5.124 19.495 1.00 89.88 341 GLN A N 1
ATOM 2718 C CA . GLN A 1 341 ? -24.455 -4.495 18.580 1.00 89.88 341 GLN A CA 1
ATOM 2719 C C . GLN A 1 341 ? -24.529 -2.972 18.776 1.00 89.88 341 GLN A C 1
ATOM 2721 O O . GLN A 1 341 ? -25.334 -2.326 18.107 1.00 89.88 341 GLN A O 1
ATOM 2726 N N . TRP A 1 342 ? -23.658 -2.403 19.620 1.00 91.94 342 TRP A N 1
ATOM 2727 C CA . TRP A 1 342 ? -23.614 -0.981 19.971 1.00 91.94 342 TRP A CA 1
ATOM 2728 C C . TRP A 1 342 ? -24.847 -0.488 20.737 1.00 91.94 342 TRP A C 1
ATOM 2730 O O . TRP A 1 342 ? -25.209 0.685 20.648 1.00 91.94 342 TRP A O 1
ATOM 2740 N N . VAL A 1 343 ? -25.485 -1.370 21.503 1.00 94.75 343 VAL A N 1
ATOM 2741 C CA . VAL A 1 343 ? -26.588 -1.042 22.408 1.00 94.75 343 VAL A CA 1
ATOM 2742 C C . VAL A 1 343 ? -26.020 -0.817 23.807 1.00 94.75 343 VAL A C 1
ATOM 2744 O O . VAL A 1 343 ? -25.188 -1.596 24.283 1.00 94.75 343 VAL A O 1
ATOM 2747 N N . LYS A 1 344 ? -26.450 0.264 24.469 1.00 96.00 344 LYS A N 1
ATOM 2748 C CA . LYS A 1 344 ? -26.104 0.512 25.870 1.00 96.00 344 LYS A CA 1
ATOM 2749 C C . LYS A 1 344 ? -27.101 -0.172 26.793 1.00 96.00 344 LYS A C 1
ATOM 2751 O O . LYS A 1 344 ? -28.309 0.026 26.670 1.00 96.00 344 LYS A O 1
ATOM 2756 N N . HIS A 1 345 ? -26.588 -0.896 27.774 1.00 95.25 345 HIS A N 1
ATOM 2757 C CA . HIS A 1 345 ? -27.378 -1.501 28.837 1.00 95.25 345 HIS A CA 1
ATOM 2758 C C . HIS A 1 345 ? -26.955 -0.918 30.169 1.00 95.25 345 HIS A C 1
ATOM 2760 O O . HIS A 1 345 ? -25.773 -0.913 30.515 1.00 95.25 345 HIS A O 1
ATOM 2766 N N . ARG A 1 346 ? -27.918 -0.406 30.931 1.00 92.25 346 ARG A N 1
ATOM 2767 C CA . ARG A 1 346 ? -27.643 0.093 32.273 1.00 92.25 346 ARG A CA 1
ATOM 2768 C C . ARG A 1 346 ? -27.428 -1.088 33.214 1.00 92.25 346 ARG A C 1
ATOM 2770 O O . ARG A 1 346 ? -28.244 -2.006 33.263 1.00 92.25 346 ARG A O 1
ATOM 2777 N N . MET A 1 347 ? -26.362 -1.035 34.006 1.00 90.31 347 MET A N 1
ATOM 2778 C CA . MET A 1 347 ? -26.094 -2.076 34.991 1.00 90.31 347 MET A CA 1
ATOM 2779 C C . MET A 1 347 ? -26.932 -1.885 36.250 1.00 90.31 347 MET A C 1
ATOM 2781 O O . MET A 1 347 ? -26.940 -0.818 36.872 1.00 90.31 347 MET A O 1
ATOM 2785 N N . ASN A 1 348 ? -27.609 -2.955 36.662 1.00 86.50 348 ASN A N 1
ATOM 2786 C CA . ASN A 1 348 ? -28.323 -3.020 37.925 1.00 86.50 348 ASN A CA 1
ATOM 2787 C C . ASN A 1 348 ? -27.446 -3.683 38.996 1.00 86.50 348 ASN A C 1
ATOM 2789 O O . ASN A 1 348 ? -27.361 -4.908 39.084 1.00 86.50 348 ASN A O 1
ATOM 2793 N N . CYS A 1 349 ? -26.805 -2.860 39.826 1.00 77.12 349 CYS A N 1
ATOM 2794 C CA . CYS A 1 349 ? -25.877 -3.324 40.861 1.00 77.12 349 CYS A CA 1
ATOM 2795 C C . CYS A 1 349 ? -26.527 -3.558 42.233 1.00 77.12 349 CYS A C 1
ATOM 2797 O O . CYS A 1 349 ? -25.813 -3.807 43.199 1.00 77.12 349 CYS A O 1
ATOM 2799 N N . SER A 1 350 ? -27.860 -3.461 42.352 1.00 71.44 350 SER A N 1
ATOM 2800 C CA . SER A 1 350 ? -28.625 -3.660 43.604 1.00 71.44 350 SER A CA 1
ATOM 2801 C C . SER A 1 350 ? -28.250 -2.754 44.796 1.00 71.44 350 SER A C 1
ATOM 2803 O O . SER A 1 350 ? -28.872 -2.840 45.853 1.00 71.44 350 SER A O 1
ATOM 2805 N N . VAL A 1 351 ? -27.273 -1.857 44.639 1.00 68.06 351 VAL A N 1
ATOM 2806 C CA . VAL A 1 351 ? -26.833 -0.856 45.621 1.00 68.06 351 VAL A CA 1
ATOM 2807 C C . VAL A 1 351 ? -26.771 0.529 44.978 1.00 68.06 351 VAL A C 1
ATOM 2809 O O . VAL A 1 351 ? -26.769 0.656 43.754 1.00 68.06 351 VAL A O 1
ATOM 2812 N N . SER A 1 352 ? -26.712 1.580 45.799 1.00 66.25 352 SER A N 1
ATOM 2813 C CA . SER A 1 352 ? -26.760 2.969 45.326 1.00 66.25 352 SER A CA 1
ATOM 2814 C C . SER A 1 352 ? -25.567 3.388 44.464 1.00 66.25 352 SER A C 1
ATOM 2816 O O . SER A 1 352 ? -25.738 4.285 43.648 1.00 66.25 352 SER A O 1
ATOM 2818 N N . ASN A 1 353 ? -24.393 2.755 44.601 1.00 73.12 353 ASN A N 1
ATOM 2819 C CA . ASN A 1 353 ? -23.206 3.065 43.800 1.00 73.12 353 ASN A CA 1
ATOM 2820 C C . ASN A 1 353 ? -22.610 1.803 43.151 1.00 73.12 353 ASN A C 1
ATOM 2822 O O . ASN A 1 353 ? -21.975 0.986 43.824 1.00 73.12 353 ASN A O 1
ATOM 2826 N N . CYS A 1 354 ? -22.780 1.669 41.833 1.00 74.25 354 CYS A N 1
ATOM 2827 C CA . CYS A 1 354 ? -22.294 0.520 41.063 1.00 74.25 354 CYS A CA 1
ATOM 2828 C C . CYS A 1 354 ? -20.772 0.329 41.145 1.00 74.25 354 CYS A C 1
ATOM 2830 O O . CYS A 1 354 ? -20.317 -0.807 41.254 1.00 74.25 354 CYS A O 1
ATOM 2832 N N . LE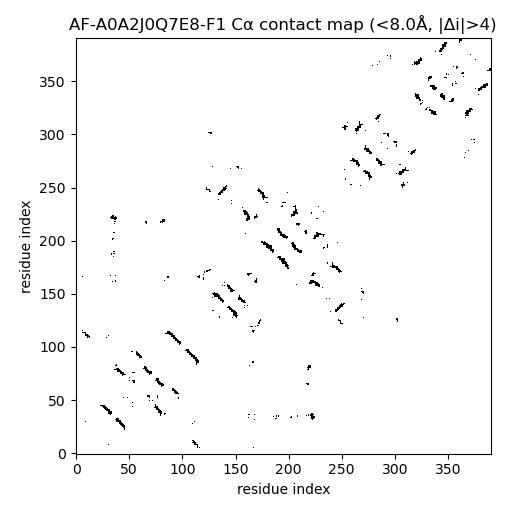U A 1 355 ? -19.984 1.409 41.158 1.00 75.56 355 LEU A N 1
ATOM 2833 C CA . LEU A 1 355 ? -18.519 1.326 41.237 1.00 75.56 355 LEU A CA 1
ATOM 2834 C C . LEU A 1 355 ? -18.056 0.684 42.550 1.00 75.56 355 LEU A C 1
ATOM 2836 O O . LEU A 1 355 ? -17.104 -0.090 42.556 1.00 75.56 355 LEU A O 1
ATOM 2840 N N . SER A 1 356 ? -18.760 0.952 43.654 1.00 73.94 356 SER A N 1
ATOM 2841 C CA . SER A 1 356 ? -18.461 0.317 44.946 1.00 73.94 356 SER A CA 1
ATOM 2842 C C . SER A 1 356 ? -18.821 -1.173 44.989 1.00 73.94 356 SER A C 1
ATOM 2844 O O . SER A 1 356 ? -18.146 -1.942 45.669 1.00 73.94 356 SER A O 1
ATOM 2846 N N . ALA A 1 357 ? -19.846 -1.597 44.239 1.00 76.56 357 ALA A N 1
ATOM 2847 C CA . ALA A 1 357 ? -20.214 -3.006 44.112 1.00 76.56 357 ALA A CA 1
ATOM 2848 C C . ALA A 1 357 ? -19.299 -3.774 43.153 1.00 76.56 357 ALA A C 1
ATOM 2850 O O . ALA A 1 357 ? -19.126 -4.975 43.323 1.00 76.56 357 ALA A O 1
ATOM 2851 N N . TRP A 1 358 ? -18.706 -3.099 42.166 1.00 83.88 358 TRP A N 1
ATOM 2852 C CA . TRP A 1 358 ? -17.932 -3.722 41.088 1.00 83.88 358 TRP A CA 1
ATOM 2853 C C . TRP A 1 358 ? -16.866 -4.692 41.620 1.00 83.88 358 TRP A C 1
ATOM 2855 O O . TRP A 1 358 ? -16.912 -5.890 41.338 1.00 83.88 358 TRP A O 1
ATOM 2865 N N . GLY A 1 359 ? -16.001 -4.200 42.514 1.00 79.75 359 GLY A N 1
ATOM 2866 C CA . GLY A 1 359 ? -14.968 -5.014 43.161 1.00 79.75 359 GLY A CA 1
ATOM 2867 C C . GLY A 1 359 ? -15.517 -6.110 44.080 1.00 79.75 359 GLY A C 1
ATOM 2868 O O . GLY A 1 359 ? -14.894 -7.158 44.222 1.00 79.75 359 GLY A O 1
ATOM 2869 N N . TYR A 1 360 ? -16.701 -5.918 44.674 1.00 80.50 360 TYR A N 1
ATOM 2870 C CA . TYR A 1 360 ? -17.342 -6.937 45.515 1.00 80.50 360 TYR A CA 1
ATOM 2871 C C . TYR A 1 360 ? -17.789 -8.161 44.702 1.00 80.50 360 TYR A C 1
ATOM 2873 O O . TYR A 1 360 ? -17.705 -9.287 45.185 1.00 80.50 360 TYR A O 1
ATOM 2881 N N . PHE A 1 361 ? -18.212 -7.952 43.453 1.00 79.88 361 PHE A N 1
ATOM 2882 C CA . PHE A 1 361 ? -18.573 -9.023 42.519 1.00 79.88 361 PHE A CA 1
ATOM 2883 C C . PHE A 1 361 ? -17.360 -9.623 41.782 1.00 79.88 361 PHE A C 1
ATOM 2885 O O . PHE A 1 361 ? -17.542 -10.434 40.878 1.00 79.88 361 PHE A O 1
ATOM 2892 N N . GLY A 1 362 ? -16.133 -9.255 42.172 1.00 80.62 362 GLY A N 1
ATOM 2893 C CA . GLY A 1 362 ? -14.893 -9.780 41.595 1.00 80.62 362 GLY A CA 1
ATOM 2894 C C . GLY A 1 362 ? -14.453 -9.101 40.297 1.00 80.62 362 GLY A C 1
ATOM 2895 O O . GLY A 1 362 ? -13.488 -9.551 39.686 1.00 80.62 362 GLY A O 1
ATOM 2896 N N . TRP A 1 363 ? -15.130 -8.029 39.877 1.00 84.75 363 TRP A N 1
ATOM 2897 C CA . TRP A 1 363 ? -14.750 -7.271 38.688 1.00 84.75 363 TRP A CA 1
ATOM 2898 C C . TRP A 1 363 ? -13.666 -6.243 38.994 1.00 84.75 363 TRP A C 1
ATOM 2900 O O . TRP A 1 363 ? -13.582 -5.697 40.096 1.00 84.75 363 TRP A O 1
ATOM 2910 N N . ASP A 1 364 ? -12.862 -5.930 37.985 1.00 87.38 364 ASP A N 1
ATOM 2911 C CA . ASP A 1 364 ? -11.810 -4.931 38.089 1.00 87.38 364 ASP A CA 1
ATOM 2912 C C . ASP A 1 364 ? -12.303 -3.576 37.585 1.00 87.38 364 ASP A C 1
ATOM 2914 O O . ASP A 1 364 ? -12.516 -3.395 36.393 1.00 87.38 364 ASP A O 1
ATOM 2918 N N . SER A 1 365 ? -12.435 -2.584 38.468 1.00 87.88 365 SER A N 1
ATOM 2919 C CA . SER A 1 365 ? -12.867 -1.237 38.074 1.00 87.88 365 SER A CA 1
ATOM 2920 C C . SER A 1 365 ? -11.947 -0.562 37.049 1.00 87.88 365 SER A C 1
ATOM 2922 O O . SER A 1 365 ? -12.383 0.355 36.348 1.00 87.88 365 SER A O 1
ATOM 2924 N N . ASP A 1 366 ? -10.690 -1.004 36.926 1.00 90.56 366 ASP A N 1
ATOM 2925 C CA . ASP A 1 366 ? -9.751 -0.473 35.938 1.00 90.56 366 ASP A CA 1
ATOM 2926 C C . ASP A 1 366 ? -10.173 -0.779 34.495 1.00 90.56 366 ASP A C 1
ATOM 2928 O O . ASP A 1 366 ? -9.748 -0.071 33.579 1.00 90.56 366 ASP A O 1
ATOM 2932 N N . GLU A 1 367 ? -11.067 -1.742 34.270 1.00 91.50 367 GLU A N 1
ATOM 2933 C CA . GLU A 1 367 ? -11.609 -2.031 32.941 1.00 91.50 367 GLU A CA 1
ATOM 2934 C C . GLU A 1 367 ? -12.592 -0.953 32.450 1.00 91.50 367 GLU A C 1
ATOM 2936 O O . GLU A 1 367 ? -12.844 -0.851 31.250 1.00 91.50 367 GLU A O 1
ATOM 2941 N N . ILE A 1 368 ? -13.160 -0.138 33.347 1.00 92.06 368 ILE A N 1
ATOM 2942 C CA . ILE A 1 368 ? -14.243 0.798 33.018 1.00 92.06 368 ILE A CA 1
ATOM 2943 C C . ILE A 1 368 ? -13.673 2.055 32.350 1.00 92.06 368 ILE A C 1
ATOM 2945 O O . ILE A 1 368 ? -12.752 2.699 32.865 1.00 92.06 368 ILE A O 1
ATOM 2949 N N . TYR A 1 369 ? -14.231 2.441 31.204 1.00 93.00 369 TYR A N 1
ATOM 2950 C CA . TYR A 1 369 ? -13.834 3.649 30.478 1.00 93.00 369 TYR A CA 1
ATOM 2951 C C . TYR A 1 369 ? -14.730 4.832 30.839 1.00 93.00 369 TYR A C 1
ATOM 2953 O O . TYR A 1 369 ? -15.953 4.728 30.818 1.00 93.00 369 TYR A O 1
ATOM 2961 N N . THR A 1 370 ? -14.128 5.988 31.107 1.00 91.25 370 THR A N 1
ATOM 2962 C CA . THR A 1 370 ? -14.889 7.235 31.229 1.00 91.25 370 THR A CA 1
ATOM 2963 C C . THR A 1 370 ? -15.226 7.761 29.837 1.00 91.25 370 THR A C 1
ATOM 2965 O O . THR A 1 370 ? -14.321 7.910 29.015 1.00 91.25 370 THR A O 1
ATOM 2968 N N . VAL A 1 371 ? -16.501 8.053 29.578 1.00 91.75 371 VAL A N 1
ATOM 2969 C CA . VAL A 1 371 ? -16.995 8.563 28.286 1.00 91.75 371 VAL A CA 1
ATOM 2970 C C . VAL A 1 371 ? -17.753 9.879 28.444 1.00 91.75 371 VAL A C 1
ATOM 2972 O O . VAL A 1 371 ? -18.184 10.229 29.545 1.00 91.75 371 VAL A O 1
ATOM 2975 N N . THR A 1 372 ? -17.916 10.627 27.351 1.00 89.81 372 THR A N 1
ATOM 2976 C CA . THR A 1 372 ? -18.773 11.822 27.339 1.00 89.81 372 THR A CA 1
ATOM 2977 C C . THR A 1 372 ? -20.255 11.447 27.316 1.00 89.81 372 THR A C 1
ATOM 2979 O O . THR A 1 372 ? -20.634 10.336 26.940 1.00 89.81 372 THR A O 1
ATOM 2982 N N . GLN A 1 373 ? -21.110 12.401 27.694 1.00 89.81 373 GLN A N 1
ATOM 2983 C CA . GLN A 1 373 ? -22.562 12.250 27.568 1.00 89.81 373 GLN A CA 1
ATOM 2984 C C . GLN A 1 373 ? -22.974 12.018 26.107 1.00 89.81 373 GLN A C 1
ATOM 2986 O O . GLN A 1 373 ? -23.802 11.161 25.831 1.00 89.81 373 GLN A O 1
ATOM 2991 N N . GLU A 1 374 ? -22.337 12.726 25.174 1.00 90.19 374 GLU A N 1
ATOM 2992 C CA . GLU A 1 374 ? -22.596 12.625 23.735 1.00 90.19 374 GLU A CA 1
ATOM 2993 C C . GLU A 1 374 ? -22.288 11.231 23.174 1.00 90.19 374 GLU A C 1
ATOM 2995 O O . GLU A 1 374 ? -23.069 10.708 22.381 1.00 90.19 374 GLU A O 1
ATOM 3000 N N . GLU A 1 375 ? -21.181 10.608 23.604 1.00 92.25 375 GLU A N 1
ATOM 3001 C CA . GLU A 1 375 ? -20.887 9.215 23.252 1.00 92.25 375 GLU A CA 1
ATOM 3002 C C . GLU A 1 375 ? -21.946 8.277 23.836 1.00 92.25 375 GLU A C 1
ATOM 3004 O O . GLU A 1 375 ? -22.466 7.415 23.131 1.00 92.25 375 GLU A O 1
ATOM 3009 N N . LEU A 1 376 ? -22.285 8.433 25.119 1.00 92.00 376 LEU A N 1
ATOM 3010 C CA . LEU A 1 376 ? -23.261 7.553 25.750 1.00 92.00 376 LEU A CA 1
ATOM 3011 C C . LEU A 1 376 ? -24.640 7.673 25.081 1.00 92.00 376 LEU A C 1
ATOM 3013 O O . LEU A 1 376 ? -25.332 6.672 24.925 1.00 92.00 376 LEU A O 1
ATOM 3017 N N . ASP A 1 377 ? -25.053 8.869 24.672 1.00 91.94 377 ASP A N 1
ATOM 3018 C CA . ASP A 1 377 ? -26.353 9.123 24.042 1.00 91.94 377 ASP A CA 1
ATOM 3019 C C . ASP A 1 377 ? -26.447 8.646 22.592 1.00 91.94 377 ASP A C 1
ATOM 3021 O O . ASP A 1 377 ? -27.554 8.446 22.094 1.00 91.94 377 ASP A O 1
ATOM 3025 N N . TYR A 1 378 ? -25.314 8.397 21.933 1.00 92.69 378 TYR A N 1
ATOM 3026 C CA . TYR A 1 378 ? -25.288 7.799 20.600 1.00 92.69 378 TYR A CA 1
ATOM 3027 C C . TYR A 1 378 ? -25.801 6.356 20.585 1.00 92.69 378 TYR A C 1
ATOM 3029 O O . TYR A 1 378 ? -26.476 5.949 19.638 1.00 92.69 378 TYR A O 1
ATOM 3037 N N . TYR A 1 379 ? -25.485 5.582 21.622 1.00 93.38 379 TYR A N 1
ATOM 3038 C CA . TYR A 1 379 ? -25.881 4.181 21.701 1.00 93.38 379 TYR A CA 1
ATOM 3039 C C . TYR A 1 379 ? -27.370 4.058 22.072 1.00 93.38 379 TYR A C 1
ATOM 3041 O O . TYR A 1 379 ? -27.792 4.627 23.089 1.00 93.38 379 TYR A O 1
ATOM 3049 N N . PRO A 1 380 ? -28.178 3.297 21.304 1.00 95.00 380 PRO A N 1
ATOM 3050 C CA . PRO A 1 380 ? -29.551 2.983 21.681 1.00 95.00 380 PRO A CA 1
ATOM 3051 C C . PRO A 1 380 ? -29.605 2.299 23.046 1.00 95.00 380 PRO A C 1
ATOM 3053 O O . PRO A 1 380 ? -28.744 1.481 23.360 1.00 95.00 380 PRO A O 1
ATOM 3056 N N . SER A 1 381 ? -30.621 2.609 23.849 1.00 95.94 381 SER A N 1
ATOM 3057 C CA . SER A 1 381 ? -30.826 1.945 25.140 1.00 95.94 381 SER A CA 1
ATOM 3058 C C . SER A 1 381 ? -31.488 0.581 24.953 1.00 95.94 381 SER A C 1
ATOM 3060 O O . SER A 1 381 ? -32.548 0.491 24.333 1.00 95.94 381 SER A O 1
ATOM 3062 N N . GLY A 1 382 ? -30.881 -0.457 25.519 1.00 95.00 382 GLY A N 1
ATOM 3063 C CA . GLY A 1 382 ? -31.485 -1.771 25.713 1.00 95.00 382 GLY A CA 1
ATOM 3064 C C . GLY A 1 382 ? -31.996 -1.959 27.141 1.00 95.00 382 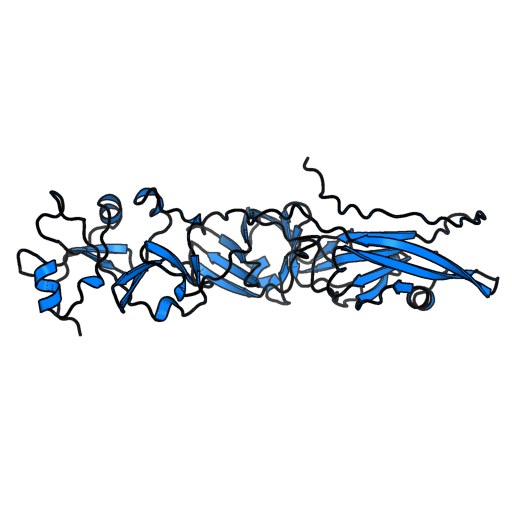GLY A C 1
ATOM 3065 O O . GLY A 1 382 ? -32.030 -1.016 27.934 1.00 95.00 382 GLY A O 1
ATOM 3066 N N . ASP A 1 383 ? -32.377 -3.193 27.468 1.00 94.94 383 ASP A N 1
ATOM 3067 C CA . ASP A 1 383 ? -32.849 -3.552 28.808 1.00 94.94 383 ASP A CA 1
ATOM 3068 C C . ASP A 1 383 ? -31.731 -3.448 29.860 1.00 94.94 383 ASP A C 1
ATOM 3070 O O . ASP A 1 383 ? -30.557 -3.677 29.558 1.00 94.94 383 ASP A O 1
ATOM 3074 N N . ASP A 1 384 ? -32.096 -3.139 31.107 1.00 91.25 384 ASP A N 1
ATOM 3075 C CA . ASP A 1 384 ? -31.169 -3.164 32.242 1.00 91.25 384 ASP A CA 1
ATOM 3076 C C . ASP A 1 384 ? -30.625 -4.588 32.457 1.00 91.25 384 ASP A C 1
ATOM 3078 O O . ASP A 1 384 ? -31.376 -5.568 32.480 1.00 91.25 384 ASP A O 1
ATOM 3082 N N . VAL A 1 385 ? -29.316 -4.702 32.684 1.00 90.00 385 VAL A N 1
ATOM 3083 C CA . VAL A 1 385 ? -28.628 -5.988 32.873 1.00 90.00 385 VAL A CA 1
ATOM 3084 C C . VAL A 1 385 ? -28.170 -6.109 34.331 1.00 90.00 385 VAL A C 1
ATOM 3086 O O . VAL A 1 385 ? -27.571 -5.173 34.871 1.00 90.00 385 VAL A O 1
ATOM 3089 N N . PRO A 1 386 ? -28.446 -7.229 35.024 1.00 87.38 386 PRO A N 1
ATOM 3090 C CA . PRO A 1 386 ? -27.987 -7.415 36.396 1.00 87.38 386 PRO A CA 1
ATOM 3091 C C . PRO A 1 386 ? -26.462 -7.565 36.454 1.00 87.38 386 PRO A C 1
ATOM 3093 O O . PRO A 1 386 ? -25.870 -8.281 35.646 1.00 87.38 386 PRO A O 1
ATOM 3096 N N . LEU A 1 387 ? -25.825 -6.940 37.449 1.00 84.19 387 LEU A N 1
ATOM 3097 C CA . LEU A 1 387 ? -24.422 -7.222 37.754 1.00 84.19 387 LEU A CA 1
ATOM 3098 C C . LEU A 1 387 ? -24.314 -8.630 38.356 1.00 84.19 387 LEU A C 1
ATOM 3100 O O . LEU A 1 387 ? -24.813 -8.889 39.451 1.00 84.19 387 LEU A O 1
ATOM 3104 N N . VAL A 1 388 ? -23.675 -9.538 37.623 1.00 82.75 388 VAL A N 1
ATOM 3105 C CA . VAL A 1 388 ? -23.367 -10.908 38.062 1.00 82.75 388 VAL A CA 1
ATOM 3106 C C . VAL A 1 388 ? -21.900 -11.014 38.478 1.00 82.75 388 VAL A C 1
ATOM 3108 O O . VAL A 1 388 ? -21.117 -10.119 38.180 1.00 82.75 388 VAL A O 1
ATOM 3111 N N . ALA A 1 389 ? -21.511 -12.080 39.179 1.00 77.69 389 ALA A N 1
ATOM 3112 C CA . ALA A 1 389 ? -20.115 -12.290 39.569 1.00 77.69 389 ALA A CA 1
ATOM 3113 C C . ALA A 1 389 ? -19.194 -12.449 38.342 1.00 77.69 389 ALA A C 1
ATOM 3115 O O . ALA A 1 389 ? -19.596 -13.057 37.346 1.00 77.69 389 ALA A O 1
ATOM 3116 N N . ALA A 1 390 ? -17.970 -11.921 38.428 1.00 74.19 390 ALA A N 1
ATOM 3117 C CA . ALA A 1 390 ? -16.911 -12.195 37.461 1.00 74.19 390 ALA A CA 1
ATOM 3118 C C . ALA A 1 390 ? -16.482 -13.666 37.607 1.00 74.19 390 ALA A C 1
ATOM 3120 O O . ALA A 1 390 ? -16.104 -14.084 38.703 1.00 74.19 390 ALA A O 1
ATOM 3121 N N . TYR A 1 391 ? -16.601 -14.455 36.535 1.00 57.81 391 TYR A N 1
ATOM 3122 C CA . TYR A 1 391 ? -16.154 -15.853 36.491 1.00 57.81 391 TYR A CA 1
ATOM 3123 C C . TYR A 1 391 ? -14.747 -15.977 35.924 1.00 57.81 391 TYR A C 1
ATOM 3125 O O . TYR A 1 391 ? -14.464 -15.276 34.924 1.00 57.81 391 TYR A O 1
#

Secondary structure (DSSP, 8-state):
----------B-----------TT---EEEEEEETTTEEEEEEE--TT--HHHHHHHEEEES---EEEEEEGGGTEEEEEETT-PPTT-EEEEEEEEEPTTT--EEEEEEEEE----TTPPP-PPPPPPPSSSEEEEEETTTTEEEEEETTEEEEEEEEEE-BBTTTBPPP-EEEE--EEEEEEE-TTT--EEEEEEEEETTEEEEE--B-TTSPBP--S-BSSPEEE-TTHHHHHHHH--TT-EEEEE-PPBPPGGG--TT-EEEETT---EEEEEEETTEEEEEE--HHHHHHH-TT--GGG-EEE-TTGGGGSEEP-EEEPPSBTTBTT--EEEE-TTS-EEEEE-SSS-HHHHHGGGT--GGGPEE--HHHHHHSPB---EE-PPP-

Organism: NCBI:txid1975096

Foldseek 3Di:
DDDDDDQPWDWDDPDPDPDDDDPPADWDWDWDAAQAQGTKIKTQGDLVQDPVQQVVQKDKPPHADWDWDQDNVRNIIMTGGQADDDAQDKMKIWGWGADVPPRHTDIDIIITHGHWPPCQDDAEQEDADAQAAWAWEAAPQQQKIFIDHRLWTDDMFGFQEFANSGRQGADFYKWFFADWDQWDQDPRPQWIWGGWTDTDDSETETEQIDHPVRHGGNHRYHSHHTYGYPPVSVVVSVRGDGGHMYGYGNADADDLVPDAQQAWEDEPRGSFIWGWADDPPAIATETDDQVCVCVFPVVDHSSRYHYHHPPSCVSHHYAQKEFEPDDPVHPAGWIWGQDPVRATATEDQVDSHNLVSQVVLVHDSSSYYHGHPVSVVVHHYDYHDYDHHDD

Sequence (391 aa):
MYKGLIVIVVVVFSAVAVGVLFFDSFVRVDYFSSPETGDQIIIKLPKWIDKDMAINSFSINPVIDGELVWIDDFRELHFLPRKGFEPGMSYKVNVGLPTYGLGLIMPIAKEYFVMVDENIPLPNKINGIPLEGKFIEANLQTMTMTLYQNGKVVETFKIAGKGNPATSPTIQGNFSIKTKETNHFSSLSHVWMPWSMQFEGDYFIHEWPYWPGGKRIETKYSGGCIRLYEGDSKKVYDFAEIGTQFAVHSTPLISESDLKSGDLVRENSSSDVYIIKNVSDKKYRRKVPVEKISQWYPNISQEGIKIVSDGILDGYLKSKWVVLPPGDNNINGTVYEIDNQWVKHRMNCSVSNCLSAWGYFGWDSDEIYTVTQEELDYYPSGDDVPLVAAY

Solvent-accessible surface area (backbone atoms only — not comparable to full-atom values): 21815 Å² total; per-residue (Å²): 144,77,82,77,84,74,83,67,61,60,69,65,84,80,83,82,84,84,86,79,94,63,88,92,60,66,76,44,81,42,81,50,69,36,31,78,61,10,49,33,39,40,32,39,48,41,94,84,62,50,66,68,60,51,61,73,17,57,49,54,39,70,80,74,71,54,47,79,45,74,41,75,97,75,35,31,40,36,37,29,34,26,80,48,79,62,66,74,39,67,37,38,40,35,39,46,42,72,38,89,97,66,86,43,71,52,76,46,72,50,45,42,39,35,58,60,54,88,77,67,77,71,76,35,78,48,75,67,83,54,62,64,56,58,38,37,41,34,34,68,59,78,33,32,35,40,34,27,52,47,43,34,63,73,52,76,45,64,46,66,29,38,18,33,80,56,72,28,45,44,79,52,24,74,43,32,28,70,46,77,36,73,64,37,71,40,89,87,74,61,30,39,24,38,30,25,29,33,46,51,93,83,27,33,41,20,20,66,42,21,37,88,87,68,50,62,65,73,46,52,31,15,30,24,15,40,24,21,41,85,69,56,19,51,52,54,44,70,69,53,50,77,64,29,38,31,33,27,34,53,72,61,70,50,57,77,88,76,62,50,63,72,40,39,35,24,34,70,82,45,62,63,36,24,41,30,43,64,55,93,93,46,43,32,30,28,80,51,67,63,91,50,42,40,77,65,34,81,90,43,55,67,78,61,51,42,34,26,58,73,71,62,64,71,77,31,48,79,37,45,38,34,29,58,62,85,46,94,93,26,82,36,48,59,40,28,40,47,48,99,83,52,33,30,21,46,52,46,53,94,54,82,39,32,63,74,43,35,54,76,36,62,38,66,70,84,54,50,39,79,45,52,70,67,55,59,67,68,30,53,80,55,69,74,40,73,68,68,69,59,127

Mean predicted aligned error: 10.68 Å

Radius of gyration: 29.62 Å; Cα contacts (8 Å, |Δi|>4): 857; chains: 1; bounding box: 69×37×90 Å

InterPro domains:
  IPR005490 L,D-transpeptidase catalytic domain [PF03734] (134-245)
  IPR005490 L,D-transpeptidase catalytic domain [PS52029] (134-249)
  IPR005490 L,D-transpeptidase catalytic domain [cd16913] (135-249)
  IPR038063 L,D-transpeptidase catalytic domain-like [G3DSA:2.40.440.10] (131-248)
  IPR038063 L,D-transpeptidase catalytic domain-like [SSF141523] (132-246)
  IPR050979 Bacterial L,D-transpeptidase [PTHR30582] (129-250)

Nearest PDB structures (foldseek):
  5uwv-assembly4_E  TM=4.601E-01  e=2.284E-12  Mycobacteroides abscessus ATCC 19977
  5uwv-assembly5_C  TM=4.409E-01  e=9.792E-13  Mycobacteroides abscessus ATCC 19977
  4qrb-assembly1_A  TM=4.532E-01  e=2.416E-12  Mycobacterium tuberculosis H37Rv
  4xxt-assembly1_A  TM=7.906E-01  e=4.516E-07  Clostridium acetobutylicum ATCC 824
  5uwv-assembly6_F  TM=4.310E-01  e=6.036E-11  Mycobacteroides abscessus ATCC 19977

pLDDT: mean 84.02, std 16.33, range [25.84, 98.62]